Protein 8RRL (pdb70)

Radius of gyration: 26.84 Å; Cα contacts (8 Å, |Δi|>4): 574; chains: 4; bounding box: 78×62×45 Å

Sequence (492 aa):
GAMAMERASLIQKAKLAEQAERYEDMAAFMKGAVEKGEEELSCEERNLLSVAYKNVVGGQRAAWRVLSSIEQQKSNEEEEKGPEVREYREKVETELQGVCDTVLGLLDSHLIKEAGDAESRVFYLKMKGDYYRYLAEVATGDDKKRIIDSARRSSAYQEAMMDISKKEMPPTNPIRLGLALNFSVFHYEIANSPEEEAISLAKTTFDEAMADLHTLSEDSYKDSTLIMQLLRDNLTLLWTADGAMAMERASLIQKAKLAEQAERYEDMAAFMKGAVEKGEELSCEERNLLSVAYKNVVVGGQRAAWRVLSSIEQKSNEEGSEEKGPEVREYREKVETEELQGVCDTVLGLLDSHLIKEAGDAESRVFYLKMKGDYYRYLAEVATGDDKKRIIDSARSAYQEEAMDISKKEMPPTNPIRLGLALNFSVFHYEIANSPEEAISLAKTTFDEAMADLHTLSEDSYKDSTLIMQLLRDNLTLWTADNNYRRYKVGILNYRRYYKVGI

Organism: Homo sapiens (NCBI:txid9606)

Secondary structure (P-SEA, 3-state):
cccaaaaaaaaaaaaaaaaacaaaaaaaaaaaaaaccccccaaaaaaaaaaaaaaaaaaaaaaaaaaaaaaaccccccccaaaaaaaaaaaaaaaaaaaaaaaaaacccccccccaaaaaaaaaaaaaaaaaaaaccccaaaaaaaaaaaaaaaaaaaaaacccccccaaaaaaaaaaaaaaccccccaaaaaaaaaaaaaaaaaacccccccaaaaaaaaaaaaaaaaaaaaac/caaaaaaaaaaaaaaaaaaacaaaaaaaaaaaaaaccccccaaaaaaaaaaaaaaaaaaaaaaaaaaaaaaaaaacccccccaaaaaaaaaaaaaaaaaaaaaaaaaacccccccccaaaaaaaaaaaaaaaaaaaaccccaaaaaaaaaaaaaaaaaaaaaacccccccaaaaaaaaaaaaaaccccccaaaaaaaaaaaaaaaaaacccccaaaaaaaaaaaaaaaaaaaaaaacc/cccccccccc/ccccccccc

Nearest PDB structures (foldseek):
  6twz-assembly2_C  TM=9.835E-01  e=3.566E-26  Homo sapiens
  6t80-assembly1_A  TM=9.811E-01  e=4.894E-26  Homo sapiens
  1yz5-assembly1_B  TM=9.795E-01  e=8.814E-26  Homo sapiens
  7bmc-assembly1_A-2  TM=9.536E-01  e=1.661E-25  Homo sapiens
  8p1h-assembly1_B-2  TM=9.804E-01  e=3.827E-21  Homo sapiens

Solvent-accessible surface area: 23641 Å² total

B-factor: mean 64.86, std 21.38, range [33.06, 184.26]

Foldseek 3Di:
DVLVVLLVVLQVVLVVCVVVVVLQSNLVSLLVNQVSQDADDPVSLVSNVVSLCVVLVVLLVVLVVLVVCVVCPVVDPVVDCPSVVVSVVSLVVNVVSLVSLLCSLVPHQADPDDDLLSNLSSLLVNLVSLLSNLVPDDDPVNVVSLVSSLVSLVVSQVSCVPHHALLDLSNLVSLLVVLVCCVPRVVNLVVSLVSLVVSLVRNVVCLVVDDPVCNVSSVVSSVVSVVVNVVSVVD/DVLVVLLVVLLVVLVVCVVVVVLQSNLVSLLVSLVSQDAADPVSLVSNVVSLCVVLVVLLVVLVVLVVVVVCLVVCVVPDHDCPSVVVSVVSLVVNLVSLVSLLVSLVPGQADPDDDLLSNLSSLLVNLLSLLSNLVVDDDPSNVVSLVSNCVSLVVSQVSCVVHHALQDLSNLVSLQVVLVCCVPRVVNLVVSLVSLVCSLVSNVVCLVVDDPVSNCSSVVSNVSSVVVNCVSVVDD/DDDDDDVVVD/DDDDDDVVD

GO terms:
  GO:0001836 release of cytochrome c from mitochondria (P, IDA)
  GO:0008630 intrinsic apoptotic signaling pathway in response to DNA damage (P, IDA)
  GO:0005515 protein binding (F, IPI)
  GO:0050815 phosphoserine residue binding (F, IDA)
  GO:0005634 nucleus (C, IDA)
  GO:0005737 cytoplasm (C, IDA)
  GO:0005829 cytosol (C, IDA)
  GO:0045824 negative regulation of innate immune response (P, IDA)
  GO:0140311 protein sequestering activity (F, IDA)
  GO:0005737 cytoplasm (C, EXP)
  GO:0005576 extracellular region (C, TAS)
  GO:0008426 protein kinase C inhibitor activity (F, TAS)
  GO:0006469 negative regulation of protein kinase activity (P, TAS)
  GO:0007165 signal transduction (P, TAS)
  GO:0005829 cytosol (C, TAS)
  GO:0042802 identical protein binding (F, IPI)
  GO:0045296 cadherin binding (F, HDA)
  GO:0070062 extracellular exosome (C, HDA)
  GO:0045785 positive regulation of cell adhesion (P, IMP)
  GO:1903829 positive regulation of protein localization (P, IMP)

Structure (mmCIF, N/CA/C/O backbone):
data_8RRL
#
_entry.id   8RRL
#
_cell.length_a   138.740
_cell.length_b   56.590
_cell.length_c   84.470
_cell.angle_alpha   90.00
_cell.angle_beta   101.82
_cell.angle_gamma   90.00
#
_symmetry.space_group_name_H-M   'C 1 2 1'
#
loop_
_entity.id
_entity.type
_entity.pdbx_description
1 polymer '14-3-3 protein sigma'
2 polymer 'Phosphopeptide designed according to the sequence preferences favouring stabilisation by Fusicoccin-A'
3 non-polymer 'BICARBONATE ION'
4 non-polymer GLYCEROL
5 water water
#
loop_
_atom_site.group_PDB
_atom_site.id
_atom_site.type_symbol
_atom_site.label_atom_id
_atom_site.label_alt_id
_atom_site.label_comp_id
_atom_site.label_asym_id
_atom_site.label_entity_id
_atom_site.label_seq_id
_atom_site.pdbx_PDB_ins_code
_atom_site.Cartn_x
_atom_site.Cartn_y
_atom_site.Cartn_z
_atom_site.occupancy
_atom_site.B_iso_or_equiv
_atom_site.auth_seq_id
_atom_site.auth_comp_id
_atom_site.auth_asym_id
_atom_site.auth_atom_id
_atom_site.pdbx_PDB_model_num
ATOM 1 N N . GLY A 1 1 ? -3.366 -54.889 37.077 1.00 125.62 -3 GLY A N 1
ATOM 2 C CA . GLY A 1 1 ? -4.744 -55.447 36.971 1.00 120.48 -3 GLY A CA 1
ATOM 3 C C . GLY A 1 1 ? -5.797 -54.476 37.460 1.00 119.51 -3 GLY A C 1
ATOM 4 O O . GLY A 1 1 ? -6.544 -53.908 36.663 1.00 121.73 -3 GLY A O 1
ATOM 10 N N . ALA A 1 2 ? -5.859 -54.287 38.782 1.00 122.87 -2 ALA A N 1
ATOM 11 C CA . ALA A 1 2 ? -6.794 -53.321 39.351 1.00 122.86 -2 ALA A CA 1
ATOM 12 C C . ALA A 1 2 ? -6.677 -51.971 38.657 1.00 125.63 -2 ALA A C 1
ATOM 13 O O . ALA A 1 2 ? -7.679 -51.272 38.461 1.00 113.21 -2 ALA A O 1
ATOM 20 N N . MET A 1 3 ? -5.458 -51.587 38.280 1.00 137.78 -1 MET A N 1
ATOM 21 C CA . MET A 1 3 ? -5.217 -50.362 37.528 1.00 133.61 -1 MET A CA 1
ATOM 22 C C . MET A 1 3 ? -5.232 -50.615 36.024 1.00 134.06 -1 MET A C 1
ATOM 23 O O . MET A 1 3 ? -5.878 -49.877 35.274 1.00 132.41 -1 MET A O 1
ATOM 37 N N . ALA A 1 4 ? -4.529 -51.657 35.572 1.00 105.78 0 ALA A N 1
ATOM 38 C CA . ALA A 1 4 ? -4.421 -51.920 34.141 1.00 94.48 0 ALA A CA 1
ATOM 39 C C . ALA A 1 4 ? -5.788 -52.181 33.521 1.00 84.91 0 ALA A C 1
ATOM 40 O O . ALA A 1 4 ? -6.115 -51.637 32.460 1.00 85.50 0 ALA A O 1
ATOM 47 N N . MET A 1 5 ? -6.603 -53.018 34.166 1.00 98.00 1 MET A N 1
ATOM 48 C CA . MET A 1 5 ? -7.937 -53.289 33.640 1.00 92.94 1 MET A CA 1
ATOM 49 C C . MET A 1 5 ? -8.846 -52.077 33.793 1.00 78.88 1 MET A C 1
ATOM 50 O O . MET A 1 5 ? -9.618 -51.755 32.883 1.00 74.98 1 MET A O 1
ATOM 64 N N . GLU A 1 6 ? -8.776 -51.394 34.938 1.00 91.33 2 GLU A N 1
ATOM 65 C CA . GLU A 1 6 ? -9.585 -50.194 35.123 1.00 87.76 2 GLU A CA 1
ATOM 66 C C . GLU A 1 6 ? -9.241 -49.143 34.075 1.00 76.00 2 GLU A C 1
ATOM 67 O O . GLU A 1 6 ? -10.136 -48.520 33.493 1.00 72.65 2 GLU A O 1
ATOM 79 N N . ARG A 1 7 ? -7.948 -48.937 33.819 1.00 79.07 3 ARG A N 1
ATOM 80 C CA . ARG A 1 7 ? -7.539 -48.001 32.778 1.00 70.32 3 ARG A CA 1
ATOM 81 C C . ARG A 1 7 ? -8.113 -48.410 31.428 1.00 65.23 3 ARG A C 1
ATOM 82 O O . ARG A 1 7 ? -8.734 -47.599 30.732 1.00 62.90 3 ARG A O 1
ATOM 103 N N . ALA A 1 8 ? -7.923 -49.675 31.045 1.00 67.97 4 ALA A N 1
ATOM 104 C CA . ALA A 1 8 ? -8.471 -50.151 29.780 1.00 68.30 4 ALA A CA 1
ATOM 105 C C . ALA A 1 8 ? -9.977 -49.933 29.714 1.00 67.35 4 ALA A C 1
ATOM 106 O O . ALA A 1 8 ? -10.508 -49.517 28.677 1.00 65.84 4 ALA A O 1
ATOM 113 N N . SER A 1 9 ? -10.685 -50.207 30.811 1.00 68.29 5 SER A N 1
ATOM 114 C CA . SER A 1 9 ? -12.128 -49.991 30.830 1.00 67.48 5 SER A CA 1
ATOM 115 C C . SER A 1 9 ? -12.459 -48.521 30.606 1.00 64.03 5 SER A C 1
ATOM 116 O O . SER A 1 9 ? -13.310 -48.182 29.775 1.00 62.75 5 SER A O 1
ATOM 124 N N . LEU A 1 10 ? -11.790 -47.629 31.341 1.00 62.54 6 LEU A N 1
ATOM 125 C CA . LEU A 1 10 ? -12.039 -46.202 31.172 1.00 63.23 6 LEU A CA 1
ATOM 126 C C . LEU A 1 10 ? -11.746 -45.756 29.745 1.00 57.70 6 LEU A C 1
ATOM 127 O O . LEU A 1 10 ? -12.483 -44.941 29.178 1.00 55.56 6 LEU A O 1
ATOM 143 N N . ILE A 1 11 ? -10.676 -46.282 29.144 1.00 58.81 7 ILE A N 1
ATOM 144 C CA . ILE A 1 11 ? -10.349 -45.921 27.767 1.00 57.54 7 ILE A CA 1
ATOM 145 C C . ILE A 1 11 ? -11.452 -46.388 26.827 1.00 57.98 7 ILE A C 1
ATOM 146 O O . ILE A 1 11 ? -11.907 -45.640 25.954 1.00 55.98 7 ILE A O 1
ATOM 162 N N . GLN A 1 12 ? -11.897 -47.635 26.987 1.00 60.68 8 GLN A N 1
ATOM 163 C CA . GLN A 1 12 ? -12.947 -48.150 26.115 1.00 61.29 8 GLN A CA 1
ATOM 164 C C . GLN A 1 12 ? -14.245 -47.374 26.303 1.00 59.45 8 GLN A C 1
ATOM 165 O O . GLN A 1 12 ? -14.971 -47.119 25.335 1.00 58.47 8 GLN A O 1
ATOM 179 N N . LYS A 1 13 ? -14.555 -46.984 27.542 1.00 59.02 9 LYS A N 1
ATOM 180 C CA . LYS A 1 13 ? -15.756 -46.189 27.768 1.00 57.26 9 LYS A CA 1
ATOM 181 C C . LYS A 1 13 ? -15.604 -44.782 27.205 1.00 54.60 9 LYS A C 1
ATOM 182 O O . LYS A 1 13 ? -16.595 -44.175 26.785 1.00 52.57 9 LYS A O 1
ATOM 201 N N . ALA A 1 14 ? -14.379 -44.250 27.184 1.00 53.99 10 ALA A N 1
ATOM 202 C CA . ALA A 1 14 ? -14.156 -42.963 26.535 1.00 50.82 10 ALA A CA 1
ATOM 203 C C . ALA A 1 14 ? -14.437 -43.057 25.041 1.00 49.83 10 ALA A C 1
ATOM 204 O O . ALA A 1 14 ? -15.037 -42.149 24.455 1.00 51.16 10 ALA A O 1
ATOM 211 N N . LYS A 1 15 ? -14.021 -44.159 24.410 1.00 52.01 11 LYS A N 1
ATOM 212 C CA . LYS A 1 15 ? -14.297 -44.346 22.990 1.00 52.00 11 LYS A CA 1
ATOM 213 C C . LYS A 1 15 ? -15.788 -44.525 22.738 1.00 52.16 11 LYS A C 1
ATOM 214 O O . LYS A 1 15 ? -16.314 -44.043 21.728 1.00 54.06 11 LYS A O 1
ATOM 233 N N . LEU A 1 16 ? -16.484 -45.224 23.638 1.00 53.79 12 LEU A N 1
ATOM 234 C CA . LEU A 1 16 ? -17.931 -45.354 23.505 1.00 53.94 12 LEU A CA 1
ATOM 235 C C . LEU A 1 16 ? -18.612 -44.001 23.649 1.00 51.15 12 LEU A C 1
ATOM 236 O O . LEU A 1 16 ? -19.534 -43.676 22.892 1.00 50.28 12 LEU A O 1
ATOM 252 N N . ALA A 1 17 ? -18.165 -43.193 24.612 1.00 49.77 13 ALA A N 1
ATOM 253 C CA . ALA A 1 17 ? -18.758 -41.875 24.801 1.00 51.08 13 ALA A CA 1
ATOM 254 C C . ALA A 1 17 ? -18.570 -41.007 23.564 1.00 51.83 13 ALA A C 1
ATOM 255 O O . ALA A 1 17 ? -19.500 -40.312 23.139 1.00 52.97 13 ALA A O 1
ATOM 262 N N . GLU A 1 18 ? -17.374 -41.038 22.969 1.00 53.96 14 GLU A N 1
ATOM 263 C CA . GLU A 1 18 ? -17.124 -40.243 21.771 1.00 46.70 14 GLU A CA 1
ATOM 264 C C . GLU A 1 18 ? -18.126 -40.586 20.676 1.00 48.47 14 GLU A C 1
ATOM 265 O O . GLU A 1 18 ? -18.746 -39.695 20.085 1.00 59.16 14 GLU A O 1
ATOM 277 N N . GLN A 1 19 ? -18.295 -41.880 20.393 1.00 48.67 15 GLN A N 1
ATOM 278 C CA . GLN A 1 19 ? -19.261 -42.295 19.382 1.00 53.46 15 GLN A CA 1
ATOM 279 C C . GLN A 1 19 ? -20.662 -41.791 19.704 1.00 45.87 15 GLN A C 1
ATOM 280 O O . GLN A 1 19 ? -21.428 -41.458 18.795 1.00 59.20 15 GLN A O 1
ATOM 294 N N . ALA A 1 20 ? -21.017 -41.734 20.988 1.00 50.23 16 ALA A N 1
ATOM 295 C CA . ALA A 1 20 ? -22.325 -41.256 21.417 1.00 52.48 16 ALA A CA 1
ATOM 296 C C . ALA A 1 20 ? -22.376 -39.744 21.596 1.00 56.35 16 ALA A C 1
ATOM 297 O O . ALA A 1 20 ? -23.419 -39.217 21.999 1.00 46.60 16 ALA A O 1
ATOM 304 N N . GLU A 1 21 ? -21.283 -39.038 21.311 1.00 47.06 17 GLU A N 1
ATOM 305 C CA . GLU A 1 21 ? -21.216 -37.589 21.494 1.00 51.77 17 GLU A CA 1
ATOM 306 C C . GLU A 1 21 ? -21.544 -37.202 22.935 1.00 50.82 17 GLU A C 1
ATOM 307 O O . GLU A 1 21 ? -22.195 -36.188 23.195 1.00 46.30 17 GLU A O 1
ATOM 319 N N . ARG A 1 22 ? -21.086 -38.022 23.878 1.00 52.02 18 ARG A N 1
ATOM 320 C CA . ARG A 1 22 ? -21.221 -37.740 25.306 1.00 48.89 18 ARG A CA 1
ATOM 321 C C . ARG A 1 22 ? -19.884 -37.223 25.834 1.00 46.52 18 ARG A C 1
ATOM 322 O O . ARG A 1 22 ? -19.147 -37.901 26.550 1.00 46.62 18 ARG A O 1
ATOM 343 N N . TYR A 1 23 ? -19.582 -35.982 25.458 1.00 47.12 19 TYR A N 1
ATOM 344 C CA . TYR A 1 23 ? -18.226 -35.475 25.640 1.00 47.23 19 TYR A CA 1
ATOM 345 C C . TYR A 1 23 ? -17.916 -35.177 27.100 1.00 46.69 19 TYR A C 1
ATOM 346 O O . TYR A 1 23 ? -16.749 -35.236 27.503 1.00 46.57 19 TYR A O 1
ATOM 364 N N . GLU A 1 24 ? -18.930 -34.878 27.913 1.00 47.62 20 GLU A N 1
ATOM 365 C CA . GLU A 1 24 ? -18.681 -34.688 29.338 1.00 48.52 20 GLU A CA 1
ATOM 366 C C . GLU A 1 24 ? -18.283 -36.006 29.994 1.00 48.76 20 GLU A C 1
ATOM 367 O O . GLU A 1 24 ? -17.309 -36.066 30.754 1.00 49.15 20 GLU A O 1
ATOM 379 N N . ASP A 1 25 ? -19.028 -37.076 29.710 1.00 48.77 21 ASP A N 1
ATOM 380 C CA . ASP A 1 25 ? -18.633 -38.397 30.188 1.00 48.95 21 ASP A CA 1
ATOM 381 C C . ASP A 1 25 ? -17.257 -38.770 29.654 1.00 48.11 21 ASP A C 1
ATOM 382 O O . ASP A 1 25 ? -16.394 -39.246 30.399 1.00 48.47 21 ASP A O 1
ATOM 391 N N . MET A 1 26 ? -17.040 -38.562 28.355 1.00 47.11 22 MET A N 1
ATOM 392 C CA . MET A 1 26 ? -15.744 -38.861 27.758 1.00 46.94 22 MET A CA 1
ATOM 393 C C . MET A 1 26 ? -14.624 -38.179 28.531 1.00 47.86 22 MET A C 1
ATOM 394 O O . MET A 1 26 ? -13.642 -38.818 28.922 1.00 46.85 22 MET A O 1
ATOM 408 N N . ALA A 1 27 ? -14.771 -36.875 28.781 1.00 46.89 23 ALA A N 1
ATOM 409 C CA . ALA A 1 27 ? -13.757 -36.148 29.535 1.00 47.26 23 ALA A CA 1
ATOM 410 C C . ALA A 1 27 ? -13.535 -36.771 30.908 1.00 48.27 23 ALA A C 1
ATOM 411 O O . ALA A 1 27 ? -12.392 -36.888 31.366 1.00 49.27 23 ALA A O 1
ATOM 418 N N . ALA A 1 28 ? -14.613 -37.179 31.580 1.00 48.99 24 ALA A N 1
ATOM 419 C CA . ALA A 1 28 ? -14.471 -37.797 32.894 1.00 54.12 24 ALA A CA 1
ATOM 420 C C . ALA A 1 28 ? -13.666 -39.088 32.807 1.00 56.26 24 ALA A C 1
ATOM 421 O O . ALA A 1 28 ? -12.752 -39.320 33.606 1.00 51.40 24 ALA A O 1
ATOM 428 N N . PHE A 1 29 ? -13.994 -39.944 31.836 1.00 51.25 25 PHE A N 1
ATOM 429 C CA . PHE A 1 29 ? -13.303 -41.223 31.711 1.00 57.86 25 PHE A CA 1
ATOM 430 C C . PHE A 1 29 ? -11.814 -41.022 31.455 1.00 49.58 25 PHE A C 1
ATOM 431 O O . PHE A 1 29 ? -10.971 -41.670 32.085 1.00 58.04 25 PHE A O 1
ATOM 448 N N . MET A 1 30 ? -11.470 -40.126 30.526 1.00 55.06 26 MET A N 1
ATOM 449 C CA . MET A 1 30 ? -10.065 -39.908 30.201 1.00 49.83 26 MET A CA 1
ATOM 450 C C . MET A 1 30 ? -9.312 -39.313 31.384 1.00 52.66 26 MET A C 1
ATOM 451 O O . MET A 1 30 ? -8.164 -39.690 31.648 1.00 53.57 26 MET A O 1
ATOM 465 N N . LYS A 1 31 ? -9.935 -38.379 32.106 1.00 51.86 27 LYS A N 1
ATOM 466 C CA . LYS A 1 31 ? -9.329 -37.883 33.337 1.00 56.27 27 LYS A CA 1
ATOM 467 C C . LYS A 1 31 ? -9.049 -39.029 34.300 1.00 60.27 27 LYS A C 1
ATOM 468 O O . LYS A 1 31 ? -7.996 -39.064 34.948 1.00 60.10 27 LYS A O 1
ATOM 487 N N . GLY A 1 32 ? -9.979 -39.980 34.406 1.00 59.80 28 GLY A N 1
ATOM 488 C CA . GLY A 1 32 ? -9.736 -41.140 35.246 1.00 63.18 28 GLY A CA 1
ATOM 489 C C . GLY A 1 32 ? -8.587 -41.991 34.741 1.00 64.44 28 GLY A C 1
ATOM 490 O O . GLY A 1 32 ? -7.800 -42.522 35.529 1.00 64.39 28 GLY A O 1
ATOM 494 N N . ALA A 1 33 ? -8.473 -42.132 33.418 1.00 52.28 29 ALA A N 1
ATOM 495 C CA . ALA A 1 33 ? -7.375 -42.910 32.854 1.00 62.26 29 ALA A CA 1
ATOM 496 C C . ALA A 1 33 ? -6.032 -42.240 33.116 1.00 61.38 29 ALA A C 1
ATOM 497 O O . ALA A 1 33 ? -5.049 -42.913 33.445 1.00 65.07 29 ALA A O 1
ATOM 504 N N . VAL A 1 34 ? -5.971 -40.914 32.975 1.00 59.92 30 VAL A N 1
ATOM 505 C CA . VAL A 1 34 ? -4.725 -40.194 33.226 1.00 62.49 30 VAL A CA 1
ATOM 506 C C . VAL A 1 34 ? -4.249 -40.440 34.651 1.00 63.91 30 VAL A C 1
ATOM 507 O O . VAL A 1 34 ? -3.068 -40.714 34.894 1.00 63.94 30 VAL A O 1
ATOM 520 N N . GLU A 1 35 ? -5.164 -40.349 35.617 1.00 64.14 31 GLU A N 1
ATOM 521 C CA . GLU A 1 35 ? -4.797 -40.454 37.023 1.00 71.89 31 GLU A CA 1
ATOM 522 C C . GLU A 1 35 ? -4.281 -41.834 37.405 1.00 69.50 31 GLU A C 1
ATOM 523 O O . GLU A 1 35 ? -3.813 -42.005 38.535 1.00 75.97 31 GLU A O 1
ATOM 535 N N . LYS A 1 36 ? -4.353 -42.816 36.505 1.00 74.45 32 LYS A N 1
ATOM 536 C CA . LYS A 1 36 ? -3.753 -44.117 36.773 1.00 82.13 32 LYS A CA 1
ATOM 537 C C . LYS A 1 36 ? -2.230 -44.084 36.708 1.00 73.71 32 LYS A C 1
ATOM 538 O O . LYS A 1 36 ? -1.594 -45.095 37.024 1.00 74.85 32 LYS A O 1
ATOM 557 N N . GLY A 1 37 ? -1.633 -42.960 36.304 1.00 75.61 33 GLY A N 1
ATOM 558 C CA . GLY A 1 37 ? -0.204 -42.763 36.339 1.00 76.61 33 GLY A CA 1
ATOM 559 C C . GLY A 1 37 ? 0.507 -43.061 35.034 1.00 74.71 33 GLY A C 1
ATOM 560 O O . GLY A 1 37 ? 1.534 -42.438 34.745 1.00 85.93 33 GLY A O 1
ATOM 564 N N . GLU A 1 38 ? -0.010 -43.995 34.243 1.00 76.03 34 GLU A N 1
ATOM 565 C CA A GLU A 1 38 ? 0.631 -44.358 32.987 0.48 76.92 34 GLU A CA 1
ATOM 566 C CA B GLU A 1 38 ? 0.641 -44.352 32.993 0.52 76.92 34 GLU A CA 1
ATOM 567 C C . GLU A 1 38 ? 0.512 -43.222 31.976 1.00 72.64 34 GLU A C 1
ATOM 568 O O . GLU A 1 38 ? -0.475 -42.483 31.950 1.00 75.68 34 GLU A O 1
ATOM 591 N N . GLU A 1 39 ? 1.536 -43.090 31.137 1.00 71.10 35 GLU A N 1
ATOM 592 C CA . GLU A 1 39 ? 1.536 -42.066 30.104 1.00 69.08 35 GLU A CA 1
ATOM 593 C C . GLU A 1 39 ? 0.518 -42.402 29.017 1.00 67.64 35 GLU A C 1
ATOM 594 O O . GLU A 1 39 ? 0.131 -43.557 28.822 1.00 66.38 35 GLU A O 1
ATOM 606 N N . LEU A 1 40 ? 0.092 -41.370 28.294 1.00 59.96 36 LEU A N 1
ATOM 607 C CA . LEU A 1 40 ? -0.897 -41.532 27.240 1.00 59.30 36 LEU A CA 1
ATOM 608 C C . LEU A 1 40 ? -0.214 -41.738 25.896 1.00 56.76 36 LEU A C 1
ATOM 609 O O . LEU A 1 40 ? 0.772 -41.068 25.575 1.00 66.66 36 LEU A O 1
ATOM 625 N N . SER A 1 41 ? -0.745 -42.673 25.115 1.00 59.47 37 SER A N 1
ATOM 626 C CA . SER A 1 41 ? -0.312 -42.842 23.741 1.00 62.23 37 SER A CA 1
ATOM 627 C C . SER A 1 41 ? -0.902 -41.734 22.873 1.00 60.30 37 SER A C 1
ATOM 628 O O . SER A 1 41 ? -1.746 -40.946 23.309 1.00 58.36 37 SER A O 1
ATOM 636 N N . CYS A 1 42 ? -0.451 -41.680 21.619 1.00 59.36 38 CYS A N 1
ATOM 637 C CA . CYS A 1 42 ? -0.967 -40.674 20.697 1.00 58.83 38 CYS A CA 1
ATOM 638 C C . CYS A 1 42 ? -2.485 -40.755 20.595 1.00 59.07 38 CYS A C 1
ATOM 639 O O . CYS A 1 42 ? -3.181 -39.735 20.659 1.00 56.19 38 CYS A O 1
ATOM 647 N N . GLU A 1 43 ? -3.018 -41.968 20.435 1.00 58.11 39 GLU A N 1
ATOM 648 C CA . GLU A 1 43 ? -4.465 -42.139 20.360 1.00 58.54 39 GLU A CA 1
ATOM 649 C C . GLU A 1 43 ? -5.135 -41.641 21.633 1.00 55.84 39 GLU A C 1
ATOM 650 O O . GLU A 1 43 ? -6.134 -40.913 21.583 1.00 58.65 39 GLU A O 1
ATOM 662 N N . GLU A 1 44 ? -4.591 -42.021 22.790 1.00 54.76 40 GLU A N 1
ATOM 663 C CA . GLU A 1 44 ? -5.201 -41.634 24.057 1.00 53.24 40 GLU A CA 1
ATOM 664 C C . GLU A 1 44 ? -5.096 -40.132 24.284 1.00 52.44 40 GLU A C 1
ATOM 665 O O . GLU A 1 44 ? -6.014 -39.519 24.840 1.00 51.03 40 GLU A O 1
ATOM 677 N N . ARG A 1 45 ? -3.987 -39.521 23.860 1.00 56.29 41 ARG A N 1
ATOM 678 C CA . ARG A 1 45 ? -3.869 -38.069 23.950 1.00 52.77 41 ARG A CA 1
ATOM 679 C C . ARG A 1 45 ? -4.984 -37.384 23.175 1.00 51.93 41 ARG A C 1
ATOM 680 O O . ARG A 1 45 ? -5.553 -36.389 23.638 1.00 50.79 41 ARG A O 1
ATOM 701 N N . ASN A 1 46 ? -5.303 -37.899 21.987 1.00 52.59 42 ASN A N 1
ATOM 702 C CA . ASN A 1 46 ? -6.347 -37.282 21.177 1.00 51.99 42 ASN A CA 1
ATOM 703 C C . ASN A 1 46 ? -7.715 -37.446 21.827 1.00 50.55 42 ASN A C 1
ATOM 704 O O . ASN A 1 46 ? -8.537 -36.524 21.788 1.00 53.04 42 ASN A O 1
ATOM 715 N N . LEU A 1 47 ? -7.978 -38.609 22.429 1.00 50.43 43 LEU A N 1
ATOM 716 C CA . LEU A 1 47 ? -9.227 -38.788 23.164 1.00 49.09 43 LEU A CA 1
ATOM 717 C C . LEU A 1 47 ? -9.371 -37.726 24.247 1.00 47.93 43 LEU A C 1
ATOM 718 O O . LEU A 1 47 ? -10.413 -37.073 24.361 1.00 46.89 43 LEU A O 1
ATOM 734 N N . LEU A 1 48 ? -8.324 -37.538 25.051 1.00 50.18 44 LEU A N 1
ATOM 735 C CA . LEU A 1 48 ? -8.353 -36.503 26.078 1.00 47.66 44 LEU A CA 1
ATOM 736 C C . LEU A 1 48 ? -8.629 -35.137 25.463 1.00 46.94 44 LEU A C 1
ATOM 737 O O . LEU A 1 48 ? -9.464 -34.375 25.962 1.00 48.69 44 LEU A O 1
ATOM 753 N N . SER A 1 49 ? -7.936 -34.813 24.371 1.00 51.26 45 SER A N 1
ATOM 754 C CA . SER A 1 49 ? -8.085 -33.494 23.766 1.00 49.16 45 SER A CA 1
ATOM 755 C C . SER A 1 49 ? -9.472 -33.317 23.163 1.00 47.17 45 SER A C 1
ATOM 756 O O . SER A 1 49 ? -10.120 -32.283 23.365 1.00 46.40 45 SER A O 1
ATOM 764 N N . VAL A 1 50 ? -9.943 -34.313 22.409 1.00 47.57 46 VAL A N 1
ATOM 765 C CA . VAL A 1 50 ? -11.259 -34.205 21.784 1.00 47.09 46 VAL A CA 1
ATOM 766 C C . VAL A 1 50 ? -12.341 -34.086 22.847 1.00 45.72 46 VAL A C 1
ATOM 767 O O . VAL A 1 50 ? -13.314 -33.339 22.686 1.00 45.11 46 VAL A O 1
ATOM 780 N N . ALA A 1 51 ? -12.192 -34.822 23.948 1.00 45.31 47 ALA A N 1
ATOM 781 C CA . ALA A 1 51 ? -13.207 -34.811 24.995 1.00 45.35 47 ALA A CA 1
ATOM 782 C C . ALA A 1 51 ? -13.365 -33.417 25.587 1.00 43.36 47 ALA A C 1
ATOM 783 O O . ALA A 1 51 ? -14.462 -32.849 25.593 1.00 47.61 47 ALA A O 1
ATOM 790 N N . TYR A 1 52 ? -12.270 -32.844 26.088 1.00 43.62 48 TYR A N 1
ATOM 791 C CA . TYR A 1 52 ? -12.361 -31.544 26.739 1.00 43.02 48 TYR A CA 1
ATOM 792 C C . TYR A 1 52 ? -12.563 -30.415 25.737 1.00 43.29 48 TYR A C 1
ATOM 793 O O . TYR A 1 52 ? -13.131 -29.376 26.090 1.00 44.29 48 TYR A O 1
ATOM 811 N N . LYS A 1 53 ? -12.110 -30.587 24.494 1.00 46.01 49 LYS A N 1
ATOM 812 C CA . LYS A 1 53 ? -12.361 -29.568 23.481 1.00 50.65 49 LYS A CA 1
ATOM 813 C C . LYS A 1 53 ? -13.857 -29.331 23.313 1.00 43.93 49 LYS A C 1
ATOM 814 O O . LYS A 1 53 ? -14.319 -28.185 23.296 1.00 43.67 49 LYS A O 1
ATOM 833 N N . ASN A 1 54 ? -14.629 -30.412 23.181 1.00 43.71 50 ASN A N 1
ATOM 834 C CA . ASN A 1 54 ? -16.066 -30.270 22.981 1.00 45.53 50 ASN A CA 1
ATOM 835 C C . ASN A 1 54 ? -16.747 -29.704 24.218 1.00 42.09 50 ASN A C 1
ATOM 836 O O . ASN A 1 54 ? -17.685 -28.907 24.102 1.00 41.77 50 ASN A O 1
ATOM 847 N N . VAL A 1 55 ? -16.294 -30.099 25.408 1.00 41.59 51 VAL A N 1
ATOM 848 C CA . VAL A 1 55 ? -16.899 -29.586 26.636 1.00 40.63 51 VAL A CA 1
ATOM 849 C C . VAL A 1 55 ? -16.736 -28.073 26.710 1.00 42.58 51 VAL A C 1
ATOM 850 O O . VAL A 1 55 ? -17.719 -27.328 26.801 1.00 40.25 51 VAL A O 1
ATOM 863 N N . VAL A 1 56 ? -15.491 -27.592 26.667 1.00 41.21 52 VAL A N 1
ATOM 864 C CA . VAL A 1 56 ? -15.280 -26.150 26.734 1.00 41.56 52 VAL A CA 1
ATOM 865 C C . VAL A 1 56 ? -15.794 -25.479 25.470 1.00 41.83 52 VAL A C 1
ATOM 866 O O . VAL A 1 56 ? -16.182 -24.306 25.496 1.00 41.79 52 VAL A O 1
ATOM 879 N N . GLY A 1 57 ? -15.810 -26.201 24.348 1.00 42.42 53 GLY A N 1
ATOM 880 C CA . GLY A 1 57 ? -16.366 -25.634 23.131 1.00 42.99 53 GLY A CA 1
ATOM 881 C C . GLY A 1 57 ? -17.789 -25.148 23.325 1.00 42.43 53 GLY A C 1
ATOM 882 O O . GLY A 1 57 ? -18.123 -24.011 22.985 1.00 42.69 53 GLY A O 1
ATOM 886 N N . GLY A 1 58 ? -18.647 -26.005 23.883 1.00 44.78 54 GLY A N 1
ATOM 887 C CA . GLY A 1 58 ? -20.019 -25.596 24.138 1.00 43.40 54 GLY A CA 1
ATOM 888 C C . GLY A 1 58 ? -20.111 -24.460 25.138 1.00 40.75 54 GLY A C 1
ATOM 889 O O . GLY A 1 58 ? -20.913 -23.538 24.974 1.00 42.66 54 GLY A O 1
ATOM 893 N N . GLN A 1 59 ? -19.288 -24.507 26.185 1.00 40.54 55 GLN A N 1
ATOM 894 C CA . GLN A 1 59 ? -19.308 -23.447 27.187 1.00 40.36 55 GLN A CA 1
ATOM 895 C C . GLN A 1 59 ? -18.864 -22.118 26.590 1.00 40.70 55 GLN A C 1
ATOM 896 O O . GLN A 1 59 ? -19.498 -21.081 26.816 1.00 42.44 55 GLN A O 1
ATOM 910 N N . ARG A 1 60 ? -17.773 -22.130 25.821 1.00 41.43 56 ARG A N 1
ATOM 911 C CA . ARG A 1 60 ? -17.298 -20.900 25.193 1.00 42.20 56 ARG A CA 1
ATOM 912 C C . ARG A 1 60 ? -18.367 -20.308 24.285 1.00 42.59 56 ARG A C 1
ATOM 913 O O . ARG A 1 60 ? -18.677 -19.115 24.365 1.00 42.81 56 ARG A O 1
ATOM 934 N N . ALA A 1 61 ? -18.944 -21.134 23.409 1.00 42.77 57 ALA A N 1
ATOM 935 C CA . ALA A 1 61 ? -20.006 -20.656 22.531 1.00 48.51 57 ALA A CA 1
ATOM 936 C C . ALA A 1 61 ? -21.170 -20.096 23.340 1.00 42.67 57 ALA A C 1
ATOM 937 O O . ALA A 1 61 ? -21.697 -19.021 23.033 1.00 43.14 57 ALA A O 1
ATOM 944 N N . ALA A 1 62 ? -21.582 -20.814 24.386 1.00 41.73 58 ALA A N 1
ATOM 945 C CA . ALA A 1 62 ? -22.646 -20.313 25.249 1.00 41.22 58 ALA A CA 1
ATOM 946 C C . ALA A 1 62 ? -22.242 -18.991 25.886 1.00 41.34 58 ALA A C 1
ATOM 947 O O . ALA A 1 62 ? -23.021 -18.031 25.910 1.00 41.60 58 ALA A O 1
ATOM 954 N N . TRP A 1 63 ? -21.010 -18.917 26.393 1.00 46.43 59 TRP A N 1
ATOM 955 C CA . TRP A 1 63 ? -20.536 -17.682 27.006 1.00 43.77 59 TRP A CA 1
ATOM 956 C C . TRP A 1 63 ? -20.538 -16.533 26.004 1.00 42.98 59 TRP A C 1
ATOM 957 O O . TRP A 1 63 ? -20.902 -15.402 26.348 1.00 48.61 59 TRP A O 1
ATOM 978 N N . ARG A 1 64 ? -20.143 -16.802 24.755 1.00 43.11 60 ARG A N 1
ATOM 979 C CA . ARG A 1 64 ? -20.133 -15.750 23.742 1.00 50.16 60 ARG A CA 1
ATOM 980 C C . ARG 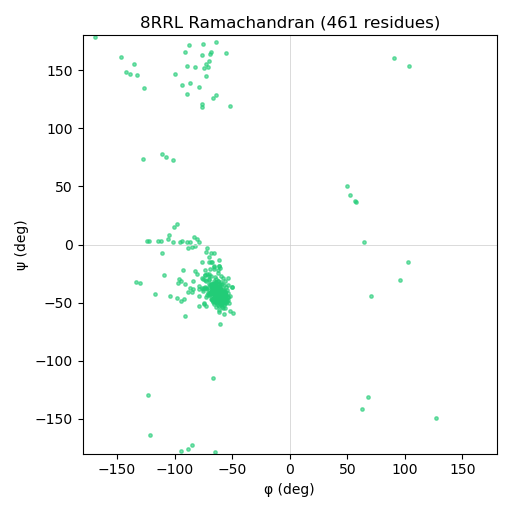A 1 64 ? -21.543 -15.245 23.457 1.00 47.43 60 ARG A C 1
ATOM 981 O O . ARG A 1 64 ? -21.763 -14.034 23.338 1.00 45.03 60 ARG A O 1
ATOM 1002 N N . VAL A 1 65 ? -22.509 -16.157 23.334 1.00 51.81 61 VAL A N 1
ATOM 1003 C CA . VAL A 1 65 ? -23.892 -15.748 23.094 1.00 47.60 61 VAL A CA 1
ATOM 1004 C C . VAL A 1 65 ? -24.391 -14.878 24.241 1.00 44.03 61 VAL A C 1
ATOM 1005 O O . VAL A 1 65 ? -24.990 -13.817 24.026 1.00 44.66 61 VAL A O 1
ATOM 1018 N N . LEU A 1 66 ? -24.155 -15.317 25.478 1.00 44.00 62 LEU A N 1
ATOM 1019 C CA . LEU A 1 66 ? -24.662 -14.576 26.628 1.00 47.89 62 LEU A CA 1
ATOM 1020 C C . LEU A 1 66 ? -23.967 -13.226 26.769 1.00 51.83 62 LEU A C 1
ATOM 1021 O O . LEU A 1 66 ? -24.603 -12.234 27.144 1.00 43.71 62 LEU A O 1
ATOM 1037 N N . SER A 1 67 ? -22.667 -13.162 26.468 1.00 51.48 63 SER A N 1
ATOM 1038 C CA . SER A 1 67 ? -21.952 -11.893 26.563 1.00 48.94 63 SER A CA 1
ATOM 1039 C C . SER A 1 67 ? -22.493 -10.887 25.556 1.00 52.11 63 SER A C 1
ATOM 1040 O O . SER A 1 67 ? -22.755 -9.729 25.896 1.00 57.95 63 SER A O 1
ATOM 1048 N N . SER A 1 68 ? -22.666 -11.316 24.303 1.00 48.48 64 SER A N 1
ATOM 1049 C CA . SER A 1 68 ? -23.237 -10.431 23.293 1.00 55.36 64 SER A CA 1
ATOM 1050 C C . SER A 1 68 ? -24.593 -9.896 23.736 1.00 60.12 64 SER A C 1
ATOM 1051 O O . SER A 1 68 ? -24.889 -8.708 23.563 1.00 54.08 64 SER A O 1
ATOM 1059 N N . ILE A 1 69 ? -25.430 -10.759 24.313 1.00 48.54 65 ILE A N 1
ATOM 1060 C CA . ILE A 1 69 ? -26.726 -10.306 24.803 1.00 49.20 65 ILE A CA 1
ATOM 1061 C C . ILE A 1 69 ? -26.544 -9.356 25.980 1.00 50.15 65 ILE A C 1
ATOM 1062 O O . ILE A 1 69 ? -27.231 -8.333 26.082 1.00 61.13 65 ILE A O 1
ATOM 1078 N N . GLU A 1 70 ? -25.609 -9.671 26.880 1.00 58.40 66 GLU A N 1
ATOM 1079 C CA . GLU A 1 70 ? -25.369 -8.807 28.032 1.00 63.34 66 GLU A CA 1
ATOM 1080 C C . GLU A 1 70 ? -24.882 -7.432 27.593 1.00 65.91 66 GLU A C 1
ATOM 1081 O O . GLU A 1 70 ? -25.294 -6.409 28.152 1.00 62.60 66 GLU A O 1
ATOM 1093 N N . GLN A 1 71 ? -24.002 -7.390 26.591 1.00 68.82 67 GLN A N 1
ATOM 1094 C CA A GLN A 1 71 ? -23.479 -6.118 26.100 0.44 74.13 67 GLN A CA 1
ATOM 1095 C CA B GLN A 1 71 ? -23.487 -6.106 26.132 0.56 74.15 67 GLN A CA 1
ATOM 1096 C C . GLN A 1 71 ? -24.579 -5.258 25.493 1.00 78.14 67 GLN A C 1
ATOM 1097 O O . GLN A 1 71 ? -24.510 -4.025 25.551 1.00 79.45 67 GLN A O 1
ATOM 1124 N N . LYS A 1 72 ? -25.596 -5.885 24.901 1.00 87.41 68 LYS A N 1
ATOM 1125 C CA . LYS A 1 72 ? -26.701 -5.170 24.278 1.00 90.13 68 LYS A CA 1
ATOM 1126 C C . LYS A 1 72 ? -27.925 -5.076 25.184 1.00 90.12 68 LYS A C 1
ATOM 1127 O O . LYS A 1 72 ? -29.026 -4.793 24.699 1.00 92.15 68 LYS A O 1
ATOM 1146 N N . SER A 1 73 ? -27.755 -5.301 26.489 1.00 89.76 69 SER A N 1
ATOM 1147 C CA . SER A 1 73 ? -28.898 -5.285 27.396 1.00 98.03 69 SER A CA 1
ATOM 1148 C C . SER A 1 73 ? -29.371 -3.859 27.660 1.00 104.58 69 SER A C 1
ATOM 1149 O O . SER A 1 73 ? -30.562 -3.554 27.526 1.00 110.49 69 SER A O 1
ATOM 1157 N N . ASN A 1 74 ? -28.448 -2.972 28.039 1.00 101.04 70 ASN A N 1
ATOM 1158 C CA . ASN A 1 74 ? -28.786 -1.582 28.314 1.00 106.78 70 ASN A CA 1
ATOM 1159 C C . ASN A 1 74 ? -29.013 -0.760 27.050 1.00 108.33 70 ASN A C 1
ATOM 1160 O O . ASN A 1 74 ? -29.573 0.337 27.139 1.00 104.07 70 ASN A O 1
ATOM 1164 N N . GLU A 1 75 ? -28.592 -1.255 25.885 1.00 108.77 71 GLU A N 1
ATOM 1165 C CA . GLU A 1 75 ? -28.799 -0.535 24.634 1.00 104.63 71 GLU A CA 1
ATOM 1166 C C . GLU A 1 75 ? -30.285 -0.330 24.370 1.00 108.19 71 GLU A C 1
ATOM 1167 O O . GLU A 1 75 ? -30.780 0.801 24.415 1.00 105.03 71 GLU A O 1
ATOM 1171 N N . GLU A 1 76 ? -31.003 -1.414 24.091 1.00 113.50 72 GLU A N 1
ATOM 1172 C CA . GLU A 1 76 ? -32.436 -1.339 23.831 1.00 120.15 72 GLU A CA 1
ATOM 1173 C C . GLU A 1 76 ? -33.197 -0.931 25.090 1.00 120.60 72 GLU A C 1
ATOM 1174 O O . GLU A 1 76 ? -34.325 -1.371 25.316 1.00 118.33 72 GLU A O 1
ATOM 1178 N N . GLU A 1 79 ? -36.599 -3.871 27.653 1.00 114.40 75 GLU A N 1
ATOM 1179 C CA . GLU A 1 79 ? -35.929 -5.061 27.140 1.00 119.89 75 GLU A CA 1
ATOM 1180 C C . GLU A 1 79 ? -35.549 -5.992 28.289 1.00 117.84 75 GLU A C 1
ATOM 1181 O O . GLU A 1 79 ? -36.241 -6.041 29.308 1.00 115.89 75 GLU A O 1
ATOM 1184 N N . GLU A 1 80 ? -34.454 -6.736 28.115 1.00 124.65 76 GLU A N 1
ATOM 1185 C CA . GLU A 1 80 ? -33.969 -7.613 29.177 1.00 119.65 76 GLU A CA 1
ATOM 1186 C C . GLU A 1 80 ? -33.888 -6.850 30.495 1.00 116.52 76 GLU A C 1
ATOM 1187 O O . GLU A 1 80 ? -34.522 -7.221 31.489 1.00 112.67 76 GLU A O 1
ATOM 1199 N N . LYS A 1 81 ? -33.099 -5.775 30.517 1.00 99.74 77 LYS A N 1
ATOM 1200 C CA . LYS A 1 81 ? -33.137 -4.796 31.596 1.00 93.29 77 LYS A CA 1
ATOM 1201 C C . LYS A 1 81 ? -32.562 -5.315 32.909 1.00 93.96 77 LYS A C 1
ATOM 1202 O O . LYS A 1 81 ? -31.810 -4.602 33.580 1.00 83.44 77 LYS A O 1
ATOM 1206 N N . GLY A 1 82 ? -32.908 -6.543 33.287 1.00 102.38 78 GLY A N 1
ATOM 1207 C CA . GLY A 1 82 ? -32.577 -7.056 34.595 1.00 89.84 78 GLY A CA 1
ATOM 1208 C C . GLY A 1 82 ? -31.225 -7.733 34.659 1.00 90.32 78 GLY A C 1
ATOM 1209 O O . GLY A 1 82 ? -30.457 -7.759 33.694 1.00 80.31 78 GLY A O 1
ATOM 1213 N N . PRO A 1 83 ? -30.911 -8.307 35.830 1.00 91.78 79 PRO A N 1
ATOM 1214 C CA . PRO A 1 83 ? -29.634 -9.000 36.016 1.00 72.74 79 PRO A CA 1
ATOM 1215 C C . PRO A 1 83 ? -29.612 -10.436 35.520 1.00 71.70 79 PRO A C 1
ATOM 1216 O O . PRO A 1 83 ? -28.622 -11.134 35.759 1.00 69.76 79 PRO A O 1
ATOM 1227 N N . GLU A 1 84 ? -30.670 -10.901 34.852 1.00 54.42 80 GLU A N 1
ATOM 1228 C CA . GLU A 1 84 ? -30.739 -12.306 34.463 1.00 54.53 80 GLU A CA 1
ATOM 1229 C C . GLU A 1 84 ? -29.584 -12.679 33.543 1.00 50.62 80 GLU A C 1
ATOM 1230 O O . GLU A 1 84 ? -28.937 -13.715 33.731 1.00 54.67 80 GLU A O 1
ATOM 1242 N N . VAL A 1 85 ? -29.307 -11.842 32.540 1.00 48.92 81 VAL A N 1
ATOM 1243 C CA . VAL A 1 85 ? -28.244 -12.159 31.590 1.00 51.12 81 VAL A CA 1
ATOM 1244 C C . VAL A 1 85 ? -26.909 -12.266 32.314 1.00 48.17 81 VAL A C 1
ATOM 1245 O O . VAL A 1 85 ? -26.168 -13.242 32.153 1.00 47.56 81 VAL A O 1
ATOM 1258 N N . ARG A 1 86 ? -26.587 -11.264 33.135 1.00 48.78 82 ARG A N 1
ATOM 1259 C CA . ARG A 1 86 ? -25.317 -11.272 33.852 1.00 48.44 82 ARG A CA 1
ATOM 1260 C C . ARG A 1 86 ? -25.205 -12.496 34.752 1.00 51.14 82 ARG A C 1
ATOM 1261 O O . ARG A 1 86 ? -24.193 -13.205 34.731 1.00 51.66 82 ARG A O 1
ATOM 1282 N N . GLU A 1 87 ? -26.241 -12.763 35.550 1.00 49.52 83 GLU A N 1
ATOM 1283 C CA . GLU A 1 87 ? -26.194 -13.901 36.462 1.00 52.06 83 GLU A CA 1
ATOM 1284 C C . GLU A 1 87 ? -25.947 -15.202 35.707 1.00 49.86 83 GLU A C 1
ATOM 1285 O O . GLU A 1 87 ? -25.104 -16.013 36.106 1.00 53.95 83 GLU A O 1
ATOM 1297 N N . TYR A 1 88 ? -26.679 -15.421 34.612 1.00 46.16 84 TYR A N 1
ATOM 1298 C CA . TYR A 1 88 ? -26.518 -16.664 33.864 1.00 44.25 84 TYR A CA 1
ATOM 1299 C C . TYR A 1 88 ? -25.182 -16.692 33.131 1.00 42.96 84 TYR A C 1
ATOM 1300 O O . TYR A 1 88 ? -24.543 -17.747 33.038 1.00 44.58 84 TYR A O 1
ATOM 1318 N N . ARG A 1 89 ? -24.742 -15.545 32.607 1.00 45.04 85 ARG A N 1
ATOM 1319 C CA . ARG A 1 89 ? -23.415 -15.473 32.002 1.00 49.96 85 ARG A CA 1
ATOM 1320 C C . ARG A 1 89 ? -22.333 -15.817 33.019 1.00 49.04 85 ARG A C 1
ATOM 1321 O O . ARG A 1 89 ? -21.373 -16.528 32.701 1.00 49.88 85 ARG A O 1
ATOM 1342 N N . GLU A 1 90 ? -22.474 -15.325 34.252 1.00 50.24 86 GLU A N 1
ATOM 1343 C CA . GLU A 1 90 ? -21.498 -15.641 35.290 1.00 51.80 86 GLU A CA 1
ATOM 1344 C C . GLU A 1 90 ? -21.555 -17.113 35.685 1.00 55.74 86 GLU A C 1
ATOM 1345 O O . GLU A 1 90 ? -20.521 -17.702 36.018 1.00 44.82 86 GLU A O 1
ATOM 1357 N N . LYS A 1 91 ? -22.744 -17.723 35.654 1.00 50.53 87 LYS A N 1
ATOM 1358 C CA . LYS A 1 91 ? -22.846 -19.157 35.910 1.00 47.33 87 LYS A CA 1
ATOM 1359 C C . LYS A 1 91 ? -22.097 -19.955 34.847 1.00 47.86 87 LYS A C 1
ATOM 1360 O O . LYS A 1 91 ? -21.324 -20.866 35.166 1.00 47.78 87 LYS A O 1
ATOM 1379 N N . VAL A 1 92 ? -22.329 -19.637 33.572 1.00 42.20 88 VAL A N 1
ATOM 1380 C CA . VAL A 1 92 ? -21.614 -20.317 32.495 1.00 40.38 88 VAL A CA 1
ATOM 1381 C C . VAL A 1 92 ? -20.118 -20.064 32.619 1.00 46.19 88 VAL A C 1
ATOM 1382 O O . VAL A 1 92 ? -19.302 -20.987 32.528 1.00 46.39 88 VAL A O 1
ATOM 1395 N N . GLU A 1 93 ? -19.740 -18.802 32.829 1.00 47.33 89 GLU A N 1
ATOM 1396 C CA . GLU A 1 93 ? -18.332 -18.459 32.992 1.00 52.25 89 GLU A CA 1
ATOM 1397 C C . GLU A 1 93 ? -17.678 -19.297 34.084 1.00 50.13 89 GLU A C 1
ATOM 1398 O O . GLU A 1 93 ? -16.547 -19.770 33.922 1.00 47.44 89 GLU A O 1
ATOM 1410 N N . THR A 1 94 ? -18.381 -19.503 35.200 1.00 48.41 90 THR A N 1
ATOM 1411 C CA . THR A 1 94 ? -17.813 -20.267 36.307 1.00 44.63 90 THR A CA 1
ATOM 1412 C C . THR A 1 94 ? -17.644 -21.737 35.939 1.00 45.37 90 THR A C 1
ATOM 1413 O O . THR A 1 94 ? -16.640 -22.360 36.303 1.00 49.71 90 THR A O 1
ATOM 1424 N N . GLU A 1 95 ? -18.622 -22.315 35.240 1.00 44.58 91 GLU A N 1
ATOM 1425 C CA . GLU A 1 95 ? -18.465 -23.681 34.754 1.00 48.20 91 GLU A CA 1
ATOM 1426 C C . GLU A 1 95 ? -17.244 -23.792 33.853 1.00 50.84 91 GLU A C 1
ATOM 1427 O O . GLU A 1 95 ? -16.420 -24.701 34.008 1.00 46.20 91 GLU A O 1
ATOM 1439 N N . LEU A 1 96 ? -17.117 -22.867 32.899 1.00 45.25 92 LEU A N 1
ATOM 1440 C CA . LEU A 1 96 ? -15.990 -22.893 31.975 1.00 42.85 92 LEU A CA 1
ATOM 1441 C C . LEU A 1 96 ? -14.667 -22.865 32.726 1.00 45.62 92 LEU A C 1
ATOM 1442 O O . LEU A 1 96 ? -13.755 -23.647 32.433 1.00 54.24 92 LEU A O 1
ATOM 1458 N N . GLN A 1 97 ? -14.541 -21.961 33.699 1.00 46.90 93 GLN A N 1
ATOM 1459 C CA . GLN A 1 97 ? -13.295 -21.855 34.450 1.00 51.70 93 GLN A CA 1
ATOM 1460 C C . GLN A 1 97 ? -13.010 -23.124 35.240 1.00 49.61 93 GLN A C 1
ATOM 1461 O O . GLN A 1 97 ? -11.844 -23.489 35.426 1.00 49.17 93 GLN A O 1
ATOM 1475 N N . GLY A 1 98 ? -14.054 -23.809 35.709 1.00 49.89 94 GLY A N 1
ATOM 1476 C CA . GLY A 1 98 ? -13.843 -25.065 36.407 1.00 46.54 94 GLY A CA 1
ATOM 1477 C C . GLY A 1 98 ? -13.263 -26.138 35.506 1.00 46.05 94 GLY A C 1
ATOM 1478 O O . GLY A 1 98 ? -12.366 -26.883 35.910 1.00 48.96 94 GLY A O 1
ATOM 1482 N N . VAL A 1 99 ? -13.762 -26.231 34.273 1.00 42.76 95 VAL A N 1
ATOM 1483 C CA . VAL A 1 99 ? -13.236 -27.215 33.333 1.00 50.37 95 VAL A CA 1
ATOM 1484 C C . VAL A 1 99 ? -11.794 -26.883 32.969 1.00 48.88 95 VAL A C 1
ATOM 1485 O O . VAL A 1 99 ? -10.915 -27.752 32.997 1.00 49.92 95 VAL A O 1
ATOM 1498 N N . CYS A 1 100 ? -11.531 -25.624 32.609 1.00 45.28 96 CYS A N 1
ATOM 1499 C CA . CYS A 1 100 ? -10.161 -25.223 32.306 1.00 48.86 96 CYS A CA 1
ATOM 1500 C C . CYS A 1 100 ? -9.234 -25.529 33.475 1.00 45.30 96 CYS A C 1
ATOM 1501 O O . CYS A 1 100 ? -8.129 -26.045 33.280 1.00 42.98 96 CYS A O 1
ATOM 1509 N N . ASP A 1 101 ? -9.672 -25.224 34.701 1.00 46.20 97 ASP A N 1
ATOM 1510 C CA . ASP A 1 101 ? -8.847 -25.516 35.868 1.00 53.65 97 ASP A CA 1
ATOM 1511 C C . ASP A 1 101 ? -8.638 -27.014 36.044 1.00 48.40 97 ASP A C 1
ATOM 1512 O O . ASP A 1 101 ? -7.589 -27.440 36.537 1.00 54.04 97 ASP A O 1
ATOM 1521 N N . THR A 1 102 ? -9.620 -27.829 35.654 1.00 47.75 98 THR A N 1
ATOM 1522 C CA . THR A 1 102 ? -9.436 -29.274 35.721 1.00 48.99 98 THR A CA 1
ATOM 1523 C C . THR A 1 102 ? -8.408 -29.740 34.699 1.00 53.26 98 THR A C 1
ATOM 1524 O O . THR A 1 102 ? -7.555 -30.581 35.006 1.00 50.74 98 THR A O 1
ATOM 1535 N N . VAL A 1 103 ? -8.475 -29.209 33.476 1.00 51.24 99 VAL A N 1
ATOM 1536 C CA . VAL A 1 103 ? -7.513 -29.588 32.444 1.00 48.84 99 VAL A CA 1
ATOM 1537 C C . VAL A 1 103 ? -6.110 -29.150 32.845 1.00 48.43 99 VAL A C 1
ATOM 1538 O O . VAL A 1 103 ? -5.172 -29.954 32.871 1.00 50.64 99 VAL A O 1
ATOM 1551 N N . LEU A 1 104 ? -5.947 -27.863 33.163 1.00 44.72 100 LEU A N 1
ATOM 1552 C CA . LEU A 1 104 ? -4.631 -27.358 33.538 1.00 51.39 100 LEU A CA 1
ATOM 1553 C C . LEU A 1 104 ? -4.067 -28.124 34.728 1.00 54.25 100 LEU A C 1
ATOM 1554 O O . LEU A 1 104 ? -2.877 -28.461 34.750 1.00 44.53 100 LEU A O 1
ATOM 1570 N N . GLY A 1 105 ? -4.905 -28.407 35.727 1.00 52.67 101 GLY A N 1
ATOM 1571 C CA . GLY A 1 105 ? -4.441 -29.184 36.864 1.00 48.67 101 GLY A CA 1
ATOM 1572 C C . GLY A 1 105 ? -3.973 -30.569 36.463 1.00 49.59 101 GLY A C 1
ATOM 1573 O O . GLY A 1 105 ? -3.014 -31.100 37.028 1.00 52.49 101 GLY A O 1
ATOM 1577 N N . LEU A 1 106 ? -4.639 -31.172 35.477 1.00 45.76 102 LEU A N 1
ATOM 1578 C CA . LEU A 1 106 ? -4.224 -32.489 35.013 1.00 52.88 102 LEU A CA 1
ATOM 1579 C C . LEU A 1 106 ? -2.942 -32.407 34.196 1.00 57.41 102 LEU A C 1
ATOM 1580 O O . LEU A 1 106 ? -2.139 -33.347 34.206 1.00 51.53 102 LEU A O 1
ATOM 1596 N N . LEU A 1 107 ? -2.728 -31.293 33.493 1.00 50.11 103 LEU A N 1
ATOM 1597 C CA . LEU A 1 107 ? -1.497 -31.128 32.728 1.00 50.25 103 LEU A CA 1
ATOM 1598 C C . LEU A 1 107 ? -0.295 -31.001 33.656 1.00 51.39 103 LEU A C 1
ATOM 1599 O O . LEU A 1 107 ? 0.724 -31.674 33.464 1.00 59.35 103 LEU A O 1
ATOM 1615 N N . ASP A 1 108 ? -0.401 -30.149 34.679 1.00 57.55 104 ASP A N 1
ATOM 1616 C CA . ASP A 1 108 ? 0.718 -29.956 35.594 1.00 63.04 104 ASP A CA 1
ATOM 1617 C C . ASP A 1 108 ? 0.924 -31.161 36.503 1.00 61.92 104 ASP A C 1
ATOM 1618 O O . ASP A 1 108 ? 2.042 -31.395 36.974 1.00 69.66 104 ASP A O 1
ATOM 1627 N N . SER A 1 109 ? -0.128 -31.937 36.755 1.00 59.17 105 SER A N 1
ATOM 1628 C CA . SER A 1 109 ? -0.049 -33.018 37.728 1.00 55.30 105 SER A CA 1
ATOM 1629 C C . SER A 1 109 ? 0.464 -34.323 37.130 1.00 59.52 105 SER A C 1
ATOM 1630 O O . SER A 1 109 ? 1.219 -35.045 37.792 1.00 59.54 105 SER A O 1
ATOM 1638 N N . HIS A 1 110 ?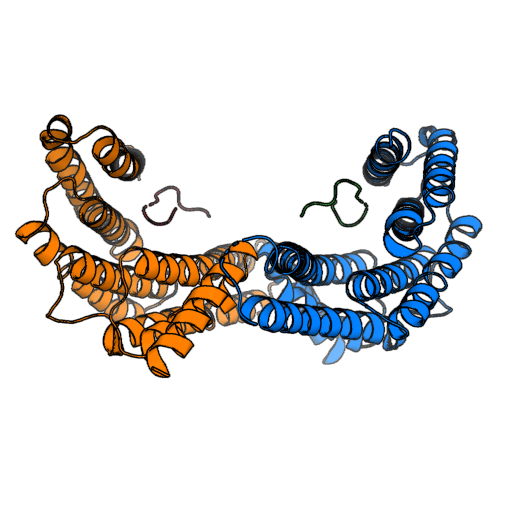 0.081 -34.642 35.893 1.00 53.03 106 HIS A N 1
ATOM 1639 C CA . HIS A 1 110 ? 0.329 -35.975 35.357 1.00 65.90 106 HIS A CA 1
ATOM 1640 C C . HIS A 1 110 ? 0.985 -35.969 33.981 1.00 52.88 106 HIS A C 1
ATOM 1641 O O . HIS A 1 110 ? 1.769 -36.869 33.666 1.00 59.77 106 HIS A O 1
ATOM 1655 N N . LEU A 1 111 ? 0.675 -34.973 33.153 1.00 51.41 107 LEU A N 1
ATOM 1656 C CA . LEU A 1 111 ? 0.978 -35.046 31.728 1.00 58.17 107 LEU A CA 1
ATOM 1657 C C . LEU A 1 111 ? 2.266 -34.328 31.338 1.00 50.65 107 LEU A C 1
ATOM 1658 O O . LEU A 1 111 ? 3.070 -34.881 30.582 1.00 54.20 107 LEU A O 1
ATOM 1674 N N . ILE A 1 112 ? 2.481 -33.109 31.821 1.00 47.17 108 ILE A N 1
ATOM 1675 C CA . ILE A 1 112 ? 3.658 -32.339 31.430 1.00 54.43 108 ILE A CA 1
ATOM 1676 C C . ILE A 1 112 ? 4.874 -32.889 32.164 1.00 51.54 108 ILE A C 1
ATOM 1677 O O . ILE A 1 112 ? 4.936 -32.859 33.397 1.00 60.21 108 ILE A O 1
ATOM 1693 N N . LYS A 1 113 ? 5.848 -33.385 31.401 1.00 55.43 109 LYS A N 1
ATOM 1694 C CA . LYS A 1 113 ? 7.061 -33.963 31.955 1.00 58.77 109 LYS A CA 1
ATOM 1695 C C . LYS A 1 113 ? 8.261 -33.447 31.176 1.00 63.39 109 LYS A C 1
ATOM 1696 O O . LYS A 1 113 ? 8.152 -33.059 30.011 1.00 62.91 109 LYS A O 1
ATOM 1715 N N . GLU A 1 114 ? 9.419 -33.449 31.839 1.00 67.95 110 GLU A N 1
ATOM 1716 C CA . GLU A 1 114 ? 10.657 -33.118 31.144 1.00 67.97 110 GLU A CA 1
ATOM 1717 C C . GLU A 1 114 ? 11.050 -34.219 30.168 1.00 65.27 110 GLU A C 1
ATOM 1718 O O . GLU A 1 114 ? 11.714 -33.948 29.162 1.00 73.13 110 GLU A O 1
ATOM 1722 N N . ALA A 1 115 ? 10.645 -35.456 30.444 1.00 66.77 111 ALA A N 1
ATOM 1723 C CA . ALA A 1 115 ? 10.955 -36.589 29.588 1.00 71.82 111 ALA A CA 1
ATOM 1724 C C . ALA A 1 115 ? 9.918 -36.682 28.470 1.00 72.40 111 ALA A C 1
ATOM 1725 O O . ALA A 1 115 ? 9.068 -35.803 28.303 1.00 77.46 111 ALA A O 1
ATOM 1732 N N . GLY A 1 116 ? 9.977 -37.756 27.692 1.00 74.81 112 GLY A N 1
ATOM 1733 C CA . GLY A 1 116 ? 9.037 -37.971 26.615 1.00 67.72 112 GLY A CA 1
ATOM 1734 C C . GLY A 1 116 ? 9.517 -37.392 25.295 1.00 67.85 112 GLY A C 1
ATOM 1735 O O . GLY A 1 116 ? 10.392 -36.529 25.236 1.00 68.88 112 GLY A O 1
ATOM 1739 N N . ASP A 1 117 ? 8.922 -37.890 24.215 1.00 67.74 113 ASP A N 1
ATOM 1740 C CA . ASP A 1 117 ? 9.271 -37.419 22.887 1.00 61.87 113 ASP A CA 1
ATOM 1741 C C . ASP A 1 117 ? 8.818 -35.972 22.699 1.00 64.72 113 ASP A C 1
ATOM 1742 O O . ASP A 1 117 ? 8.014 -35.432 23.465 1.00 59.11 113 ASP A O 1
ATOM 1751 N N . ALA A 1 118 ? 9.346 -35.343 21.648 1.00 61.89 114 ALA A N 1
ATOM 1752 C CA . ALA A 1 118 ? 9.018 -33.946 21.390 1.00 63.84 114 ALA A CA 1
ATOM 1753 C C . ALA A 1 118 ? 7.533 -33.771 21.104 1.00 56.41 114 ALA A C 1
ATOM 1754 O O . ALA A 1 118 ? 6.931 -32.769 21.505 1.00 50.15 114 ALA A O 1
ATOM 1761 N N . GLU A 1 119 ? 6.923 -34.735 20.409 1.00 60.21 115 GLU A N 1
ATOM 1762 C CA . GLU A 1 119 ? 5.512 -34.611 20.060 1.00 60.22 115 GLU A CA 1
ATOM 1763 C C . GLU A 1 119 ? 4.654 -34.445 21.307 1.00 57.36 115 GLU A C 1
ATOM 1764 O O . GLU A 1 119 ? 3.889 -33.481 21.425 1.00 50.75 115 GLU A O 1
ATOM 1776 N N . SER A 1 120 ? 4.774 -35.376 22.256 1.00 55.90 116 SER A N 1
ATOM 1777 C CA . SER A 1 120 ? 3.937 -35.318 23.449 1.00 56.60 116 SER A CA 1
ATOM 1778 C C . SER A 1 120 ? 4.199 -34.047 24.246 1.00 48.81 116 SER A C 1
ATOM 1779 O O . SER A 1 120 ? 3.259 -33.406 24.729 1.00 52.02 116 SER A O 1
ATOM 1787 N N . ARG A 1 121 ? 5.467 -33.660 24.392 1.00 50.52 117 ARG A N 1
ATOM 1788 C CA . ARG A 1 121 ? 5.779 -32.468 25.174 1.00 49.77 117 ARG A CA 1
ATOM 1789 C C . ARG A 1 121 ? 5.175 -31.223 24.535 1.00 46.44 117 ARG A C 1
ATOM 1790 O O . ARG A 1 121 ? 4.564 -30.395 25.219 1.00 45.70 117 ARG A O 1
ATOM 1811 N N . VAL A 1 122 ? 5.324 -31.078 23.217 1.00 45.14 118 VAL A N 1
ATOM 1812 C CA . VAL A 1 122 ? 4.709 -29.947 22.529 1.00 46.51 118 VAL A CA 1
ATOM 1813 C C . VAL A 1 122 ? 3.191 -30.035 22.624 1.00 51.48 118 VAL A C 1
ATOM 1814 O O . VAL A 1 122 ? 2.499 -29.015 22.747 1.00 44.32 118 VAL A O 1
ATOM 1827 N N . PHE A 1 123 ? 2.650 -31.254 22.570 1.00 46.60 119 PHE A N 1
ATOM 1828 C CA . PHE A 1 123 ? 1.202 -31.431 22.620 1.00 45.82 119 PHE A CA 1
ATOM 1829 C C . PHE A 1 123 ? 0.628 -30.882 23.919 1.00 41.00 119 PHE A C 1
ATOM 1830 O O . PHE A 1 123 ? -0.336 -30.108 23.908 1.00 40.41 119 PHE A O 1
ATOM 1847 N N . TYR A 1 124 ? 1.210 -31.274 25.054 1.00 44.09 120 TYR A N 1
ATOM 1848 C CA . TYR A 1 124 ? 0.656 -30.869 26.341 1.00 41.84 120 TYR A CA 1
ATOM 1849 C C . TYR A 1 124 ? 0.925 -29.397 26.629 1.00 49.98 120 TYR A C 1
ATOM 1850 O O . TYR A 1 124 ? 0.083 -28.715 27.225 1.00 47.76 120 TYR A O 1
ATOM 1868 N N . LEU A 1 125 ? 2.092 -28.887 26.228 1.00 45.14 121 LEU A N 1
ATOM 1869 C CA . LEU A 1 125 ? 2.374 -27.471 26.447 1.00 52.21 121 LEU A CA 1
ATOM 1870 C C . LEU A 1 125 ? 1.470 -26.594 25.590 1.00 41.16 121 LEU A C 1
ATOM 1871 O O . LEU A 1 125 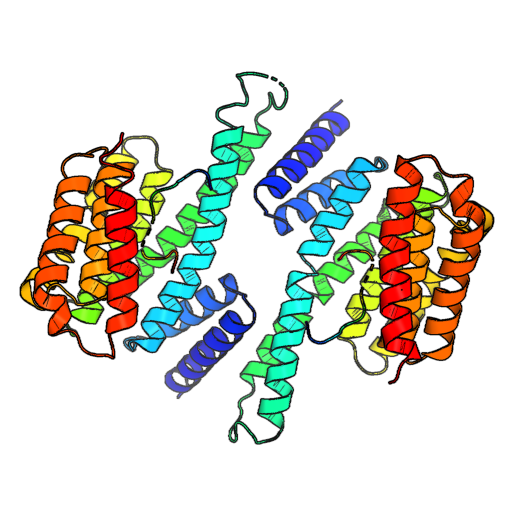? 0.999 -25.547 26.046 1.00 43.01 121 LEU A O 1
ATOM 1887 N N . LYS A 1 126 ? 1.223 -26.999 24.343 1.00 40.56 122 LYS A N 1
ATOM 1888 C CA . LYS A 1 126 ? 0.206 -26.331 23.538 1.00 42.89 122 LYS A CA 1
ATOM 1889 C C . LYS A 1 126 ? -1.141 -26.360 24.246 1.00 43.25 122 LYS A C 1
ATOM 1890 O O . LYS A 1 126 ? -1.811 -25.329 24.377 1.00 38.81 122 LYS A O 1
ATOM 1909 N N . MET A 1 127 ? -1.554 -27.543 24.706 1.00 43.20 123 MET A N 1
ATOM 1910 C CA . MET A 1 127 ? -2.830 -27.672 25.402 1.00 39.87 123 MET A CA 1
ATOM 1911 C C . MET A 1 127 ? -2.887 -26.751 26.615 1.00 42.77 123 MET A C 1
ATOM 1912 O O . MET A 1 127 ? -3.922 -26.132 26.886 1.00 42.89 123 MET A O 1
ATOM 1926 N N . LYS A 1 128 ? -1.782 -26.645 27.355 1.00 41.79 124 LYS A N 1
ATOM 1927 C CA . LYS A 1 128 ? -1.735 -25.718 28.481 1.00 42.81 124 LYS A CA 1
ATOM 1928 C C . LYS A 1 128 ? -1.961 -24.284 28.021 1.00 44.48 124 LYS A C 1
ATOM 1929 O O . LYS A 1 128 ? -2.714 -23.532 28.651 1.00 41.58 124 LYS A O 1
ATOM 1948 N N . GLY A 1 129 ? -1.309 -23.880 26.930 1.00 42.39 125 GLY A N 1
ATOM 1949 C CA . GLY A 1 129 ? -1.543 -22.548 26.399 1.00 44.97 125 GLY A CA 1
ATOM 1950 C C . GLY A 1 129 ? -2.974 -22.348 25.939 1.00 42.37 125 GLY A C 1
ATOM 1951 O O . GLY A 1 129 ? -3.556 -21.277 26.132 1.00 45.92 125 GLY A O 1
ATOM 1955 N N . ASP A 1 130 ? -3.565 -23.379 25.329 1.00 37.46 126 ASP A N 1
ATOM 1956 C CA . ASP A 1 130 ? -4.936 -23.264 24.843 1.00 40.83 126 ASP A CA 1
ATOM 1957 C C . ASP A 1 130 ? -5.899 -22.943 25.979 1.00 39.01 126 ASP A C 1
ATOM 1958 O O . ASP A 1 130 ? -6.750 -22.053 25.858 1.00 41.67 126 ASP A O 1
ATOM 1967 N N . TYR A 1 131 ? -5.789 -23.661 27.094 1.00 37.60 127 TYR A N 1
ATOM 1968 C CA . TYR A 1 131 ? -6.782 -23.512 28.150 1.00 43.35 127 TYR A CA 1
ATOM 1969 C C . TYR A 1 131 ? -6.514 -22.312 29.046 1.00 41.37 127 TYR A C 1
ATOM 1970 O O . TYR A 1 131 ? -7.454 -21.805 29.666 1.00 42.47 127 TYR A O 1
ATOM 1988 N N . TYR A 1 132 ? -5.273 -21.829 29.120 1.00 39.82 128 TYR A N 1
ATOM 1989 C CA . TYR A 1 132 ? -5.068 -20.498 29.679 1.00 44.73 128 TYR A CA 1
ATOM 1990 C C . TYR A 1 132 ? -5.624 -19.429 28.747 1.00 46.02 128 TYR A C 1
ATOM 1991 O O . TYR A 1 132 ? -6.142 -18.407 29.213 1.00 43.36 128 TYR A O 1
ATOM 2009 N N . ARG A 1 133 ? -5.534 -19.650 27.433 1.00 42.97 129 ARG A N 1
ATOM 2010 C CA . ARG A 1 133 ? -6.131 -18.712 26.489 1.00 43.29 129 ARG A CA 1
ATOM 2011 C C . ARG A 1 133 ? -7.646 -18.675 26.642 1.00 45.22 129 ARG A C 1
ATOM 2012 O O . ARG A 1 133 ? -8.258 -17.604 26.561 1.00 39.01 129 ARG A O 1
ATOM 2033 N N . TYR A 1 134 ? -8.270 -19.835 26.870 1.00 39.96 130 TYR A N 1
ATOM 2034 C CA . TYR A 1 134 ? -9.715 -19.861 27.082 1.00 40.51 130 TYR A CA 1
ATOM 2035 C C . TYR A 1 134 ? -10.093 -19.098 28.345 1.00 45.06 130 TYR A C 1
ATOM 2036 O O . TYR A 1 134 ? -11.100 -18.381 28.369 1.00 49.42 130 TYR A O 1
ATOM 2054 N N . LEU A 1 135 ? -9.293 -19.234 29.406 1.00 38.38 131 LEU A N 1
ATOM 2055 C CA . LEU A 1 135 ? -9.538 -18.452 30.613 1.00 47.98 131 LEU A CA 1
ATOM 2056 C C . LEU A 1 135 ? -9.370 -16.962 30.343 1.00 44.96 131 LEU A C 1
ATOM 2057 O O . LEU A 1 135 ? -10.108 -16.136 30.893 1.00 50.55 131 LEU A O 1
ATOM 2073 N N . ALA A 1 136 ? -8.401 -16.600 29.498 1.00 45.24 132 ALA A N 1
ATOM 2074 C CA . ALA A 1 136 ? -8.192 -15.194 29.172 1.00 50.09 132 ALA A CA 1
ATOM 2075 C C . ALA A 1 136 ? -9.370 -14.615 28.401 1.00 44.72 132 ALA A C 1
ATOM 2076 O O . ALA A 1 136 ? -9.663 -13.420 28.526 1.00 50.88 132 ALA A O 1
ATOM 2083 N N . GLU A 1 137 ? -10.049 -15.438 27.597 1.00 39.94 133 GLU A N 1
ATOM 2084 C CA . GLU A 1 137 ? -11.194 -14.950 26.837 1.00 49.22 133 GLU A CA 1
ATOM 2085 C C . GLU A 1 137 ? -12.267 -14.374 27.750 1.00 47.02 133 GLU A C 1
ATOM 2086 O O . GLU A 1 137 ? -13.017 -13.481 27.339 1.00 49.71 133 GLU A O 1
ATOM 2098 N N . VAL A 1 138 ? -12.354 -14.866 28.986 1.00 44.84 134 VAL A N 1
ATOM 2099 C CA . VAL A 1 138 ? -13.397 -14.454 29.917 1.00 50.27 134 VAL A CA 1
ATOM 2100 C C . VAL A 1 138 ? -12.860 -13.640 31.086 1.00 49.24 134 VAL A C 1
ATOM 2101 O O . VAL A 1 138 ? -13.665 -13.122 31.877 1.00 50.36 134 VAL A O 1
ATOM 2114 N N . ALA A 1 139 ? -11.543 -13.509 31.224 1.00 50.37 135 ALA A N 1
ATOM 2115 C CA . ALA A 1 139 ? -10.974 -12.722 32.310 1.00 52.70 135 ALA A CA 1
ATOM 2116 C C . ALA A 1 139 ? -11.144 -11.233 32.036 1.00 61.05 135 ALA A C 1
ATOM 2117 O O . ALA A 1 139 ? -11.199 -10.792 30.884 1.00 62.62 135 ALA A O 1
ATOM 2124 N N . THR A 1 140 ? -11.216 -10.453 33.113 1.00 74.21 136 THR A N 1
ATOM 2125 C CA . THR A 1 140 ? -11.549 -9.035 33.026 1.00 82.10 136 THR A CA 1
ATOM 2126 C C . THR A 1 140 ? -10.438 -8.107 33.490 1.00 89.27 136 THR A C 1
ATOM 2127 O O . THR A 1 140 ? -10.190 -7.089 32.838 1.00 97.52 136 THR A O 1
ATOM 2138 N N . GLY A 1 141 ? -9.759 -8.421 34.593 1.00 86.69 137 GLY A N 1
ATOM 2139 C CA . GLY A 1 141 ? -8.862 -7.461 35.210 1.00 96.07 137 GLY A CA 1
ATOM 2140 C C . GLY A 1 141 ? -7.429 -7.918 35.381 1.00 96.05 137 GLY A C 1
ATOM 2141 O O . GLY A 1 141 ? -6.798 -8.391 34.432 1.00 98.67 137 GLY A O 1
ATOM 2145 N N . ASP A 1 142 ? -6.900 -7.765 36.599 1.00 113.46 138 ASP A N 1
ATOM 2146 C CA . ASP A 1 142 ? -5.498 -8.083 36.846 1.00 110.50 138 ASP A CA 1
ATOM 2147 C C . ASP A 1 142 ? -5.228 -9.571 36.668 1.00 107.04 138 ASP A C 1
ATOM 2148 O O . ASP A 1 142 ? -4.173 -9.958 36.153 1.00 106.89 138 ASP A O 1
ATOM 2152 N N . ASP A 1 143 ? -6.167 -10.420 37.094 1.00 95.82 139 ASP A N 1
ATOM 2153 C CA . ASP A 1 143 ? -6.032 -11.851 36.853 1.00 89.88 139 ASP A CA 1
ATOM 2154 C C . ASP A 1 143 ? -5.797 -12.139 35.376 1.00 69.51 139 ASP A C 1
ATOM 2155 O O . ASP A 1 143 ? -5.146 -13.131 35.030 1.00 78.28 139 ASP A O 1
ATOM 2164 N N . LYS A 1 144 ? -6.313 -11.279 34.494 1.00 62.72 140 LYS A N 1
ATOM 2165 C CA . LYS A 1 144 ? -6.143 -11.483 33.059 1.00 63.91 140 LYS A CA 1
ATOM 2166 C C . LYS A 1 144 ? -4.671 -11.439 32.666 1.00 64.84 140 LYS A C 1
ATOM 2167 O O . LYS A 1 144 ? -4.189 -12.306 31.927 1.00 65.34 140 LYS A O 1
ATOM 2186 N N . LYS A 1 145 ? -3.939 -10.433 33.150 1.00 64.29 141 LYS A N 1
ATOM 2187 C CA . LYS A 1 145 ? -2.536 -10.289 32.769 1.00 68.13 141 LYS A CA 1
ATOM 2188 C C . LYS A 1 145 ? -1.732 -11.527 33.146 1.00 59.88 141 LYS A C 1
ATOM 2189 O O . LYS A 1 145 ? -0.964 -12.053 32.334 1.00 62.60 141 LYS A O 1
ATOM 2199 N N . ARG A 1 146 ? -1.891 -12.007 34.382 1.00 64.37 142 ARG A N 1
ATOM 2200 C CA . ARG A 1 146 ? -1.211 -13.236 34.776 1.00 62.43 142 ARG A CA 1
ATOM 2201 C C . ARG A 1 146 ? -1.630 -14.400 33.886 1.00 62.40 142 ARG A C 1
ATOM 2202 O O . ARG A 1 146 ? -0.790 -15.208 33.471 1.00 58.75 142 ARG A O 1
ATOM 2223 N N . ILE A 1 147 ? -2.928 -14.503 33.583 1.00 62.32 143 ILE A N 1
ATOM 2224 C CA . ILE A 1 147 ? -3.412 -15.595 32.741 1.00 58.60 143 ILE A CA 1
ATOM 2225 C C . ILE A 1 147 ? -2.806 -15.498 31.348 1.00 48.98 143 ILE A C 1
ATOM 2226 O O . ILE A 1 147 ? -2.370 -16.503 30.771 1.00 55.00 143 ILE A O 1
ATOM 2242 N N . ILE A 1 148 ? -2.780 -14.292 30.778 1.00 54.60 144 ILE A N 1
ATOM 2243 C CA . ILE A 1 148 ? -2.183 -14.104 29.459 1.00 52.48 144 ILE A CA 1
ATOM 2244 C C . ILE A 1 148 ? -0.717 -14.520 29.481 1.00 55.59 144 ILE A C 1
ATOM 2245 O O . ILE A 1 148 ? -0.246 -15.249 28.599 1.00 52.97 144 ILE A O 1
ATOM 2261 N N . ASP A 1 149 ? 0.028 -14.059 30.488 1.00 56.02 145 ASP A N 1
ATOM 2262 C CA . ASP A 1 149 ? 1.438 -14.419 30.581 1.00 53.59 145 ASP A CA 1
ATOM 2263 C C . ASP A 1 149 ? 1.613 -15.927 30.695 1.00 53.36 145 ASP A C 1
ATOM 2264 O O . ASP A 1 149 ? 2.493 -16.508 30.049 1.00 48.92 145 ASP A O 1
ATOM 2273 N N . SER A 1 150 ? 0.783 -16.581 31.510 1.00 48.79 146 SER A N 1
ATOM 2274 C CA . SER A 1 150 ? 0.872 -18.031 31.627 1.00 50.23 146 SER A CA 1
ATOM 2275 C C . SER A 1 150 ? 0.646 -18.700 30.277 1.00 56.64 146 SER A C 1
ATOM 2276 O O . SER A 1 150 ? 1.344 -19.659 29.926 1.00 52.63 146 SER A O 1
ATOM 2284 N N . ALA A 1 151 ? -0.321 -18.200 29.501 1.00 47.93 147 ALA A N 1
ATOM 2285 C CA . ALA A 1 151 ? -0.571 -18.763 28.178 1.00 49.27 147 ALA A CA 1
ATOM 2286 C C . ALA A 1 151 ? 0.608 -18.530 27.245 1.00 49.69 147 ALA A C 1
ATOM 2287 O O . ALA A 1 151 ? 1.004 -19.433 26.499 1.00 42.68 147 ALA A O 1
ATOM 2294 N N A ARG A 1 152 ? 1.184 -17.325 27.267 0.37 50.34 148 ARG A N 1
ATOM 2295 N N B ARG A 1 152 ? 1.174 -17.320 27.263 0.63 50.41 148 ARG A N 1
ATOM 2296 C CA A ARG A 1 152 ? 2.315 -17.040 26.390 0.37 51.68 148 ARG A CA 1
ATOM 2297 C CA B ARG A 1 152 ? 2.307 -17.024 26.394 0.63 51.83 148 ARG A CA 1
ATOM 2298 C C A ARG A 1 152 ? 3.513 -17.916 26.736 0.37 48.45 148 ARG A C 1
ATOM 2299 C C B ARG A 1 152 ? 3.502 -17.905 26.733 0.63 48.34 148 ARG A C 1
ATOM 2300 O O A ARG A 1 152 ? 4.186 -18.440 25.842 0.37 47.19 148 ARG A O 1
ATOM 2301 O O B ARG A 1 152 ? 4.170 -18.430 25.835 0.63 48.50 148 ARG A O 1
ATOM 2342 N N A SER A 1 153 ? 3.792 -18.090 28.030 0.37 50.45 149 SER A N 1
ATOM 2343 N N B SER A 1 153 ? 3.781 -18.089 28.026 0.63 49.81 149 SER A N 1
ATOM 2344 C CA A SER A 1 153 ? 4.942 -18.894 28.433 0.37 50.81 149 SER A CA 1
ATOM 2345 C CA B SER A 1 153 ? 4.935 -18.889 28.424 0.63 50.72 149 SER A CA 1
ATOM 2346 C C A SER A 1 153 ? 4.780 -20.345 27.999 0.37 51.05 149 SER A C 1
ATOM 2347 C C B SER A 1 153 ? 4.777 -20.340 27.988 0.63 51.42 149 SER A C 1
ATOM 2348 O O A SER A 1 153 ? 5.752 -20.990 27.589 0.37 48.14 149 SER A O 1
ATOM 2349 O O B SER A 1 153 ? 5.748 -20.980 27.568 0.63 49.16 149 SER A O 1
ATOM 2364 N N . ALA A 1 154 ? 3.558 -20.877 28.082 1.00 44.52 150 ALA A N 1
ATOM 2365 C CA . ALA A 1 154 ? 3.327 -22.254 27.659 1.00 43.78 150 ALA A CA 1
ATOM 2366 C C . ALA A 1 154 ? 3.468 -22.394 26.150 1.00 44.74 150 ALA A C 1
ATOM 2367 O O . ALA A 1 154 ? 4.068 -23.359 25.661 1.00 42.36 150 ALA A O 1
ATOM 2375 N N . TYR A 1 155 ? 2.909 -21.446 25.394 1.00 44.75 151 TYR A N 1
ATOM 2376 C CA . TYR A 1 155 ? 3.068 -21.471 23.945 1.00 41.17 151 TYR A CA 1
ATOM 2377 C C . TYR A 1 155 ? 4.531 -21.307 23.556 1.00 47.60 151 TYR A C 1
ATOM 2378 O O . TYR A 1 155 ? 5.032 -22.017 22.676 1.00 42.86 151 TYR A O 1
ATOM 2396 N N . GLN A 1 156 ? 5.232 -20.373 24.199 1.00 44.36 152 GLN A N 1
ATOM 2397 C CA . GLN A 1 156 ? 6.616 -20.110 23.826 1.00 52.52 152 GLN A CA 1
ATOM 2398 C C . GLN A 1 156 ? 7.496 -21.322 24.097 1.00 50.17 152 GLN A C 1
ATOM 2399 O O . GLN A 1 156 ? 8.364 -21.662 23.284 1.00 47.81 152 GLN A O 1
ATOM 2413 N N . GLU A 1 157 ? 7.295 -21.984 25.237 1.00 48.68 153 GLU A N 1
ATOM 2414 C CA . GLU A 1 157 ? 8.065 -23.188 25.522 1.00 45.71 153 GLU A CA 1
ATOM 2415 C C . GLU A 1 157 ? 7.761 -24.274 24.499 1.00 51.65 153 GLU A C 1
ATOM 2416 O O . GLU A 1 157 ? 8.674 -24.938 23.993 1.00 46.72 153 GLU A O 1
ATOM 2428 N N . ALA A 1 158 ? 6.480 -24.460 24.172 1.00 43.82 154 ALA A N 1
ATOM 2429 C CA . ALA A 1 158 ? 6.122 -25.387 23.104 1.00 44.68 154 ALA A CA 1
ATOM 2430 C C . ALA A 1 158 ? 6.738 -24.956 21.781 1.00 44.82 154 ALA A C 1
ATOM 2431 O O . ALA A 1 158 ? 7.186 -25.796 20.992 1.00 42.34 154 ALA A O 1
ATOM 2438 N N A MET A 1 159 ? 6.767 -23.647 21.520 0.53 42.89 155 MET A N 1
ATOM 2439 N N B MET A 1 159 ? 6.766 -23.648 21.515 0.47 42.90 155 MET A N 1
ATOM 2440 C CA A MET A 1 159 ? 7.350 -23.147 20.279 0.53 46.24 155 MET A CA 1
ATOM 2441 C CA B MET A 1 159 ? 7.353 -23.159 20.272 0.47 46.25 155 MET A CA 1
ATOM 2442 C C A MET A 1 159 ? 8.828 -23.507 20.191 0.53 43.77 155 MET A C 1
ATOM 2443 C C B MET A 1 159 ? 8.831 -23.516 20.191 0.47 43.77 155 MET A C 1
ATOM 2444 O O A MET A 1 159 ? 9.295 -24.016 19.166 0.53 44.69 155 MET A O 1
ATOM 2445 O O B MET A 1 159 ? 9.303 -24.031 19.171 0.47 44.50 155 MET A O 1
ATOM 2472 N N . ASP A 1 160 ? 9.579 -23.251 21.265 1.00 44.96 156 ASP A N 1
ATOM 2473 C CA . ASP A 1 160 ? 11.010 -23.535 21.256 1.00 46.54 156 ASP A CA 1
ATOM 2474 C C . ASP A 1 160 ? 11.282 -25.007 20.977 1.00 46.77 156 ASP A C 1
ATOM 2475 O O . ASP A 1 160 ? 12.219 -25.345 20.246 1.00 47.83 156 ASP A O 1
ATOM 2485 N N . ILE A 1 161 ? 10.470 -25.899 21.546 1.00 46.08 157 ILE A N 1
ATOM 2486 C CA . ILE A 1 161 ? 10.679 -27.325 21.323 1.00 50.53 157 ILE A CA 1
ATOM 2487 C C . ILE A 1 161 ? 10.339 -27.693 19.885 1.00 50.99 157 ILE A C 1
ATOM 2488 O 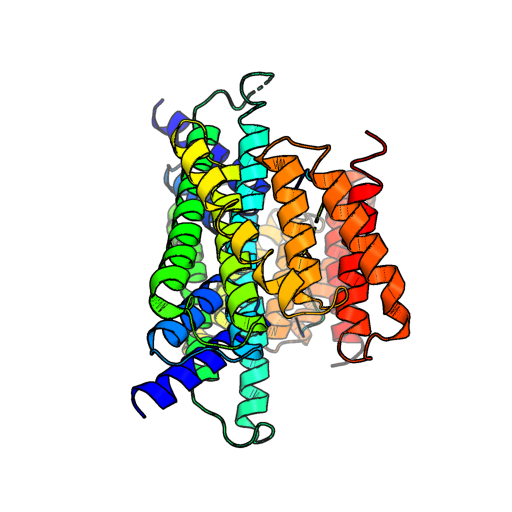O . ILE A 1 161 ? 11.074 -28.445 19.232 1.00 50.57 157 ILE A O 1
ATOM 2504 N N . SER A 1 162 ? 9.229 -27.165 19.363 1.00 44.11 158 SER A N 1
ATOM 2505 C CA . SER A 1 162 ? 8.795 -27.546 18.022 1.00 49.35 158 SER A CA 1
ATOM 2506 C C . SER A 1 162 ? 9.792 -27.088 16.966 1.00 44.87 158 SER A C 1
ATOM 2507 O O . SER A 1 162 ? 10.118 -27.845 16.044 1.00 48.43 158 SER A O 1
ATOM 2515 N N . LYS A 1 163 ? 10.291 -25.855 17.080 1.00 45.21 159 LYS A N 1
ATOM 2516 C CA . LYS A 1 163 ? 11.238 -25.345 16.095 1.00 55.58 159 LYS A CA 1
ATOM 2517 C C . LYS A 1 163 ? 12.594 -26.032 16.180 1.00 52.25 159 LYS A C 1
ATOM 2518 O O . LYS A 1 163 ? 13.390 -25.922 15.241 1.00 56.53 159 LYS A O 1
ATOM 2537 N N . LYS A 1 164 ? 12.870 -26.743 17.271 1.00 51.22 160 LYS A N 1
ATOM 2538 C CA . LYS A 1 164 ? 14.140 -27.431 17.446 1.00 54.21 160 LYS A CA 1
ATOM 2539 C C . LYS A 1 164 ? 14.083 -28.904 17.074 1.00 52.65 160 LYS A C 1
ATOM 2540 O O . LYS A 1 164 ? 15.083 -29.444 16.590 1.00 55.12 160 LYS A O 1
ATOM 2559 N N . GLU A 1 165 ? 12.949 -29.571 17.283 1.00 49.20 161 GLU A N 1
ATOM 2560 C CA . GLU A 1 165 ? 12.891 -31.020 17.170 1.00 58.92 161 GLU A CA 1
ATOM 2561 C C . GLU A 1 165 ? 11.878 -31.533 16.157 1.00 50.90 161 GLU A C 1
ATOM 2562 O O . GLU A 1 165 ? 11.733 -32.754 16.025 1.00 57.20 161 GLU A O 1
ATOM 2574 N N . MET A 1 166 ? 11.187 -30.661 15.432 1.00 49.83 162 MET A N 1
ATOM 2575 C CA . MET A 1 166 ? 10.157 -31.098 14.499 1.00 51.79 162 MET A CA 1
ATOM 2576 C C . MET A 1 166 ? 10.241 -30.289 13.221 1.00 49.70 162 MET A C 1
ATOM 2577 O O . MET A 1 166 ? 10.602 -29.102 13.251 1.00 45.70 162 MET A O 1
ATOM 2591 N N . PRO A 1 167 ? 9.931 -30.890 12.070 1.00 56.86 163 PRO A N 1
ATOM 2592 C CA . PRO A 1 167 ? 10.021 -30.165 10.795 1.00 50.06 163 PRO A CA 1
ATOM 2593 C C . PRO A 1 167 ? 8.949 -29.094 10.693 1.00 43.96 163 PRO A C 1
ATOM 2594 O O . PRO A 1 167 ? 7.962 -29.119 11.443 1.00 49.60 163 PRO A O 1
ATOM 2605 N N . PRO A 1 168 ? 9.097 -28.147 9.761 1.00 47.11 164 PRO A N 1
ATOM 2606 C CA . PRO A 1 168 ? 8.088 -27.082 9.631 1.00 48.43 164 PRO A CA 1
ATOM 2607 C C . PRO A 1 168 ? 6.724 -27.577 9.184 1.00 49.63 164 PRO A C 1
ATOM 2608 O O . PRO A 1 168 ? 5.739 -26.850 9.360 1.00 51.27 164 PRO A O 1
ATOM 2619 N N . THR A 1 169 ? 6.631 -28.770 8.601 1.00 50.09 165 THR A N 1
ATOM 2620 C CA . THR A 1 169 ? 5.361 -29.319 8.147 1.00 53.72 165 THR A CA 1
ATOM 2621 C C . THR A 1 169 ? 4.716 -30.250 9.164 1.00 46.93 165 THR A C 1
ATOM 2622 O O . THR A 1 169 ? 3.660 -30.820 8.876 1.00 50.12 165 THR A O 1
ATOM 2633 N N . ASN A 1 170 ? 5.318 -30.423 10.333 1.00 50.93 166 ASN A N 1
ATOM 2634 C CA . ASN A 1 170 ? 4.760 -31.327 11.328 1.00 52.39 166 ASN A CA 1
ATOM 2635 C C . ASN A 1 170 ? 3.395 -30.817 11.785 1.00 45.63 166 ASN A C 1
ATOM 2636 O O . ASN A 1 170 ? 3.275 -29.645 12.167 1.00 43.87 166 ASN A O 1
ATOM 2647 N N . PRO A 1 171 ? 2.349 -31.654 11.769 1.00 47.07 167 PRO A N 1
ATOM 2648 C CA . PRO A 1 171 ? 1.013 -31.151 12.140 1.00 39.31 167 PRO A CA 1
ATOM 2649 C C . PRO A 1 171 ? 0.939 -30.550 13.534 1.00 38.92 167 PRO A C 1
ATOM 2650 O O . PRO A 1 171 ? 0.225 -29.560 13.734 1.00 38.69 167 PRO A O 1
ATOM 2661 N N . ILE A 1 172 ? 1.635 -31.131 14.514 1.00 37.04 168 ILE A N 1
ATOM 2662 C CA . ILE A 1 172 ? 1.594 -30.581 15.865 1.00 39.56 168 ILE A CA 1
ATOM 2663 C C . ILE A 1 172 ? 2.253 -29.207 15.902 1.00 47.37 168 ILE A C 1
ATOM 2664 O O . ILE A 1 172 ? 1.752 -28.282 16.552 1.00 42.50 168 ILE A O 1
ATOM 2680 N N . ARG A 1 173 ? 3.385 -29.048 15.213 1.00 39.35 169 ARG A N 1
ATOM 2681 C CA . ARG A 1 173 ? 4.018 -27.736 15.137 1.00 44.28 169 ARG A CA 1
ATOM 2682 C C . ARG A 1 173 ? 3.098 -26.729 14.460 1.00 38.19 169 ARG A C 1
ATOM 2683 O O . ARG A 1 173 ? 2.935 -25.600 14.935 1.00 38.07 169 ARG A O 1
ATOM 2704 N N . LEU A 1 174 ? 2.487 -27.125 13.340 1.00 36.92 170 LEU A N 1
ATOM 2705 C CA . LEU A 1 174 ? 1.609 -26.210 12.618 1.00 38.54 170 LEU A CA 1
ATOM 2706 C C . LEU A 1 174 ? 0.421 -25.800 13.476 1.00 42.16 170 LEU A C 1
ATOM 2707 O O . LEU A 1 174 ? 0.060 -24.618 13.526 1.00 36.82 170 LEU A O 1
ATOM 2723 N N . GLY A 1 175 ? -0.200 -26.764 14.159 1.00 37.41 171 GLY A N 1
ATOM 2724 C CA . GLY A 1 175 ? -1.320 -26.438 15.025 1.00 39.77 171 GLY A CA 1
ATOM 2725 C C . GLY A 1 175 ? -0.923 -25.521 16.164 1.00 36.85 171 GLY A C 1
ATOM 2726 O O . GLY A 1 175 ? -1.672 -24.613 16.533 1.00 38.90 171 GLY A O 1
ATOM 2730 N N . LEU A 1 176 ? 0.258 -25.749 16.740 1.00 41.50 172 LEU A N 1
ATOM 2731 C CA . LEU A 1 176 ? 0.761 -24.852 17.775 1.00 39.99 172 LEU A CA 1
ATOM 2732 C C . LEU A 1 176 ? 0.917 -23.436 17.235 1.00 37.80 172 LEU A C 1
ATOM 2733 O O . LEU A 1 176 ? 0.420 -22.472 17.828 1.00 41.06 172 LEU A O 1
ATOM 2749 N N . ALA A 1 177 ? 1.613 -23.292 16.106 1.00 43.08 173 ALA A N 1
ATOM 2750 C CA . ALA A 1 177 ? 1.813 -21.968 15.528 1.00 43.57 173 ALA A CA 1
ATOM 2751 C C . ALA A 1 177 ? 0.481 -21.297 15.222 1.00 38.51 173 ALA A C 1
ATOM 2752 O O . ALA A 1 177 ? 0.311 -20.096 15.463 1.00 38.33 173 ALA A O 1
ATOM 2759 N N . LEU A 1 178 ? -0.477 -22.057 14.691 1.00 40.01 174 LEU A N 1
ATOM 2760 C CA . LEU A 1 178 ? -1.796 -21.497 14.417 1.00 44.11 174 LEU A CA 1
ATOM 2761 C C . LEU A 1 178 ? -2.428 -20.945 15.687 1.00 39.39 174 LEU A C 1
ATOM 2762 O O . LEU A 1 178 ? -2.845 -19.782 15.736 1.00 38.89 174 LEU A O 1
ATOM 2778 N N . ASN A 1 179 ? -2.507 -21.770 16.733 1.00 37.95 175 ASN A N 1
ATOM 2779 C CA . ASN A 1 179 ? -3.138 -21.324 17.969 1.00 41.79 175 ASN A CA 1
ATOM 2780 C C . ASN A 1 179 ? -2.369 -20.185 18.624 1.00 36.95 175 ASN A C 1
ATOM 2781 O O . ASN A 1 179 ? -2.981 -19.297 19.228 1.00 38.54 175 ASN A O 1
ATOM 2792 N N . PHE A 1 180 ? -1.040 -20.180 18.513 1.00 38.38 176 PHE A N 1
ATOM 2793 C CA . PHE A 1 180 ? -0.268 -19.088 19.098 1.00 38.43 176 PHE A CA 1
ATOM 2794 C C . PHE A 1 180 ? -0.536 -17.781 18.362 1.00 42.27 176 PHE A C 1
ATOM 2795 O O . PHE A 1 180 ? -0.586 -16.712 18.981 1.00 39.89 176 PHE A O 1
ATOM 2812 N N . SER A 1 181 ? -0.718 -17.844 17.040 1.00 43.85 177 SER A N 1
ATOM 2813 C CA . SER A 1 181 ? -1.044 -16.636 16.289 1.00 42.07 177 SER A CA 1
ATOM 2814 C C . SER A 1 181 ? -2.426 -16.116 16.669 1.00 45.85 177 SER A C 1
ATOM 2815 O O . SER A 1 181 ? -2.624 -14.902 16.800 1.00 43.55 177 SER A O 1
ATOM 2823 N N . VAL A 1 182 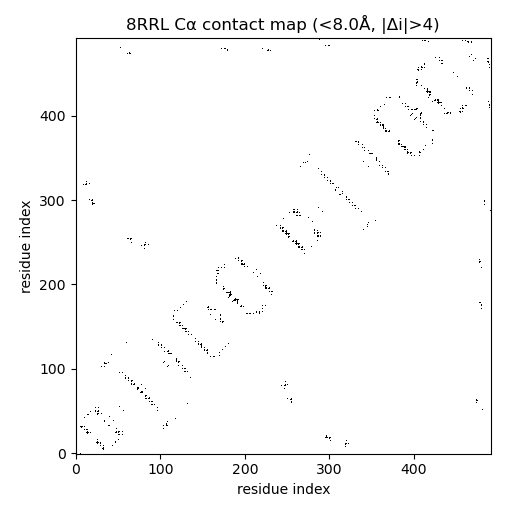? -3.393 -17.017 16.862 1.00 40.54 178 VAL A N 1
ATOM 2824 C CA . VAL A 1 182 ? -4.702 -16.597 17.355 1.00 39.77 178 VAL A CA 1
ATOM 2825 C C . VAL A 1 182 ? -4.557 -15.907 18.705 1.00 40.40 178 VAL A C 1
ATOM 2826 O O . VAL A 1 182 ? -5.209 -14.892 18.975 1.00 42.03 178 VAL A O 1
ATOM 2839 N N . PHE A 1 183 ? -3.705 -16.451 19.577 1.00 41.52 179 PHE A N 1
ATOM 2840 C CA . PHE A 1 183 ? -3.438 -15.792 20.851 1.00 41.33 179 PHE A CA 1
ATOM 2841 C C . PHE A 1 183 ? -2.941 -14.369 20.628 1.00 49.08 179 PHE A C 1
ATOM 2842 O O . PHE A 1 183 ? -3.449 -13.419 21.236 1.00 43.50 179 PHE A O 1
ATOM 2859 N N . HIS A 1 184 ? -1.951 -14.202 19.747 1.00 42.28 180 HIS A N 1
ATOM 2860 C CA . HIS A 1 184 ? -1.419 -12.870 19.480 1.00 52.83 180 HIS A CA 1
ATOM 2861 C C . HIS A 1 184 ? -2.511 -11.924 18.999 1.00 52.76 180 HIS A C 1
ATOM 2862 O O . HIS A 1 184 ? -2.579 -10.769 19.434 1.00 48.92 180 HIS A O 1
ATOM 2876 N N . TYR A 1 185 ? -3.374 -12.395 18.096 1.00 48.59 181 TYR A N 1
ATOM 2877 C CA . TYR A 1 185 ? -4.359 -11.510 17.486 1.00 51.49 181 TYR A CA 1
ATOM 2878 C C . TYR A 1 185 ? -5.487 -11.182 18.457 1.00 44.72 181 TYR A C 1
ATOM 2879 O O . TYR A 1 185 ? -5.823 -10.010 18.660 1.00 50.11 181 TYR A O 1
ATOM 2897 N N . GLU A 1 186 ? -6.082 -12.206 19.071 1.00 44.15 182 GLU A N 1
ATOM 2898 C CA . GLU A 1 186 ? -7.303 -12.025 19.849 1.00 49.86 182 GLU A CA 1
ATOM 2899 C C . GLU A 1 186 ? -7.038 -11.668 21.307 1.00 45.53 182 GLU A C 1
ATOM 2900 O O . GLU A 1 186 ? -7.739 -10.822 21.871 1.00 54.25 182 GLU A O 1
ATOM 2912 N N . ILE A 1 187 ? -6.048 -12.300 21.934 1.00 48.92 183 ILE A N 1
ATOM 2913 C CA . ILE A 1 187 ? -5.798 -12.112 23.359 1.00 46.50 183 ILE A CA 1
ATOM 2914 C C . ILE A 1 187 ? -4.810 -10.973 23.569 1.00 49.88 183 ILE A C 1
ATOM 2915 O O . ILE A 1 187 ? -5.134 -9.965 24.206 1.00 53.18 183 ILE A O 1
ATOM 2931 N N . ALA A 1 188 ? -3.592 -11.129 23.047 1.00 53.15 184 ALA A N 1
ATOM 2932 C CA . ALA A 1 188 ? -2.574 -10.100 23.214 1.00 52.30 184 ALA A CA 1
ATOM 2933 C C . ALA A 1 188 ? -2.894 -8.825 22.445 1.00 49.46 184 ALA A C 1
ATOM 2934 O O . ALA A 1 188 ? -2.281 -7.788 22.720 1.00 59.61 184 ALA A O 1
ATOM 2941 N N . ASN A 1 189 ? -3.836 -8.872 21.505 1.00 63.73 185 ASN A N 1
ATOM 2942 C CA . ASN A 1 189 ? -4.163 -7.718 20.670 1.00 65.27 185 ASN A CA 1
ATOM 2943 C C . ASN A 1 189 ? -2.928 -7.223 19.920 1.00 69.89 185 ASN A C 1
ATOM 2944 O O . ASN A 1 189 ? -2.732 -6.021 19.732 1.00 71.91 185 ASN A O 1
ATOM 2955 N N . SER A 1 190 ? -2.086 -8.161 19.494 1.00 59.83 186 SER A N 1
ATOM 2956 C CA . SER A 1 190 ? -0.897 -7.843 18.715 1.00 59.82 186 SER A CA 1
ATOM 2957 C C . SER A 1 190 ? -1.087 -8.366 17.297 1.00 55.65 186 SER A C 1
ATOM 2958 O O . SER A 1 190 ? -0.536 -9.415 16.941 1.00 53.04 186 SER A O 1
ATOM 2966 N N . PRO A 1 191 ? -1.860 -7.668 16.459 1.00 55.25 187 PRO A N 1
ATOM 2967 C CA . PRO A 1 191 ? -2.159 -8.206 15.123 1.00 52.85 187 PRO A CA 1
ATOM 2968 C C . PRO A 1 191 ? -0.943 -8.315 14.226 1.00 56.08 187 PRO A C 1
ATOM 2969 O O . PRO A 1 191 ? -0.975 -9.093 13.264 1.00 57.87 187 PRO A O 1
ATOM 2980 N N . GLU A 1 192 ? 0.126 -7.568 14.504 1.00 61.63 188 GLU A N 1
ATOM 2981 C CA A GLU A 1 192 ? 1.321 -7.648 13.671 0.50 62.72 188 GLU A CA 1
ATOM 2982 C CA B GLU A 1 192 ? 1.313 -7.655 13.662 0.50 62.80 188 GLU A CA 1
ATOM 2983 C C . GLU A 1 192 ? 2.075 -8.948 13.920 1.00 59.38 188 GLU A C 1
ATOM 2984 O O . GLU A 1 192 ? 2.555 -9.588 12.977 1.00 58.27 188 GLU A O 1
ATOM 3007 N N . GLU A 1 193 ? 2.192 -9.354 15.187 1.00 56.93 189 GLU A N 1
ATOM 3008 C CA . GLU A 1 193 ? 2.857 -10.615 15.494 1.00 61.56 189 GLU A CA 1
ATOM 3009 C C . GLU A 1 193 ? 2.061 -11.797 14.956 1.00 53.18 189 GLU A C 1
ATOM 3010 O O . GLU A 1 193 ? 2.637 -12.744 14.410 1.00 52.40 189 GLU A O 1
ATOM 3022 N N . ALA A 1 194 ? 0.734 -11.760 15.109 1.00 52.10 190 ALA A N 1
ATOM 3023 C CA . ALA A 1 194 ? -0.103 -12.844 14.607 1.00 50.34 190 ALA A CA 1
ATOM 3024 C C . ALA A 1 194 ? 0.074 -13.017 13.105 1.00 49.50 190 ALA A C 1
ATOM 3025 O O . ALA A 1 194 ? 0.317 -14.128 12.619 1.00 50.60 190 ALA A O 1
ATOM 3032 N N . ILE A 1 195 ? -0.050 -11.924 12.351 1.00 54.01 191 ILE A N 1
ATOM 3033 C CA . ILE A 1 195 ? 0.114 -11.998 10.902 1.00 48.97 191 ILE A CA 1
ATOM 3034 C C . ILE A 1 195 ? 1.505 -12.517 10.559 1.00 57.22 191 ILE A C 1
ATOM 3035 O O . ILE A 1 195 ? 1.669 -13.391 9.700 1.00 51.17 191 ILE A O 1
ATOM 3051 N N . SER A 1 196 ? 2.528 -11.991 11.234 1.00 52.61 192 SER A N 1
ATOM 3052 C CA . SER A 1 196 ? 3.896 -12.410 10.947 1.00 63.97 192 SER A CA 1
ATOM 3053 C C . SER A 1 196 ? 4.089 -13.889 11.251 1.00 58.37 192 SER A C 1
ATOM 3054 O O . SER A 1 196 ? 4.681 -14.626 10.454 1.00 50.93 192 SER A O 1
ATOM 3062 N N . LEU A 1 197 ? 3.596 -14.343 12.404 1.00 49.53 193 LEU A N 1
ATOM 3063 C CA . LEU A 1 197 ? 3.768 -15.743 12.778 1.00 49.29 193 LEU A CA 1
ATOM 3064 C C . LEU A 1 197 ? 3.026 -16.660 11.814 1.00 54.33 193 LEU A C 1
ATOM 3065 O O . LEU A 1 197 ? 3.570 -17.671 11.359 1.00 52.62 193 LEU A O 1
ATOM 3081 N N . ALA A 1 198 ? 1.774 -16.323 11.494 1.00 51.62 194 ALA A N 1
ATOM 3082 C CA . ALA A 1 198 ? 1.012 -17.136 10.553 1.00 52.02 194 ALA A CA 1
ATOM 3083 C C . ALA A 1 198 ? 1.690 -17.181 9.190 1.00 47.47 194 ALA A C 1
ATOM 3084 O O . ALA A 1 198 ? 1.802 -18.250 8.578 1.00 49.78 194 ALA A O 1
ATOM 3091 N N . LYS A 1 199 ? 2.157 -16.032 8.700 1.00 48.99 195 LYS A N 1
ATOM 3092 C CA . LYS A 1 199 ? 2.786 -15.996 7.385 1.00 53.78 195 LYS A CA 1
ATOM 3093 C C . LYS A 1 199 ? 4.087 -16.790 7.376 1.00 56.97 195 LYS A C 1
ATOM 3094 O O . LYS A 1 199 ? 4.343 -17.566 6.449 1.00 51.28 195 LYS A O 1
ATOM 3113 N N . THR A 1 200 ? 4.927 -16.606 8.399 1.00 54.75 196 THR A N 1
ATOM 3114 C CA . THR A 1 200 ? 6.160 -17.382 8.481 1.00 58.72 196 THR A CA 1
ATOM 3115 C C . THR A 1 200 ? 5.861 -18.874 8.557 1.00 55.99 196 THR A C 1
ATOM 3116 O O . THR A 1 200 ? 6.509 -19.681 7.880 1.00 52.16 196 THR A O 1
ATOM 3127 N N . THR A 1 201 ? 4.879 -19.260 9.375 1.00 48.47 197 THR A N 1
ATOM 3128 C CA . THR A 1 201 ? 4.526 -20.671 9.488 1.00 56.78 197 THR A CA 1
ATOM 3129 C C . THR A 1 201 ? 4.098 -21.233 8.139 1.00 52.09 197 THR A C 1
ATOM 3130 O O . THR A 1 201 ? 4.591 -22.280 7.703 1.00 48.50 197 THR A O 1
ATOM 3141 N N . PHE A 1 202 ? 3.177 -20.547 7.460 1.00 48.41 198 PHE A N 1
ATOM 3142 C CA . PHE A 1 202 ? 2.697 -21.030 6.171 1.00 47.71 198 PHE A CA 1
ATOM 3143 C C . PHE A 1 202 ? 3.826 -21.076 5.149 1.00 50.39 198 PHE A C 1
ATOM 3144 O O . PHE A 1 202 ? 3.978 -22.060 4.416 1.00 51.11 198 PHE A O 1
ATOM 3161 N N . ASP A 1 203 ? 4.630 -20.013 5.085 1.00 53.39 199 ASP A N 1
ATOM 3162 C CA . ASP A 1 203 ? 5.699 -19.951 4.093 1.00 56.27 199 ASP A CA 1
ATOM 3163 C C . ASP A 1 203 ? 6.683 -21.099 4.273 1.00 55.61 199 ASP A C 1
ATOM 3164 O O . ASP A 1 203 ? 7.006 -21.814 3.317 1.00 56.95 199 ASP A O 1
ATOM 3173 N N . GLU A 1 204 ? 7.164 -21.299 5.500 1.00 54.97 200 GLU A N 1
ATOM 3174 C CA . GLU A 1 204 ? 8.176 -22.323 5.734 1.00 55.97 200 GLU A CA 1
ATOM 3175 C C . GLU A 1 204 ? 7.605 -23.726 5.580 1.00 54.87 200 GLU A C 1
ATOM 3176 O O . GLU A 1 204 ? 8.332 -24.648 5.192 1.00 56.24 200 GLU A O 1
ATOM 3188 N N . ALA A 1 205 ? 6.316 -23.910 5.869 1.00 52.55 201 ALA A N 1
ATOM 3189 C CA . ALA A 1 205 ? 5.691 -25.201 5.613 1.00 51.66 201 ALA A CA 1
ATOM 3190 C C . ALA A 1 205 ? 5.560 -25.452 4.116 1.00 54.41 201 ALA A C 1
ATOM 3191 O O . ALA A 1 205 ? 5.798 -26.570 3.643 1.00 53.90 201 ALA A O 1
ATOM 3198 N N . MET A 1 206 ? 5.195 -24.417 3.356 1.00 53.58 202 MET A N 1
ATOM 3199 C CA . MET A 1 206 ? 5.022 -24.578 1.917 1.00 55.60 202 MET A CA 1
ATOM 3200 C C . MET A 1 206 ? 6.317 -25.028 1.256 1.00 57.68 202 MET A C 1
ATOM 3201 O O . MET A 1 206 ? 6.299 -25.841 0.324 1.00 58.74 202 MET A O 1
ATOM 3215 N N . ALA A 1 207 ? 7.454 -24.514 1.730 1.00 58.91 203 ALA A N 1
ATOM 3216 C CA . ALA A 1 207 ? 8.739 -24.850 1.130 1.00 61.61 203 ALA A CA 1
ATOM 3217 C C . ALA A 1 207 ? 9.106 -26.318 1.310 1.00 61.81 203 ALA A C 1
ATOM 3218 O O . ALA A 1 207 ? 9.961 -26.820 0.575 1.00 65.22 203 ALA A O 1
ATOM 3225 N N . ASP A 1 208 ? 8.486 -27.015 2.262 1.00 59.62 204 ASP A N 1
ATOM 3226 C CA . ASP A 1 208 ? 8.774 -28.421 2.510 1.00 61.71 204 ASP A CA 1
ATOM 3227 C C . ASP A 1 208 ? 7.617 -29.341 2.154 1.00 61.04 204 ASP A C 1
ATOM 3228 O O . ASP A 1 208 ? 7.723 -30.554 2.367 1.00 66.70 204 ASP A O 1
ATOM 3237 N N . LEU A 1 209 ? 6.518 -28.807 1.615 1.00 60.91 205 LEU A N 1
ATOM 3238 C CA . LEU A 1 209 ? 5.345 -29.640 1.374 1.00 62.11 205 LEU A CA 1
ATOM 3239 C C . LEU A 1 209 ? 5.660 -30.800 0.439 1.00 61.67 205 LEU A C 1
ATOM 3240 O O . LEU A 1 209 ? 5.085 -31.884 0.584 1.00 64.39 205 LEU A O 1
ATOM 3256 N N . HIS A 1 210 ? 6.563 -30.599 -0.523 1.00 67.38 206 HIS A N 1
ATOM 3257 C CA . HIS A 1 210 ? 6.909 -31.678 -1.440 1.00 78.72 206 HIS A CA 1
ATOM 3258 C C . HIS A 1 210 ? 7.537 -32.864 -0.719 1.00 79.41 206 HIS A C 1
ATOM 3259 O O . HIS A 1 210 ? 7.470 -33.989 -1.225 1.00 77.97 206 HIS A O 1
ATOM 3273 N N . THR A 1 211 ? 8.136 -32.640 0.451 1.00 78.90 207 THR A N 1
ATOM 3274 C CA . THR A 1 211 ? 8.764 -33.698 1.230 1.00 89.48 207 THR A CA 1
ATOM 3275 C C . THR A 1 211 ? 7.829 -34.303 2.268 1.00 88.24 207 THR A C 1
ATOM 3276 O O . THR A 1 211 ? 8.258 -35.170 3.036 1.00 97.24 207 THR A O 1
ATOM 3287 N N . LEU A 1 212 ? 6.573 -33.871 2.311 1.00 98.46 208 LEU A N 1
ATOM 3288 C CA . LEU A 1 212 ? 5.668 -34.283 3.373 1.00 92.54 208 LEU A CA 1
ATOM 3289 C C . LEU A 1 212 ? 5.128 -35.682 3.113 1.00 102.00 208 LEU A C 1
ATOM 3290 O O . LEU A 1 212 ? 4.728 -36.014 1.993 1.00 104.54 208 LEU A O 1
ATOM 3306 N N . SER A 1 213 ? 5.116 -36.501 4.161 1.00 129.59 209 SER A N 1
ATOM 3307 C CA . SER A 1 213 ? 4.647 -37.872 4.046 1.00 128.39 209 SER A CA 1
ATOM 3308 C C . SER A 1 213 ? 3.129 -37.909 3.898 1.00 126.79 209 SER A C 1
ATOM 3309 O O . SER A 1 213 ? 2.414 -36.998 4.322 1.00 127.51 209 SER A O 1
ATOM 3317 N N . GLU A 1 214 ? 2.638 -38.989 3.284 1.00 108.11 210 GLU A N 1
ATOM 3318 C CA . GLU A 1 214 ? 1.197 -39.178 3.166 1.00 103.84 210 GLU A CA 1
ATOM 3319 C C . GLU A 1 214 ? 0.526 -39.293 4.527 1.00 103.22 210 GLU A C 1
ATOM 3320 O O . GLU A 1 214 ? -0.683 -39.058 4.632 1.00 91.67 210 GLU A O 1
ATOM 3324 N N . ASP A 1 215 ? 1.280 -39.650 5.570 1.00 117.52 211 ASP A N 1
ATOM 3325 C CA . ASP A 1 215 ? 0.706 -39.730 6.909 1.00 117.09 211 ASP A CA 1
ATOM 3326 C C . ASP A 1 215 ? 0.164 -38.376 7.351 1.00 112.70 211 ASP A C 1
ATOM 3327 O O . ASP A 1 215 ? -0.974 -38.272 7.824 1.00 113.93 211 ASP A O 1
ATOM 3336 N N . SER A 1 216 ? 0.967 -37.325 7.199 1.00 104.47 212 SER A N 1
ATOM 3337 C CA . SER A 1 216 ? 0.603 -35.984 7.632 1.00 93.26 212 SER A CA 1
ATOM 3338 C C . SER A 1 216 ? 0.138 -35.094 6.488 1.00 80.08 212 SER A C 1
ATOM 3339 O O . SER A 1 216 ? -0.156 -33.917 6.719 1.00 74.04 212 SER A O 1
ATOM 3347 N N . TYR A 1 217 ? 0.066 -35.621 5.264 1.00 82.15 213 TYR A N 1
ATOM 3348 C CA . TYR A 1 217 ? -0.351 -34.810 4.125 1.00 78.19 213 TYR A CA 1
ATOM 3349 C C . TYR A 1 217 ? -1.665 -34.095 4.419 1.00 62.94 213 TYR A C 1
ATOM 3350 O O . TYR A 1 217 ? -1.747 -32.864 4.361 1.00 59.57 213 TYR A O 1
ATOM 3354 N N . LYS A 1 218 ? -2.704 -34.861 4.754 1.00 61.94 214 LYS A N 1
ATOM 3355 C CA . LYS A 1 218 ? -4.012 -34.269 5.015 1.00 53.37 214 LYS A CA 1
ATOM 3356 C C . LYS A 1 218 ? -3.980 -33.389 6.259 1.00 57.45 214 LYS A C 1
ATOM 3357 O O . LYS A 1 218 ? -4.502 -32.269 6.253 1.00 51.58 214 LYS A O 1
ATOM 3376 N N . ASP A 1 219 ? -3.370 -33.881 7.339 1.00 63.91 215 ASP A N 1
ATOM 3377 C CA . ASP A 1 219 ? -3.370 -33.139 8.595 1.00 62.74 215 ASP A CA 1
ATOM 3378 C C . ASP A 1 219 ? -2.682 -31.788 8.439 1.00 55.01 215 ASP A C 1
ATOM 3379 O O . ASP A 1 219 ? -3.249 -30.745 8.785 1.00 51.49 215 ASP A O 1
ATOM 3388 N N . SER A 1 220 ? -1.454 -31.786 7.917 1.00 53.39 216 SER A N 1
ATOM 3389 C CA . SER A 1 220 ? -0.740 -30.527 7.737 1.00 45.27 216 SER A CA 1
ATOM 3390 C C . SER A 1 220 ? -1.450 -29.635 6.729 1.00 45.22 216 SER A C 1
ATOM 3391 O O . SER A 1 220 ? -1.534 -28.415 6.917 1.00 44.29 216 SER A O 1
ATOM 3399 N N . THR A 1 221 ? -1.974 -30.227 5.654 1.00 46.38 217 THR A N 1
ATOM 3400 C CA . THR A 1 221 ? -2.679 -29.448 4.641 1.00 46.87 217 THR A CA 1
ATOM 3401 C C . THR A 1 221 ? -3.844 -28.680 5.252 1.00 46.34 217 THR A C 1
ATOM 3402 O O . THR A 1 221 ? -4.033 -27.490 4.974 1.00 45.88 217 THR A O 1
ATOM 3413 N N . LEU A 1 222 ? -4.646 -29.351 6.080 1.00 48.30 218 LEU A N 1
ATOM 3414 C CA . LEU A 1 222 ? -5.805 -28.699 6.681 1.00 46.82 218 LEU A CA 1
ATOM 3415 C C . LEU A 1 222 ? -5.383 -27.512 7.536 1.00 45.52 218 LEU A C 1
ATOM 3416 O O . LEU A 1 222 ? -5.974 -26.430 7.453 1.00 47.84 218 LEU A O 1
ATOM 3432 N N . ILE A 1 223 ? -4.351 -27.692 8.362 1.00 44.70 219 ILE A N 1
ATOM 3433 C CA . ILE A 1 223 ? -3.897 -26.595 9.211 1.00 43.53 219 ILE A CA 1
ATOM 3434 C C . ILE A 1 223 ? -3.379 -25.446 8.355 1.00 45.16 219 ILE A C 1
ATOM 3435 O O . ILE A 1 223 ? -3.627 -24.270 8.650 1.00 42.57 219 ILE A O 1
ATOM 3451 N N . MET A 1 224 ? -2.655 -25.765 7.280 1.00 44.14 220 MET A N 1
ATOM 3452 C CA . MET A 1 224 ? -2.159 -24.716 6.397 1.00 46.88 220 MET A CA 1
ATOM 3453 C C . MET A 1 224 ? -3.309 -23.911 5.805 1.00 45.94 220 MET A C 1
ATOM 3454 O O . MET A 1 224 ? -3.219 -22.684 5.679 1.00 48.93 220 MET A O 1
ATOM 3468 N N . GLN A 1 225 ? -4.406 -24.582 5.445 1.00 44.62 221 GLN A N 1
ATOM 3469 C CA . GLN A 1 225 ? -5.581 -23.860 4.970 1.00 45.52 221 GLN A CA 1
ATOM 3470 C C . GLN A 1 225 ? -6.107 -22.906 6.036 1.00 53.16 221 GLN A C 1
ATOM 3471 O O . GLN A 1 225 ? -6.525 -21.785 5.725 1.00 52.27 221 GLN A O 1
ATOM 3485 N N . LEU A 1 226 ? -6.092 -23.333 7.301 1.00 45.64 222 LEU A N 1
ATOM 3486 C CA . LEU A 1 226 ? -6.536 -22.459 8.384 1.00 45.96 222 LEU A CA 1
ATOM 3487 C C . LEU A 1 226 ? -5.607 -21.260 8.538 1.00 46.09 222 LEU A C 1
ATOM 3488 O O . LEU A 1 226 ? -6.067 -20.119 8.667 1.00 43.63 222 LEU A O 1
ATOM 3504 N N . LEU A 1 227 ? -4.292 -21.500 8.537 1.00 42.44 223 LEU A N 1
ATOM 3505 C CA . LEU A 1 227 ? -3.334 -20.402 8.622 1.00 47.01 223 LEU A CA 1
ATOM 3506 C C . LEU A 1 227 ? -3.592 -19.368 7.535 1.00 42.40 223 LEU A C 1
ATOM 3507 O O . LEU A 1 227 ? -3.634 -18.161 7.800 1.00 43.81 223 LEU A O 1
ATOM 3523 N N . ARG A 1 228 ? -3.765 -19.829 6.295 1.00 44.43 224 ARG A N 1
ATOM 3524 C CA . ARG A 1 228 ? -3.968 -18.903 5.189 1.00 53.42 224 ARG A CA 1
ATOM 3525 C C . ARG A 1 228 ? -5.331 -18.230 5.268 1.00 50.22 224 ARG A C 1
ATOM 3526 O O . ARG A 1 228 ? -5.467 -17.064 4.882 1.00 55.53 224 ARG A O 1
ATOM 3547 N N . ASP A 1 229 ? -6.347 -18.944 5.761 1.00 53.94 225 ASP A N 1
ATOM 3548 C CA . ASP A 1 229 ? -7.661 -18.333 5.934 1.00 50.22 225 ASP A CA 1
ATOM 3549 C C . ASP A 1 229 ? -7.610 -17.205 6.957 1.00 54.69 225 ASP A C 1
ATOM 3550 O O . ASP A 1 229 ? -8.236 -16.155 6.768 1.00 56.86 225 ASP A O 1
ATOM 3559 N N . ASN A 1 230 ? -6.873 -17.403 8.051 1.00 51.78 226 ASN A N 1
ATOM 3560 C CA . ASN A 1 230 ? -6.749 -16.347 9.050 1.00 50.65 226 ASN A CA 1
ATOM 3561 C C . ASN A 1 230 ? -5.973 -15.158 8.498 1.00 51.82 226 ASN A C 1
ATOM 3562 O O . ASN A 1 230 ? -6.334 -14.004 8.754 1.00 53.13 226 ASN A O 1
ATOM 3573 N N . LEU A 1 231 ? -4.906 -15.419 7.737 1.00 56.23 227 LEU A N 1
ATOM 3574 C CA . LEU A 1 231 ? -4.134 -14.332 7.141 1.00 57.99 227 LEU A CA 1
ATOM 3575 C C . LEU A 1 231 ? -4.999 -13.488 6.211 1.00 59.56 227 LEU A C 1
ATOM 3576 O O . LEU A 1 231 ? -4.985 -12.254 6.282 1.00 60.86 227 LEU A O 1
ATOM 3592 N N . THR A 1 232 ? -5.754 -14.140 5.323 1.00 61.00 228 THR A N 1
ATOM 3593 C CA . THR A 1 232 ? -6.649 -13.408 4.434 1.00 64.72 228 THR A CA 1
ATOM 3594 C C . THR A 1 232 ? -7.576 -12.490 5.219 1.00 62.98 228 THR A C 1
ATOM 3595 O O . THR A 1 232 ? -7.907 -11.392 4.762 1.00 70.98 228 THR A O 1
ATOM 3606 N N . LEU A 1 233 ? -7.999 -12.921 6.409 1.00 61.25 229 LEU A N 1
ATOM 3607 C CA A LEU A 1 233 ? -8.902 -12.107 7.213 0.55 64.02 229 LEU A CA 1
ATOM 3608 C CA B LEU A 1 233 ? -8.901 -12.113 7.221 0.45 63.88 229 LEU A CA 1
ATOM 3609 C C . LEU A 1 233 ? -8.146 -11.008 7.952 1.00 66.13 229 LEU A C 1
ATOM 3610 O O . LEU A 1 233 ? -8.543 -9.838 7.909 1.00 73.17 229 LEU A O 1
ATOM 3641 N N . TRP A 1 234 ? -7.051 -11.364 8.626 1.00 63.78 230 TRP A N 1
ATOM 3642 C CA . TRP A 1 234 ? -6.317 -10.385 9.421 1.00 64.70 230 TRP A CA 1
ATOM 3643 C C . TRP A 1 234 ? -5.723 -9.285 8.550 1.00 60.96 230 TRP A C 1
ATOM 3644 O O . TRP A 1 234 ? -5.718 -8.112 8.939 1.00 64.78 230 TRP A O 1
ATOM 3665 N N . THR A 1 235 ? -5.213 -9.641 7.369 1.00 69.01 231 THR A N 1
ATOM 3666 C CA . THR A 1 235 ? -4.527 -8.658 6.537 1.00 79.42 231 THR A CA 1
ATOM 3667 C C . THR A 1 235 ? -5.513 -7.682 5.904 1.00 79.39 231 THR A C 1
ATOM 3668 O O . THR A 1 235 ? -5.288 -6.466 5.911 1.00 98.43 231 THR A O 1
ATOM 3679 N N . ALA A 1 236 ? -6.616 -8.196 5.354 1.00 98.31 232 ALA A N 1
ATOM 3680 C CA . ALA A 1 236 ? -7.572 -7.336 4.665 1.00 102.82 232 ALA A CA 1
ATOM 3681 C C . ALA A 1 236 ? -8.184 -6.288 5.586 1.00 106.73 232 ALA A C 1
ATOM 3682 O O . ALA A 1 236 ? -8.727 -5.291 5.095 1.00 111.67 232 ALA A O 1
ATOM 3689 N N . ASP A 1 237 ? -8.114 -6.485 6.898 1.00 94.79 233 ASP A N 1
ATOM 3690 C CA . ASP A 1 237 ? -8.667 -5.524 7.845 1.00 90.80 233 ASP A CA 1
ATOM 3691 C C . ASP A 1 237 ? -8.060 -5.717 9.231 1.00 82.73 233 ASP A C 1
ATOM 3692 O O . ASP A 1 237 ? -8.759 -6.063 10.182 1.00 88.68 233 ASP A O 1
ATOM 3696 N N . GLY B 1 1 ? -46.391 -8.872 41.635 1.00 51.74 -3 GLY B N 1
ATOM 3697 C CA . GLY B 1 1 ? -45.709 -9.063 42.945 1.00 52.21 -3 GLY B CA 1
ATOM 3698 C C . GLY B 1 1 ? -44.479 -9.942 42.832 1.00 50.65 -3 GLY B C 1
ATOM 3699 O O . GLY B 1 1 ? -43.888 -10.062 41.758 1.00 49.31 -3 GLY B O 1
ATOM 3705 N N . ALA B 1 2 ? -44.099 -10.568 43.949 1.00 51.00 -2 ALA B N 1
ATOM 3706 C CA . ALA B 1 2 ? -42.890 -11.384 43.969 1.00 49.81 -2 ALA B CA 1
ATOM 3707 C C . ALA B 1 2 ? -43.010 -12.569 43.020 1.00 48.31 -2 ALA B C 1
ATOM 3708 O O . ALA B 1 2 ? -42.108 -12.827 42.215 1.00 47.04 -2 ALA B O 1
ATOM 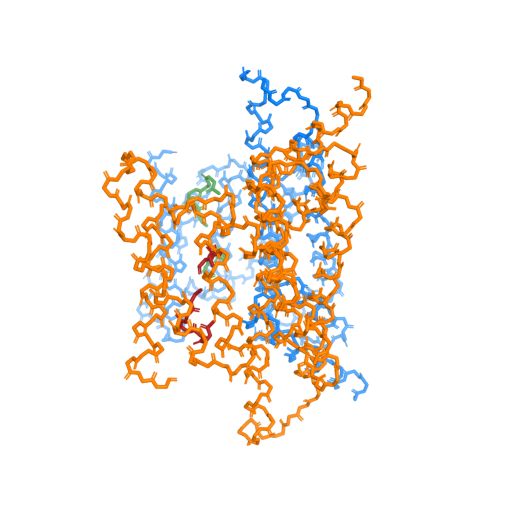3715 N N . MET B 1 3 ? -44.122 -13.305 43.099 1.00 48.58 -1 MET B N 1
ATOM 3716 C CA . MET B 1 3 ? -44.297 -14.477 42.245 1.00 47.33 -1 MET B CA 1
ATOM 3717 C C . MET B 1 3 ? -44.127 -14.113 40.775 1.00 46.24 -1 MET B C 1
ATOM 3718 O O . MET B 1 3 ? -43.403 -14.788 40.035 1.00 44.97 -1 MET B O 1
ATOM 3732 N N . ALA B 1 4 ? -44.795 -13.044 40.335 1.00 46.88 0 ALA B N 1
ATOM 3733 C CA . ALA B 1 4 ? -44.731 -12.665 38.928 1.00 46.08 0 ALA B CA 1
ATOM 3734 C C . ALA B 1 4 ? -43.312 -12.295 38.520 1.00 45.24 0 ALA B C 1
ATOM 3735 O O . ALA B 1 4 ? -42.845 -12.690 37.446 1.00 45.31 0 ALA B O 1
ATOM 3742 N N . MET B 1 5 ? -42.612 -11.531 39.360 1.00 45.90 1 MET B N 1
ATOM 3743 C CA . MET B 1 5 ? -41.233 -11.167 39.053 1.00 45.65 1 MET B CA 1
ATOM 3744 C C . MET B 1 5 ? -40.357 -12.407 38.938 1.00 44.18 1 MET B C 1
ATOM 3745 O O . MET B 1 5 ? -39.619 -12.574 37.961 1.00 43.35 1 MET B O 1
ATOM 3759 N N . GLU B 1 6 ? -40.428 -13.291 39.934 1.00 44.38 2 GLU B N 1
ATOM 3760 C CA . GLU B 1 6 ? -39.599 -14.491 39.920 1.00 43.52 2 GLU B CA 1
ATOM 3761 C C . GLU B 1 6 ? -39.940 -15.382 38.733 1.00 42.86 2 GLU B C 1
ATOM 3762 O O . GLU B 1 6 ? -39.043 -15.944 38.092 1.00 43.83 2 GLU B O 1
ATOM 3774 N N . ARG B 1 7 ? -41.229 -15.519 38.418 1.00 42.60 3 ARG B N 1
ATOM 3775 C CA . ARG B 1 7 ? -41.620 -16.289 37.241 1.00 41.74 3 ARG B CA 1
ATOM 3776 C C . ARG B 1 7 ? -41.060 -15.663 35.971 1.00 42.79 3 ARG B C 1
ATOM 3777 O O . ARG B 1 7 ? -40.552 -16.369 35.091 1.00 40.29 3 ARG B O 1
ATOM 3798 N N . ALA B 1 8 ? -41.145 -14.336 35.855 1.00 41.72 4 ALA B N 1
ATOM 3799 C CA . ALA B 1 8 ? -40.643 -13.670 34.659 1.00 42.98 4 ALA B CA 1
ATOM 3800 C C . ALA B 1 8 ? -39.142 -13.873 34.509 1.00 42.16 4 ALA B C 1
ATOM 3801 O O . ALA B 1 8 ? -38.640 -14.044 33.391 1.00 40.35 4 ALA B O 1
ATOM 3808 N N . SER B 1 9 ? -38.406 -13.857 35.623 1.00 42.57 5 SER B N 1
ATOM 3809 C CA . SER B 1 9 ? -36.966 -14.085 35.553 1.00 44.52 5 SER B CA 1
ATOM 3810 C C . SER B 1 9 ? -36.655 -15.495 35.067 1.00 39.89 5 SER B C 1
ATOM 3811 O O . SER B 1 9 ? -35.735 -15.694 34.265 1.00 39.46 5 SER B O 1
ATOM 3819 N N . LEU B 1 10 ? -37.409 -16.488 35.543 1.00 39.78 6 LEU B N 1
ATOM 3820 C CA . LEU B 1 10 ? -37.184 -17.859 35.099 1.00 46.51 6 LEU B CA 1
ATOM 3821 C C . LEU B 1 10 ? -37.486 -18.018 33.614 1.00 38.53 6 LEU B C 1
ATOM 3822 O O . LEU B 1 10 ? -36.715 -18.647 32.881 1.00 43.42 6 LEU B O 1
ATOM 3838 N N . ILE B 1 11 ? -38.604 -17.454 33.150 1.00 42.04 7 ILE B N 1
ATOM 3839 C CA . ILE B 1 11 ? -38.923 -17.516 31.726 1.00 44.13 7 ILE B CA 1
ATOM 3840 C C . ILE B 1 11 ? -37.824 -16.847 30.913 1.00 42.62 7 ILE B C 1
ATOM 3841 O O . ILE B 1 11 ? -37.453 -17.321 29.832 1.00 37.88 7 ILE B O 1
ATOM 3857 N N . GLN B 1 12 ? -37.284 -15.737 31.419 1.00 44.02 8 GLN B N 1
ATOM 3858 C CA . GLN B 1 12 ? -36.231 -15.031 30.699 1.00 40.64 8 GLN B CA 1
ATOM 3859 C C . GLN B 1 12 ? -34.970 -15.881 30.601 1.00 44.26 8 GLN B C 1
ATOM 3860 O O . GLN B 1 12 ? -34.373 -16.002 29.525 1.00 41.17 8 GLN B O 1
ATOM 3874 N N . LYS B 1 13 ? -34.549 -16.482 31.716 1.00 40.04 9 LYS B N 1
ATOM 3875 C CA . LYS B 1 13 ? -33.361 -17.329 31.686 1.00 43.28 9 LYS B CA 1
ATOM 3876 C C . LYS B 1 13 ? -33.569 -18.553 30.804 1.00 40.15 9 LYS B C 1
ATOM 3877 O O . LYS B 1 13 ? -32.622 -19.025 30.167 1.00 40.31 9 LYS B O 1
ATOM 3896 N N . ALA B 1 14 ? -34.793 -19.084 30.754 1.00 37.92 10 ALA B N 1
ATOM 3897 C CA . ALA B 1 14 ? -35.073 -20.194 29.849 1.00 37.12 10 ALA B CA 1
ATOM 3898 C C . ALA B 1 14 ? -34.826 -19.793 28.399 1.00 41.29 10 ALA B C 1
ATOM 3899 O O . ALA B 1 14 ? -34.341 -20.598 27.596 1.00 41.00 10 ALA B O 1
ATOM 3906 N N . LYS B 1 15 ? -35.153 -18.548 28.045 1.00 37.37 11 LYS B N 1
ATOM 3907 C CA . LYS B 1 15 ? -34.915 -18.085 26.682 1.00 44.69 11 LYS B CA 1
ATOM 3908 C C . LYS B 1 15 ? -33.430 -17.852 26.433 1.00 44.02 11 LYS B C 1
ATOM 3909 O O . LYS B 1 15 ? -32.926 -18.137 25.341 1.00 41.89 11 LYS B O 1
ATOM 3928 N N . LEU B 1 16 ? -32.714 -17.335 27.434 1.00 42.87 12 LEU B N 1
ATOM 3929 C CA . LEU B 1 16 ? -31.267 -17.193 27.309 1.00 45.21 12 LEU B CA 1
ATOM 3930 C C . LEU B 1 16 ? -30.607 -18.554 27.125 1.00 43.69 12 LEU B C 1
ATOM 3931 O O . LEU B 1 16 ? -29.742 -18.728 26.259 1.00 46.48 12 LEU B O 1
ATOM 3947 N N . ALA B 1 17 ? -31.008 -19.537 27.936 1.00 39.02 13 ALA B N 1
ATOM 3948 C CA . ALA B 1 17 ? -30.452 -20.878 27.797 1.00 40.91 13 ALA B CA 1
ATOM 3949 C C . ALA B 1 17 ? -30.780 -21.476 26.437 1.00 43.46 13 ALA B C 1
ATOM 3950 O O . ALA B 1 17 ? -29.994 -22.264 25.899 1.00 43.22 13 ALA B O 1
ATOM 3957 N N . GLU B 1 18 ? -31.931 -21.118 25.865 1.00 45.16 14 GLU B N 1
ATOM 3958 C CA . GLU B 1 18 ? -32.267 -21.598 24.530 1.00 42.51 14 GLU B CA 1
ATOM 3959 C C . GLU B 1 18 ? -31.286 -21.056 23.497 1.00 42.14 14 GLU B C 1
ATOM 3960 O O . GLU B 1 18 ? -30.784 -21.801 22.649 1.00 46.90 14 GLU B O 1
ATOM 3972 N N . GLN B 1 19 ? -31.001 -19.753 23.557 1.00 41.57 15 GLN B N 1
ATOM 3973 C CA . GLN B 1 19 ? -30.067 -19.161 22.606 1.00 45.57 15 GLN B CA 1
ATOM 3974 C C . GLN B 1 19 ? -28.664 -19.724 22.787 1.00 45.13 15 GLN B C 1
ATOM 3975 O O . GLN B 1 19 ? -27.931 -19.910 21.810 1.00 55.33 15 GLN B O 1
ATOM 3989 N N . ALA B 1 20 ? -28.268 -19.990 24.031 1.00 51.32 16 ALA B N 1
ATOM 3990 C CA . ALA B 1 20 ? -26.973 -20.594 24.316 1.00 47.65 16 ALA B CA 1
ATOM 3991 C C . ALA B 1 20 ? -26.969 -22.104 24.123 1.00 46.11 16 ALA B C 1
ATOM 3992 O O . ALA B 1 20 ? -25.953 -22.746 24.411 1.00 43.17 16 ALA B O 1
ATOM 3999 N N . GLU B 1 21 ? -28.071 -22.681 23.644 1.00 45.91 17 GLU B N 1
ATOM 4000 C CA . GLU B 1 21 ? -28.181 -24.126 23.447 1.00 45.85 17 GLU B CA 1
ATOM 4001 C C . GLU B 1 21 ? -27.799 -24.881 24.716 1.00 42.41 17 GLU B C 1
ATOM 4002 O O . GLU B 1 21 ? -27.109 -25.902 24.681 1.00 43.16 17 GLU B O 1
ATOM 4014 N N . ARG B 1 22 ? -28.270 -24.370 25.851 1.00 43.18 18 ARG B N 1
ATOM 4015 C CA . ARG B 1 22 ? -28.080 -24.980 27.162 1.00 41.39 18 ARG B CA 1
ATOM 4016 C C . ARG B 1 22 ? -29.433 -25.553 27.566 1.00 38.30 18 ARG B C 1
ATOM 4017 O O . ARG B 1 22 ? -30.146 -24.995 28.399 1.00 38.72 18 ARG B O 1
ATOM 4038 N N . TYR B 1 23 ? -29.789 -26.679 26.953 1.00 40.44 19 TYR B N 1
ATOM 4039 C CA . TYR B 1 23 ? -31.152 -27.180 27.067 1.00 43.19 19 TYR B CA 1
ATOM 4040 C C . TYR B 1 23 ? -31.425 -27.829 28.416 1.00 39.73 19 TYR B C 1
ATOM 4041 O O . TYR B 1 23 ? -32.569 -27.804 28.886 1.00 37.44 19 TYR B O 1
ATOM 4059 N N . GLU B 1 24 ? -30.408 -28.397 29.063 1.00 38.32 20 GLU B N 1
ATOM 4060 C CA . GLU B 1 24 ? -30.607 -28.887 30.422 1.00 39.75 20 GLU B CA 1
ATOM 4061 C C . GLU B 1 24 ? -30.936 -27.732 31.359 1.00 41.20 20 GLU B C 1
ATOM 4062 O O . GLU B 1 24 ? -31.861 -27.820 32.173 1.00 38.14 20 GLU B O 1
ATOM 4074 N N . ASP B 1 25 ? -30.188 -26.631 31.250 1.00 38.36 21 ASP B N 1
ATOM 4075 C CA . ASP B 1 25 ? -30.536 -25.434 32.009 1.00 40.96 21 ASP B CA 1
ATOM 4076 C C . ASP B 1 25 ? -31.917 -24.929 31.614 1.00 39.47 21 ASP B C 1
ATOM 4077 O O . ASP B 1 25 ? -32.726 -24.564 32.476 1.00 38.46 21 ASP B O 1
ATOM 4086 N N . MET B 1 26 ? -32.206 -24.906 30.311 1.00 37.36 22 MET B N 1
ATOM 4087 C CA . MET B 1 26 ? -33.505 -24.437 29.842 1.00 36.97 22 MET B CA 1
ATOM 4088 C C . MET B 1 26 ? -34.633 -25.247 30.468 1.00 36.90 22 MET B C 1
ATOM 4089 O O . MET B 1 26 ? -35.628 -24.689 30.944 1.00 37.65 22 MET B O 1
ATOM 4103 N N . ALA B 1 27 ? -34.490 -26.574 30.480 1.00 37.02 23 ALA B N 1
ATOM 4104 C CA . ALA B 1 27 ? -35.509 -27.420 31.086 1.00 37.12 23 ALA B CA 1
ATOM 4105 C C . ALA B 1 27 ? -35.662 -27.118 32.570 1.00 38.81 23 ALA B C 1
ATOM 4106 O O . ALA B 1 27 ? -36.784 -27.053 33.086 1.00 39.24 23 ALA B O 1
ATOM 4113 N N . ALA B 1 28 ? -34.545 -26.931 33.274 1.00 37.71 24 ALA B N 1
ATOM 4114 C CA . ALA B 1 28 ? -34.623 -26.623 34.697 1.00 41.92 24 ALA B CA 1
ATOM 4115 C C . ALA B 1 28 ? -35.335 -25.297 34.933 1.00 42.06 24 ALA B C 1
ATOM 4116 O O . ALA B 1 28 ? -36.164 -25.185 35.843 1.00 39.30 24 ALA B O 1
ATOM 4123 N N . PHE B 1 29 ? -35.028 -24.282 34.120 1.00 37.76 25 PHE B N 1
ATOM 4124 C CA . PHE B 1 29 ? -35.664 -22.979 34.292 1.00 42.29 25 PHE B CA 1
ATOM 4125 C C . PHE B 1 29 ? -37.165 -23.055 34.033 1.00 37.73 25 PHE B C 1
ATOM 4126 O O . PHE B 1 29 ? -37.955 -22.412 34.733 1.00 38.12 25 PHE B O 1
ATOM 4143 N N . MET B 1 30 ? -37.578 -23.821 33.020 1.00 40.87 26 MET B N 1
ATOM 4144 C CA . MET B 1 30 ? -39.003 -23.939 32.734 1.00 37.46 26 MET B CA 1
ATOM 4145 C C . MET B 1 30 ? -39.704 -24.766 33.803 1.00 42.14 26 MET B C 1
ATOM 4146 O O . MET B 1 30 ? -40.837 -24.459 34.191 1.00 39.71 26 MET B O 1
ATOM 4160 N N . LYS B 1 31 ? -39.045 -25.819 34.290 1.00 39.93 27 LYS B N 1
ATOM 4161 C CA . LYS B 1 31 ? -39.593 -26.575 35.411 1.00 38.63 27 LYS B CA 1
ATOM 4162 C C . LYS B 1 31 ? -39.875 -25.650 36.586 1.00 44.75 27 LYS B C 1
ATOM 4163 O O . LYS B 1 31 ? -40.962 -25.684 37.175 1.00 43.45 27 LYS B O 1
ATOM 4182 N N . GLY B 1 32 ? -38.909 -24.795 36.924 1.00 39.17 28 GLY B N 1
ATOM 4183 C CA . GLY B 1 32 ? -39.126 -23.838 37.995 1.00 42.02 28 GLY B CA 1
ATOM 4184 C C . GLY B 1 32 ? -40.262 -22.876 37.703 1.00 39.97 28 GLY B C 1
ATOM 4185 O O . GLY B 1 32 ? -41.055 -22.549 38.590 1.00 40.76 28 GLY B O 1
ATOM 4189 N N . ALA B 1 33 ? -40.354 -22.402 36.457 1.00 39.36 29 ALA B N 1
ATOM 4190 C CA . ALA B 1 33 ? -41.438 -21.495 36.092 1.00 40.12 29 ALA B CA 1
ATOM 4191 C C . ALA B 1 33 ? -42.794 -22.169 36.255 1.00 40.55 29 ALA B C 1
ATOM 4192 O O . ALA B 1 33 ? -43.751 -21.552 36.741 1.00 40.91 29 ALA B O 1
ATOM 4199 N N . VAL B 1 34 ? -42.899 -23.434 35.846 1.00 43.08 30 VAL B N 1
ATOM 4200 C CA . VAL B 1 34 ? -44.146 -24.172 36.021 1.00 41.74 30 VAL B CA 1
ATOM 4201 C C . VAL B 1 34 ? -44.520 -24.234 37.494 1.00 46.15 30 VAL B C 1
ATOM 4202 O O . VAL B 1 34 ? -45.685 -24.044 37.866 1.00 46.35 30 VAL B O 1
ATOM 4215 N N . GLU B 1 35 ? -43.537 -24.495 38.355 1.00 43.53 31 GLU B N 1
ATOM 4216 C CA . GLU B 1 35 ? -43.799 -24.659 39.778 1.00 47.73 31 GLU B CA 1
ATOM 4217 C C . GLU B 1 35 ? -44.223 -23.365 40.455 1.00 45.77 31 GLU B C 1
ATOM 4218 O O . GLU B 1 35 ? -44.606 -23.401 41.628 1.00 49.92 31 GLU B O 1
ATOM 4230 N N . LYS B 1 36 ? -44.168 -22.230 39.757 1.00 43.95 32 LYS B N 1
ATOM 4231 C CA . LYS B 1 36 ? -44.707 -20.997 40.316 1.00 51.08 32 LYS B CA 1
ATOM 4232 C C . LYS B 1 36 ? -46.229 -21.007 40.395 1.00 49.03 32 LYS B C 1
ATOM 4233 O O . LYS B 1 36 ? -46.801 -20.113 41.028 1.00 52.26 32 LYS B O 1
ATOM 4252 N N . GLY B 1 37 ? -46.897 -21.980 39.771 1.00 47.35 33 GLY B N 1
ATOM 4253 C CA . GLY B 1 37 ? -48.313 -22.192 39.958 1.00 45.74 33 GLY B CA 1
ATOM 4254 C C . GLY B 1 37 ? -49.205 -21.687 38.841 1.00 55.78 33 GLY B C 1
ATOM 4255 O O . GLY B 1 37 ? -50.378 -22.070 38.792 1.00 58.88 33 GLY B O 1
ATOM 4259 N N . GLU B 1 38 ? -48.693 -20.844 37.951 1.00 50.38 34 GLU B N 1
ATOM 4260 C CA . GLU B 1 38 ? -49.509 -20.279 36.887 1.00 45.11 34 GLU B CA 1
ATOM 4261 C C . GLU B 1 38 ? -49.483 -21.183 35.661 1.00 50.61 34 GLU B C 1
ATOM 4262 O O . GLU B 1 38 ? -48.526 -21.929 35.433 1.00 56.02 34 GLU B O 1
ATOM 4274 N N . GLU B 1 39 ? -50.550 -21.111 34.871 1.00 45.02 35 GLU B N 1
ATOM 4275 C CA . GLU B 1 39 ? -50.619 -21.887 33.642 1.00 52.56 35 GLU B CA 1
ATOM 4276 C C . GLU B 1 39 ? -49.647 -21.329 32.609 1.00 54.47 35 GLU B C 1
ATOM 4277 O O . GLU B 1 39 ? -49.309 -20.143 32.616 1.00 51.60 35 GLU B O 1
ATOM 4289 N N . LEU B 1 40 ? -49.198 -22.202 31.711 1.00 50.05 36 LEU B N 1
ATOM 4290 C CA . LEU B 1 40 ? -48.262 -21.820 30.663 1.00 48.55 36 LEU B CA 1
ATOM 4291 C C . LEU B 1 40 ? -49.021 -21.351 29.428 1.00 51.49 36 LEU B C 1
ATOM 4292 O O . LEU B 1 40 ? -49.924 -22.042 28.947 1.00 54.51 36 LEU B O 1
ATOM 4308 N N . SER B 1 41 ? -48.648 -20.180 28.918 1.00 49.21 37 SER B N 1
ATOM 4309 C CA . SER B 1 41 ? -49.172 -19.728 27.640 1.00 53.69 37 SER B CA 1
ATOM 4310 C C . SER B 1 41 ? -48.711 -20.683 26.539 1.00 51.36 37 SER B C 1
ATOM 4311 O O . SER B 1 41 ? -47.922 -21.601 26.768 1.00 48.23 37 SER B O 1
ATOM 4319 N N . CYS B 1 42 ? -49.210 -20.457 25.322 1.00 53.44 38 CYS B N 1
ATOM 4320 C CA . CYS B 1 42 ? -48.787 -21.290 24.202 1.00 54.52 38 CYS B CA 1
ATOM 4321 C C . CYS B 1 42 ? -47.282 -21.181 23.984 1.00 50.61 38 CYS B C 1
ATOM 4322 O O . CYS B 1 42 ? -46.585 -22.192 23.842 1.00 48.67 38 CYS B O 1
ATOM 4330 N N . GLU B 1 43 ? -46.761 -19.953 23.960 1.00 51.44 39 GLU B N 1
ATOM 4331 C CA . GLU B 1 43 ? -45.327 -19.758 23.784 1.00 50.05 39 GLU B CA 1
ATOM 4332 C C . GLU B 1 43 ? -44.543 -20.492 24.864 1.00 50.19 39 GLU B C 1
ATOM 4333 O O . GLU B 1 43 ? -43.585 -21.217 24.572 1.00 46.88 39 GLU B O 1
ATOM 4345 N N . GLU B 1 44 ? -44.943 -20.316 26.124 1.00 47.78 40 GLU B N 1
ATOM 4346 C CA . GLU B 1 44 ? -44.221 -20.942 27.227 1.00 45.83 40 GLU B CA 1
ATOM 4347 C C . GLU B 1 44 ? -44.292 -22.461 27.140 1.00 44.83 40 GLU B C 1
ATOM 4348 O O . GLU B 1 44 ? -43.302 -23.152 27.413 1.00 44.04 40 GLU B O 1
ATOM 4360 N N . ARG B 1 45 ? -45.454 -22.999 26.758 1.00 45.95 41 ARG B N 1
ATOM 4361 C CA . ARG B 1 45 ? -45.584 -24.440 26.565 1.00 43.96 41 ARG B CA 1
ATOM 4362 C C . ARG B 1 45 ? -44.528 -24.965 25.605 1.00 42.80 41 ARG B C 1
ATOM 4363 O O . ARG B 1 45 ? -43.908 -26.005 25.854 1.00 41.25 41 ARG B O 1
ATOM 4384 N N . ASN B 1 46 ? -44.317 -24.261 24.492 1.00 44.35 42 ASN B N 1
ATOM 4385 C CA . ASN B 1 46 ? -43.318 -24.702 23.526 1.00 43.05 42 ASN B CA 1
ATOM 4386 C C . ASN B 1 46 ? -41.924 -24.682 24.135 1.00 41.28 42 ASN B C 1
ATOM 4387 O O . ASN B 1 46 ? -41.132 -25.604 23.913 1.00 40.75 42 ASN B O 1
ATOM 4398 N N . LEU B 1 47 ? -41.605 -23.642 24.911 1.00 41.48 43 LEU B N 1
ATOM 4399 C CA . LEU B 1 47 ? -40.298 -23.581 25.559 1.00 40.16 43 LEU B CA 1
ATOM 4400 C C . LEU B 1 47 ? -40.074 -24.805 26.436 1.00 38.64 43 LEU B C 1
ATOM 4401 O O . LEU B 1 47 ? -39.007 -25.427 26.398 1.00 38.59 43 LEU B O 1
ATOM 4417 N N . LEU B 1 48 ? -41.078 -25.166 27.237 1.00 40.12 44 LEU B N 1
ATOM 4418 C CA . LEU B 1 48 ? -40.982 -26.376 28.046 1.00 37.62 44 LEU B CA 1
ATOM 4419 C C . LEU B 1 48 ? -40.723 -27.595 27.170 1.00 36.98 44 LEU B C 1
ATOM 4420 O O . LEU B 1 48 ? -39.815 -28.389 27.441 1.00 39.04 44 LEU B O 1
ATOM 4436 N N . SER B 1 49 ? -41.512 -27.757 26.107 1.00 37.91 45 SER B N 1
ATOM 4437 C CA . SER B 1 49 ? -41.381 -28.943 25.267 1.00 37.88 45 SER B CA 1
ATOM 4438 C C . SER B 1 49 ? -40.038 -28.964 24.549 1.00 37.02 45 SER B C 1
ATOM 4439 O O . SER B 1 49 ? -39.371 -30.004 24.501 1.00 37.54 45 SER B O 1
ATOM 4447 N N . VAL B 1 50 ? -39.630 -27.827 23.982 1.00 37.63 46 VAL B N 1
ATOM 4448 C CA . VAL B 1 50 ? -38.346 -27.753 23.289 1.00 37.54 46 VAL B CA 1
ATOM 4449 C C . VAL B 1 50 ? -37.213 -28.145 24.230 1.00 38.29 46 VAL B C 1
ATOM 4450 O O . VAL B 1 50 ? -36.320 -28.920 23.868 1.00 39.83 46 VAL B O 1
ATOM 4463 N N . ALA B 1 51 ? -37.233 -27.613 25.452 1.00 44.44 47 ALA B N 1
ATOM 4464 C CA . ALA B 1 51 ? -36.158 -27.879 26.400 1.00 42.84 47 ALA B CA 1
ATOM 4465 C C . ALA B 1 51 ? -35.998 -29.374 26.643 1.00 37.36 47 ALA B C 1
ATOM 4466 O O . ALA B 1 51 ? -34.934 -29.949 26.394 1.00 39.73 47 ALA B O 1
ATOM 4473 N N . TYR B 1 52 ? -37.054 -30.022 27.135 1.00 37.66 48 TYR B N 1
ATOM 4474 C CA . TYR B 1 52 ? -36.942 -31.432 27.485 1.00 43.30 48 TYR B CA 1
ATOM 4475 C C . TYR B 1 52 ? -36.802 -32.314 26.251 1.00 40.55 48 TYR B C 1
ATOM 4476 O O . TYR B 1 52 ? -36.246 -33.414 26.341 1.00 40.89 48 TYR B O 1
ATOM 4494 N N . LYS B 1 53 ? -37.299 -31.862 25.098 1.00 37.70 49 LYS B N 1
ATOM 4495 C CA . LYS B 1 53 ? -37.152 -32.655 23.881 1.00 44.93 49 LYS B CA 1
ATOM 4496 C C . LYS B 1 53 ? -35.689 -32.751 23.468 1.00 42.98 49 LYS B C 1
ATOM 4497 O O . LYS B 1 53 ? -35.229 -33.810 23.024 1.00 37.21 49 LYS B O 1
ATOM 4516 N N . ASN B 1 54 ? -34.947 -31.650 23.598 1.00 39.25 50 ASN B N 1
ATOM 4517 C CA . ASN B 1 54 ? -33.524 -31.679 23.282 1.00 42.80 50 ASN B CA 1
ATOM 4518 C C . ASN B 1 54 ? -32.752 -32.520 24.288 1.00 42.41 50 ASN B C 1
ATOM 4519 O O . ASN B 1 54 ? -31.866 -33.294 23.906 1.00 40.72 50 ASN B O 1
ATOM 4530 N N . VAL B 1 55 ? -33.074 -32.390 25.576 1.00 35.20 51 VAL B N 1
ATOM 4531 C CA . VAL B 1 55 ? -32.387 -33.176 26.597 1.00 43.56 51 VAL B CA 1
ATOM 4532 C C . VAL B 1 55 ? -32.584 -34.669 26.328 1.00 41.91 51 VAL B C 1
ATOM 4533 O O . VAL B 1 55 ? -31.620 -35.411 26.118 1.00 44.10 51 VAL B O 1
ATOM 4546 N N A VAL B 1 56 ? -33.838 -35.115 26.327 0.64 40.57 52 VAL B N 1
ATOM 4547 N N B VAL B 1 56 ? -33.838 -35.118 26.335 0.36 41.06 52 VAL B N 1
ATOM 4548 C CA A VAL B 1 56 ? -34.105 -36.533 26.101 0.64 46.46 52 VAL B CA 1
ATOM 4549 C CA B VAL B 1 56 ? -34.110 -36.533 26.096 0.36 45.36 52 VAL B CA 1
ATOM 4550 C C A VAL B 1 56 ? -33.717 -36.932 24.683 0.64 41.49 52 VAL B C 1
ATOM 4551 C C B VAL B 1 56 ? -33.704 -36.928 24.684 0.36 42.17 52 VAL B C 1
ATOM 4552 O O A VAL B 1 56 ? -33.343 -38.084 24.436 0.64 45.01 52 VAL B O 1
ATOM 4553 O O B VAL B 1 56 ? -33.306 -38.074 24.442 0.36 45.10 52 VAL B O 1
ATOM 4578 N N . GLY B 1 57 ? -33.793 -35.998 23.733 1.00 41.21 53 GLY B N 1
ATOM 4579 C CA . GLY B 1 57 ? -33.411 -36.316 22.366 1.00 47.26 53 GLY B CA 1
ATOM 4580 C C . GLY B 1 57 ? -31.956 -36.728 22.245 1.00 47.51 53 GLY B C 1
ATOM 4581 O O . GLY B 1 57 ? -31.628 -37.684 21.538 1.00 44.38 53 GLY B O 1
ATOM 4586 N N . GLY B 1 58 ? -31.063 -36.011 22.927 1.00 45.38 54 GLY B N 1
ATOM 4587 C CA . GLY B 1 58 ? -29.669 -36.420 22.938 1.00 49.68 54 GLY B CA 1
ATOM 4588 C C . GLY B 1 58 ? -29.471 -37.762 23.615 1.00 44.55 54 GLY B C 1
ATOM 4589 O O . GLY B 1 58 ? -28.639 -38.567 23.192 1.00 46.36 54 GLY B O 1
ATOM 4593 N N . GLN B 1 59 ? -30.246 -38.027 24.666 1.00 42.29 55 GLN B N 1
ATOM 4594 C CA . GLN B 1 59 ? -30.116 -39.292 25.380 1.00 41.03 55 GLN B CA 1
ATOM 4595 C C . GLN B 1 59 ? -30.609 -40.456 24.533 1.00 45.08 55 GLN B C 1
ATOM 4596 O O . GLN B 1 59 ? -29.974 -41.517 24.497 1.00 47.34 55 GLN B O 1
ATOM 4610 N N . ARG B 1 60 ? -31.744 -40.283 23.854 1.00 44.07 56 ARG B N 1
ATOM 4611 C CA . ARG B 1 60 ? -32.235 -41.331 22.965 1.00 44.61 56 ARG B CA 1
ATOM 4612 C C . ARG B 1 60 ? -31.200 -41.653 21.896 1.00 43.61 56 ARG B C 1
ATOM 4613 O O . ARG B 1 60 ? -30.909 -42.823 21.627 1.00 45.47 56 ARG B O 1
ATOM 4634 N N . ALA B 1 61 ? -30.618 -40.619 21.284 1.00 45.26 57 ALA B N 1
ATOM 4635 C CA . ALA B 1 61 ? -29.601 -40.839 20.263 1.00 53.31 57 ALA B CA 1
ATOM 4636 C C . ALA B 1 61 ? -28.412 -41.602 20.834 1.00 47.11 57 ALA B C 1
ATOM 4637 O O . ALA B 1 61 ? -27.940 -42.578 20.240 1.00 48.72 57 ALA B O 1
ATOM 4644 N N . ALA B 1 62 ? -27.916 -41.172 21.996 1.00 43.94 58 ALA B N 1
ATOM 4645 C CA . ALA B 1 62 ? -26.788 -41.861 22.611 1.00 47.45 58 ALA B CA 1
ATOM 4646 C C . ALA B 1 62 ? -27.149 -43.301 22.951 1.00 43.18 58 ALA B C 1
ATOM 4647 O O . ALA B 1 62 ? -26.329 -44.212 22.786 1.00 42.02 58 ALA B O 1
ATOM 4654 N N . TRP B 1 63 ? -28.375 -43.525 23.423 1.00 45.55 59 TRP B N 1
ATOM 4655 C CA . TRP B 1 63 ? -28.803 -44.881 23.748 1.00 43.02 59 TRP B CA 1
ATOM 4656 C C . TRP B 1 63 ? -28.817 -45.764 22.506 1.00 42.79 59 TRP B C 1
ATOM 4657 O O . TRP B 1 63 ? -28.394 -46.924 22.556 1.00 50.82 59 TRP B O 1
ATOM 4678 N N . ARG B 1 64 ? -29.293 -45.228 21.379 1.00 42.86 60 ARG B N 1
ATOM 4679 C CA . ARG B 1 64 ? -29.358 -46.022 20.156 1.00 51.35 60 ARG B CA 1
ATOM 4680 C C . ARG B 1 64 ? -27.964 -46.370 19.644 1.00 51.38 60 ARG B C 1
ATOM 4681 O O . ARG B 1 64 ? -27.734 -47.488 19.167 1.00 55.10 60 ARG B O 1
ATOM 4702 N N . VAL B 1 65 ? -27.023 -45.427 19.728 1.00 52.19 61 VAL B N 1
ATOM 4703 C CA . VAL B 1 65 ? -25.650 -45.707 19.312 1.00 50.61 61 VAL B CA 1
ATOM 4704 C C . VAL B 1 65 ? -25.060 -46.828 20.159 1.00 50.08 61 VAL B C 1
ATOM 4705 O O . VAL B 1 65 ? -24.481 -47.788 19.637 1.00 52.62 61 VAL B O 1
ATOM 4718 N N . LEU B 1 66 ? -25.197 -46.719 21.483 1.00 53.70 62 LEU B N 1
ATOM 4719 C CA . LEU B 1 66 ? -24.580 -47.695 22.375 1.00 51.79 62 LEU B CA 1
ATOM 4720 C C . LEU B 1 66 ? -25.232 -49.064 22.240 1.00 55.92 62 LEU B C 1
ATOM 4721 O O . LEU B 1 66 ? -24.544 -50.091 22.282 1.00 51.25 62 LEU B O 1
ATOM 4737 N N . SER B 1 67 ? -26.557 -49.105 22.080 1.00 54.08 63 SER B N 1
ATOM 4738 C CA . SER B 1 67 ? -27.229 -50.385 21.882 1.00 55.91 63 SER B CA 1
ATOM 4739 C C . SER B 1 67 ? -26.724 -51.075 20.624 1.00 53.99 63 SER B C 1
ATOM 4740 O O . SER B 1 67 ? -26.456 -52.282 20.632 1.00 62.05 63 SER B O 1
ATOM 4748 N N . SER B 1 68 ? -26.590 -50.324 19.528 1.00 53.50 64 SER B N 1
ATOM 4749 C CA . SER B 1 68 ? -26.078 -50.905 18.292 1.00 61.47 64 SER B CA 1
ATOM 4750 C C . SER B 1 68 ? -24.685 -51.488 18.490 1.00 60.80 64 SER B C 1
ATOM 4751 O O . SER B 1 68 ? -24.391 -52.591 18.013 1.00 61.58 64 SER B O 1
ATOM 4759 N N . ILE B 1 69 ? -23.808 -50.760 19.184 1.00 58.16 65 ILE B N 1
ATOM 4760 C CA . ILE B 1 69 ? -22.479 -51.288 19.481 1.00 62.04 65 ILE B CA 1
ATOM 4761 C C . ILE B 1 69 ? -22.590 -52.544 20.336 1.00 60.36 65 ILE B C 1
ATOM 4762 O O . ILE B 1 69 ? -21.860 -53.521 20.130 1.00 68.54 65 ILE B O 1
ATOM 4778 N N . GLU B 1 70 ? -23.505 -52.536 21.310 1.00 64.52 66 GLU B N 1
ATOM 4779 C CA . GLU B 1 70 ? -23.659 -53.683 22.200 1.00 66.22 66 GLU B CA 1
ATOM 4780 C C . GLU B 1 70 ? -24.021 -54.940 21.421 1.00 72.76 66 GLU B C 1
ATOM 4781 O O . GLU B 1 70 ? -23.510 -56.028 21.711 1.00 81.78 66 GLU B O 1
ATOM 4793 N N . GLN B 1 71 ? -24.898 -54.812 20.424 1.00 72.82 67 GLN B N 1
ATOM 4794 C CA . GLN B 1 71 ? -25.322 -55.981 19.661 1.00 89.33 67 GLN B CA 1
ATOM 4795 C C . GLN B 1 71 ? -24.154 -56.585 18.889 1.00 90.95 67 GLN B C 1
ATOM 4796 O O . GLN B 1 71 ? -23.940 -57.802 18.922 1.00 101.29 67 GLN B O 1
ATOM 4810 N N . LYS B 1 72 ? -23.385 -55.750 18.186 1.00 90.49 68 LYS B N 1
ATOM 4811 C CA . LYS B 1 72 ? -22.211 -56.254 17.481 1.00 95.45 68 LYS B CA 1
ATOM 4812 C C . LYS B 1 72 ? -21.195 -56.843 18.454 1.00 94.30 68 LYS B C 1
ATOM 4813 O O . LYS B 1 72 ? -20.627 -57.912 18.200 1.00 104.70 68 LYS B O 1
ATOM 4832 N N . SER B 1 73 ? -20.951 -56.156 19.572 1.00 96.04 69 SER B N 1
ATOM 4833 C CA . SER B 1 73 ? -19.991 -56.653 20.551 1.00 107.31 69 SER B CA 1
ATOM 4834 C C . SER B 1 73 ? -20.428 -57.996 21.122 1.00 116.54 69 SER B C 1
ATOM 4835 O O . SER B 1 73 ? -19.591 -58.868 21.387 1.00 114.63 69 SER B O 1
ATOM 4843 N N . ASN B 1 74 ? -21.732 -58.179 21.328 1.00 121.97 70 ASN B N 1
ATOM 4844 C CA . ASN B 1 74 ? -22.255 -59.424 21.877 1.00 119.99 70 ASN B CA 1
ATOM 4845 C C . ASN B 1 74 ? -22.430 -60.522 20.829 1.00 129.28 70 ASN B C 1
ATOM 4846 O O . ASN B 1 74 ? -22.845 -61.630 21.189 1.00 129.32 70 ASN B O 1
ATOM 4857 N N . GLU B 1 75 ? -22.129 -60.255 19.554 1.00 144.89 71 GLU B N 1
ATOM 4858 C CA . GLU B 1 75 ? -22.295 -61.229 18.480 1.00 146.70 71 GLU B CA 1
ATOM 4859 C C . GLU B 1 75 ? -20.983 -61.901 18.073 1.00 148.06 71 GLU B C 1
ATOM 4860 O O . GLU B 1 75 ? -20.923 -62.546 17.022 1.00 154.70 71 GLU B O 1
ATOM 4872 N N . GLU B 1 76 ? -19.948 -61.777 18.902 1.00 122.14 72 GLU B N 1
ATOM 4873 C CA . GLU B 1 76 ? -18.602 -62.299 18.667 1.00 127.83 72 GLU B CA 1
ATOM 4874 C C . GLU B 1 76 ? -17.895 -61.650 17.478 1.00 138.57 72 GLU B C 1
ATOM 4875 O O . GLU B 1 76 ? -16.761 -62.022 17.168 1.00 127.36 72 GLU B O 1
ATOM 4879 N N . GLY B 1 77 ? -18.531 -60.671 16.824 1.00 147.49 73 GLY B N 1
ATOM 4880 C CA . GLY B 1 77 ? -17.841 -59.946 15.765 1.00 141.36 73 GLY B CA 1
ATOM 4881 C C . GLY B 1 77 ? -16.636 -59.196 16.288 1.00 148.63 73 GLY B C 1
ATOM 4882 O O . GLY B 1 77 ? -15.529 -59.317 15.757 1.00 148.17 73 GLY B O 1
ATOM 4886 N N . SER B 1 78 ? -16.832 -58.416 17.351 1.00 152.27 74 SER B N 1
ATOM 4887 C CA . SER B 1 78 ? -15.718 -57.814 18.071 1.00 153.18 74 SER B CA 1
ATOM 4888 C C . SER B 1 78 ? -14.929 -58.836 18.880 1.00 148.78 74 SER B C 1
ATOM 4889 O O . SER B 1 78 ? -13.922 -58.469 19.498 1.00 145.27 74 SER B O 1
ATOM 4893 N N . GLU B 1 79 ? -15.362 -60.099 18.889 1.00 137.47 75 GLU B N 1
ATOM 4894 C CA . GLU B 1 79 ? -14.664 -61.164 19.599 1.00 134.81 75 GLU B CA 1
ATOM 4895 C C . GLU B 1 79 ? -14.766 -60.929 21.102 1.00 136.12 75 GLU B C 1
ATOM 4896 O O . GLU B 1 79 ? -15.864 -60.695 21.618 1.00 140.70 75 GLU B O 1
ATOM 4900 N N . GLU B 1 80 ? -13.643 -60.999 21.813 1.00 130.25 76 GLU B N 1
ATOM 4901 C CA . GLU B 1 80 ? -13.640 -60.718 23.244 1.00 126.17 76 GLU B CA 1
ATOM 4902 C C . GLU B 1 80 ? -14.301 -59.376 23.525 1.00 132.59 76 GLU B C 1
ATOM 4903 O O . GLU B 1 80 ? -13.840 -58.332 23.051 1.00 132.67 76 GLU B O 1
ATOM 4907 N N . LYS B 1 81 ? -15.387 -59.410 24.295 1.00 121.73 77 LYS B N 1
ATOM 4908 C CA . LYS B 1 81 ? -16.161 -58.220 24.619 1.00 111.85 77 LYS B CA 1
ATOM 4909 C C . LYS B 1 81 ? -16.320 -58.113 26.127 1.00 113.98 77 LYS B C 1
ATOM 4910 O O . LYS B 1 81 ? -16.630 -59.105 26.798 1.00 106.16 77 LYS B O 1
ATOM 4914 N N . GLY B 1 82 ? -16.113 -56.910 26.652 1.00 106.46 78 GLY B N 1
ATOM 4915 C CA . GLY B 1 82 ? -16.234 -56.661 28.067 1.00 87.27 78 GLY B CA 1
ATOM 4916 C C . GLY B 1 82 ? -17.610 -56.156 28.442 1.00 82.18 78 GLY B C 1
ATOM 4917 O O . GLY B 1 82 ? -18.508 -56.042 27.601 1.00 83.61 78 GLY B O 1
ATOM 4921 N N . PRO B 1 83 ? -17.806 -55.851 29.726 1.00 80.28 79 PRO B N 1
ATOM 4922 C CA . PRO B 1 83 ? -19.099 -55.333 30.183 1.00 79.85 79 PRO B CA 1
ATOM 4923 C C . PRO B 1 83 ? -19.256 -53.831 30.018 1.00 80.81 79 PRO B C 1
ATOM 4924 O O . PRO B 1 83 ? -20.330 -53.303 30.326 1.00 80.61 79 PRO B O 1
ATOM 4935 N N . GLU B 1 84 ? -18.224 -53.137 29.531 1.00 68.94 80 GLU B N 1
ATOM 4936 C CA . GLU B 1 84 ? -18.254 -51.678 29.526 1.00 67.16 80 GLU B CA 1
ATOM 4937 C C . GLU B 1 84 ? -19.392 -51.145 28.664 1.00 58.00 80 GLU B C 1
ATOM 4938 O O . GLU B 1 84 ? -20.036 -50.150 29.021 1.00 55.82 80 GLU B O 1
ATOM 4950 N N . VAL B 1 85 ? -19.661 -51.790 27.528 1.00 56.92 81 VAL B N 1
ATOM 4951 C CA . VAL B 1 85 ? -20.722 -51.311 26.648 1.00 56.74 81 VAL B CA 1
ATOM 4952 C C . VAL B 1 85 ? -22.065 -51.367 27.366 1.00 57.57 81 VAL B C 1
ATOM 4953 O O . VAL B 1 85 ? -22.846 -50.409 27.338 1.00 55.01 81 VAL B O 1
ATOM 4966 N N . ARG B 1 86 ? -22.350 -52.491 28.027 1.00 59.00 82 ARG B N 1
ATOM 4967 C CA . ARG B 1 86 ? -23.610 -52.618 28.751 1.00 59.03 82 ARG B CA 1
ATOM 4968 C C . ARG B 1 86 ? -23.676 -51.619 29.900 1.00 52.91 82 ARG B C 1
ATOM 4969 O O . ARG B 1 86 ? -24.677 -50.913 30.068 1.00 54.66 82 ARG B O 1
ATOM 4990 N N . GLU B 1 87 ? -22.610 -51.544 30.702 1.00 57.91 83 GLU B N 1
ATOM 4991 C CA . GLU B 1 87 ? -22.606 -50.631 31.840 1.00 56.37 83 GLU B CA 1
ATOM 4992 C C . GLU B 1 87 ? -22.874 -49.198 31.399 1.00 51.43 83 GLU B C 1
ATOM 4993 O O . GLU B 1 87 ? -23.606 -48.461 32.070 1.00 55.12 83 GLU B O 1
ATOM 5005 N N . TYR B 1 88 ? -22.297 -48.784 30.269 1.00 53.00 84 TYR B N 1
ATOM 5006 C CA . TYR B 1 88 ? -22.482 -47.408 29.818 1.00 58.61 84 TYR B CA 1
ATOM 5007 C C . TYR B 1 88 ? -23.840 -47.223 29.150 1.00 52.57 84 TYR B C 1
ATOM 5008 O O . TYR B 1 88 ? -24.465 -46.167 29.295 1.00 49.79 84 TYR B O 1
ATOM 5026 N N . ARG B 1 89 ? -24.315 -48.236 28.420 1.00 52.85 85 ARG B N 1
ATOM 5027 C CA . ARG B 1 89 ? -25.666 -48.174 27.874 1.00 45.68 85 ARG B CA 1
ATOM 5028 C C . ARG B 1 89 ? -26.704 -48.137 28.987 1.00 52.80 85 ARG B C 1
ATOM 5029 O O . ARG B 1 89 ? -27.777 -47.548 28.816 1.00 49.29 85 ARG B O 1
ATOM 5050 N N . GLU B 1 90 ? -26.401 -48.750 30.133 1.00 52.01 86 GLU B N 1
ATOM 5051 C CA . GLU B 1 90 ? -27.316 -48.712 31.267 1.00 46.13 86 GLU B CA 1
ATOM 5052 C C . GLU B 1 90 ? -27.273 -47.362 31.974 1.00 48.82 86 GLU B C 1
ATOM 5053 O O . GLU B 1 90 ? -28.310 -46.865 32.426 1.00 45.23 86 GLU B O 1
ATOM 5065 N N . LYS B 1 91 ? -26.090 -46.755 32.084 1.00 46.94 87 LYS B N 1
ATOM 5066 C CA . LYS B 1 91 ? -26.008 -45.417 32.661 1.00 44.16 87 LYS B CA 1
ATOM 5067 C C . LYS B 1 91 ? -26.823 -44.425 31.841 1.00 46.65 87 LYS B C 1
ATOM 5068 O O . LYS B 1 91 ? -27.587 -43.626 32.392 1.00 48.22 87 LYS B O 1
ATOM 5087 N N . VAL B 1 92 ? -26.670 -44.462 30.515 1.00 44.10 88 VAL B N 1
ATOM 5088 C CA . VAL B 1 92 ? -27.445 -43.570 29.658 1.00 46.52 88 VAL B CA 1
ATOM 5089 C C . VAL B 1 92 ? -28.934 -43.859 29.807 1.00 47.13 88 VAL B C 1
ATOM 5090 O O . VAL B 1 92 ? -29.759 -42.939 29.841 1.00 47.82 88 VAL B O 1
ATOM 5103 N N . GLU B 1 93 ? -29.297 -45.140 29.905 1.00 46.16 89 GLU B N 1
ATOM 5104 C CA . GLU B 1 93 ? -30.688 -45.513 30.144 1.00 42.98 89 GLU B CA 1
ATOM 5105 C C . GLU B 1 93 ? -31.213 -44.877 31.423 1.00 43.89 89 GLU B C 1
ATOM 5106 O O . GLU B 1 93 ? -32.271 -44.235 31.427 1.00 44.24 89 GLU B O 1
ATOM 5118 N N . THR B 1 94 ? -30.486 -45.060 32.527 1.00 46.28 90 THR B N 1
ATOM 5119 C CA . THR B 1 94 ? -30.929 -44.529 33.811 1.00 52.62 90 THR B CA 1
ATOM 5120 C C . THR B 1 94 ? -31.100 -43.018 33.751 1.00 47.92 90 THR B C 1
ATOM 5121 O O . THR B 1 94 ? -32.055 -42.469 34.312 1.00 48.81 90 THR B O 1
ATOM 5132 N N A GLU B 1 95 ? -30.175 -42.327 33.083 0.55 41.31 91 GLU B N 1
ATOM 5133 N N B GLU B 1 95 ? -30.187 -42.323 33.071 0.45 41.52 91 GLU B N 1
ATOM 5134 C CA A GLU B 1 95 ? -30.299 -40.881 32.935 0.55 44.96 91 GLU B CA 1
ATOM 5135 C CA B GLU B 1 95 ? -30.319 -40.876 32.956 0.45 45.59 91 GLU B CA 1
ATOM 5136 C C A GLU B 1 95 ? -31.549 -40.523 32.141 0.55 46.61 91 GLU B C 1
ATOM 5137 C C B GLU B 1 95 ? -31.539 -40.501 32.123 0.45 46.34 91 GLU B C 1
ATOM 5138 O O A GLU B 1 95 ? -32.285 -39.600 32.508 0.55 41.89 91 GLU B O 1
ATOM 5139 O O B GLU B 1 95 ? -32.246 -39.540 32.448 0.45 41.98 91 GLU B O 1
ATOM 5162 N N . LEU B 1 96 ? -31.812 -41.253 31.055 1.00 40.46 92 LEU B N 1
ATOM 5163 C CA . LEU B 1 96 ? -32.992 -40.975 30.242 1.00 39.39 92 LEU B CA 1
ATOM 5164 C C . LEU B 1 96 ? -34.268 -41.232 31.033 1.00 43.22 92 LEU B C 1
ATOM 5165 O O . LEU B 1 96 ? -35.206 -40.427 30.999 1.00 41.51 92 LEU B O 1
ATOM 5182 N N . GLN B 1 97 ? -34.324 -42.358 31.746 1.00 39.12 93 GLN B N 1
ATOM 5183 C CA . GLN B 1 97 ? -35.506 -42.675 32.541 1.00 41.08 93 GLN B CA 1
ATOM 5184 C C . GLN B 1 97 ? -35.757 -41.610 33.601 1.00 38.80 93 GLN B C 1
ATOM 5185 O O . GLN B 1 97 ? -36.910 -41.281 33.900 1.00 39.10 93 GLN B O 1
ATOM 5199 N N . GLY B 1 98 ? -34.691 -41.053 34.175 1.00 39.83 94 GLY B N 1
ATOM 5200 C CA . GLY B 1 98 ? -34.864 -40.010 35.172 1.00 38.52 94 GLY B CA 1
ATOM 5201 C C . GLY B 1 98 ? -35.477 -38.745 34.602 1.00 42.16 94 GLY B C 1
ATOM 5202 O O . GLY B 1 98 ? -36.321 -38.112 35.242 1.00 39.29 94 GLY B O 1
ATOM 5206 N N . VAL B 1 99 ? -35.062 -38.356 33.395 1.00 36.66 95 VAL B N 1
ATOM 5207 C CA . VAL B 1 99 ? -35.619 -37.157 32.778 1.00 40.70 95 VAL B CA 1
ATOM 5208 C C . VAL B 1 99 ? -37.087 -37.375 32.434 1.00 38.16 95 VAL B C 1
ATOM 5209 O O . VAL B 1 99 ? -37.938 -36.526 32.715 1.00 41.35 95 VAL B O 1
ATOM 5222 N N . CYS B 1 100 ? -37.402 -38.513 31.810 1.00 44.70 96 CYS B N 1
ATOM 5223 C CA . CYS B 1 100 ? -38.797 -38.835 31.527 1.00 42.83 96 CYS B CA 1
ATOM 5224 C C . CYS B 1 100 ? -39.619 -38.825 32.806 1.00 40.29 96 CYS B C 1
ATOM 5225 O O . CYS B 1 100 ? -40.721 -38.267 32.849 1.00 40.26 96 CYS B O 1
ATOM 5233 N N . ASP B 1 101 ? -39.092 -39.444 33.863 1.00 39.97 97 ASP B N 1
ATOM 5234 C CA . ASP B 1 101 ? -39.796 -39.461 35.138 1.00 43.03 97 ASP B CA 1
ATOM 5235 C C . ASP B 1 101 ? -40.051 -38.048 35.645 1.00 44.89 97 ASP B C 1
ATOM 5236 O O . ASP B 1 101 ? -41.144 -37.744 36.136 1.00 40.79 97 ASP B O 1
ATOM 5245 N N . THR B 1 102 ? -39.052 -37.170 35.535 1.00 39.76 98 THR B N 1
ATOM 5246 C CA . THR B 1 102 ? -39.238 -35.783 35.950 1.00 41.35 98 THR B CA 1
ATOM 5247 C C . THR B 1 102 ? -40.330 -35.110 35.130 1.00 40.93 98 THR B C 1
ATOM 5248 O O . THR B 1 102 ? -41.186 -34.403 35.678 1.00 36.64 98 THR B O 1
ATOM 5259 N N . VAL B 1 103 ? -40.314 -35.315 33.813 1.00 37.63 99 VAL B N 1
ATOM 5260 C CA . VAL B 1 103 ? -41.317 -34.697 32.951 1.00 38.89 99 VAL B CA 1
ATOM 5261 C C . VAL B 1 103 ? -42.703 -35.233 33.286 1.00 43.31 99 VAL B C 1
ATOM 5262 O O . VAL B 1 103 ? -43.673 -34.474 33.396 1.00 38.03 99 VAL B O 1
ATOM 5275 N N . LEU B 1 104 ? -42.818 -36.554 33.444 1.00 37.62 100 LEU B N 1
ATOM 5276 C CA . LEU B 1 104 ? -44.117 -37.148 33.740 1.00 42.61 100 LEU B CA 1
ATOM 5277 C C . LEU B 1 104 ? -44.640 -36.679 35.091 1.00 39.51 100 LEU B C 1
ATOM 5278 O O . LEU B 1 104 ? -45.842 -36.440 35.252 1.00 42.30 100 LEU B O 1
ATOM 5294 N N . GLY B 1 105 ? -43.751 -36.540 36.075 1.00 38.59 101 GLY B N 1
ATOM 5295 C CA . GLY B 1 105 ? -44.172 -36.005 37.357 1.00 44.88 101 GLY B CA 1
ATOM 5296 C C . GLY B 1 105 ? -44.682 -34.583 37.244 1.00 41.57 101 GLY B C 1
ATOM 5297 O O . GLY B 1 105 ? -45.703 -34.230 37.838 1.00 42.60 101 GLY B O 1
ATOM 5301 N N . LEU B 1 106 ? -43.985 -33.747 36.472 1.00 42.81 102 LEU B N 1
ATOM 5302 C CA . LEU B 1 106 ? -44.412 -32.361 36.321 1.00 39.14 102 LEU B CA 1
ATOM 5303 C C . LEU B 1 106 ? -45.750 -32.279 35.600 1.00 44.39 102 LEU B C 1
ATOM 5304 O O . LEU B 1 106 ? -46.610 -31.464 35.959 1.00 39.15 102 LEU B O 1
ATOM 5320 N N . LEU B 1 107 ? -45.953 -33.124 34.589 1.00 37.72 103 LEU B N 1
ATOM 5321 C CA . LEU B 1 107 ? -47.227 -33.131 33.880 1.00 41.73 103 LEU B CA 1
ATOM 5322 C C . LEU B 1 107 ? -48.375 -33.461 34.825 1.00 45.24 103 LEU B C 1
ATOM 5323 O O . LEU B 1 107 ? -49.418 -32.797 34.811 1.00 52.22 103 LEU B O 1
ATOM 5339 N N . ASP B 1 108 ? -48.197 -34.484 35.662 1.00 41.94 104 ASP B N 1
ATOM 5340 C CA . ASP B 1 108 ? -49.284 -34.916 36.534 1.00 44.73 104 ASP B CA 1
ATOM 5341 C C . ASP B 1 108 ? -49.530 -33.937 37.677 1.00 41.72 104 ASP B C 1
ATOM 5342 O O . ASP B 1 108 ? -50.673 -33.792 38.126 1.00 49.29 104 ASP B O 1
ATOM 5351 N N . SER B 1 109 ? -48.491 -33.251 38.154 1.00 41.29 105 SER B N 1
ATOM 5352 C CA . SER B 1 109 ? -48.627 -32.426 39.348 1.00 47.42 105 SER B CA 1
ATOM 5353 C C . SER B 1 109 ? -48.975 -30.973 39.054 1.00 47.59 105 SER B C 1
ATOM 5354 O O . SER B 1 109 ? -49.504 -30.294 39.941 1.00 49.17 105 SER B O 1
ATOM 5362 N N . HIS B 1 110 ? -48.699 -30.478 37.844 1.00 44.59 106 HIS B N 1
ATOM 5363 C CA . HIS B 1 110 ? -48.868 -29.057 37.564 1.00 43.51 106 HIS B CA 1
ATOM 5364 C C . HIS B 1 110 ? -49.591 -28.751 36.255 1.00 45.48 106 HIS B C 1
ATOM 5365 O O . HIS B 1 110 ? -50.297 -27.743 36.167 1.00 45.91 106 HIS B O 1
ATOM 5379 N N . LEU B 1 111 ? -49.424 -29.585 35.231 1.00 44.72 107 LEU B N 1
ATOM 5380 C CA . LEU B 1 111 ? -49.834 -29.207 33.881 1.00 45.04 107 LEU B CA 1
ATOM 5381 C C . LEU B 1 111 ? -51.128 -29.868 33.420 1.00 43.00 107 LEU B C 1
ATOM 5382 O O . LEU B 1 111 ? -51.981 -29.189 32.842 1.00 44.17 107 LEU B O 1
ATOM 5398 N N . ILE B 1 112 ? -51.303 -31.166 33.650 1.00 45.59 108 ILE B N 1
ATOM 5399 C CA . ILE B 1 112 ? -52.515 -31.861 33.224 1.00 43.50 108 ILE B CA 1
ATOM 5400 C C . ILE B 1 112 ? -53.649 -31.500 34.177 1.00 51.89 108 ILE B C 1
ATOM 5401 O O . ILE B 1 112 ? -53.567 -31.754 35.384 1.00 54.94 108 ILE B O 1
ATOM 5417 N N . LYS B 1 113 ? -54.716 -30.921 33.632 1.00 46.57 109 LYS B N 1
ATOM 5418 C CA . LYS B 1 113 ? -55.831 -30.454 34.438 1.00 51.76 109 LYS B CA 1
ATOM 5419 C C . LYS B 1 113 ? -57.126 -30.630 33.659 1.00 55.43 109 LYS B C 1
ATOM 5420 O O . LYS B 1 113 ? -57.124 -30.779 32.434 1.00 49.58 109 LYS B O 1
ATOM 5439 N N . GLU B 1 114 ? -58.239 -30.611 34.394 1.00 57.16 110 GLU B N 1
ATOM 5440 C CA . GLU B 1 114 ? -59.550 -30.706 33.765 1.00 65.60 110 GLU B CA 1
ATOM 5441 C C . GLU B 1 114 ? -59.952 -29.405 33.085 1.00 61.08 110 GLU B C 1
ATOM 5442 O O . GLU B 1 114 ? -60.694 -29.431 32.097 1.00 65.68 110 GLU B O 1
ATOM 5454 N N . ALA B 1 115 ? -59.480 -28.271 33.589 1.00 65.30 111 ALA B N 1
ATOM 5455 C CA . ALA B 1 115 ? -59.799 -26.979 33.006 1.00 68.61 111 ALA B CA 1
ATOM 5456 C C . ALA B 1 115 ? -58.809 -26.636 31.894 1.00 68.00 111 ALA B C 1
ATOM 5457 O O . ALA B 1 115 ? -57.807 -27.322 31.681 1.00 66.47 111 ALA B O 1
ATOM 5464 N N . GLY B 1 116 ? -59.109 -25.564 31.180 1.00 66.91 112 GLY B N 1
ATOM 5465 C CA . GLY B 1 116 ? -58.251 -25.089 30.114 1.00 63.30 112 GLY B CA 1
ATOM 5466 C C . GLY B 1 116 ? -58.789 -25.442 28.739 1.00 69.68 112 GLY B C 1
ATOM 5467 O O . GLY B 1 116 ? -59.522 -26.421 28.556 1.00 60.27 112 GLY B O 1
ATOM 5471 N N . ASP B 1 117 ? -58.417 -24.629 27.751 1.00 60.84 113 ASP B N 1
ATOM 5472 C CA . ASP B 1 117 ? -58.820 -24.868 26.368 1.00 62.74 113 ASP B CA 1
ATOM 5473 C C . ASP B 1 117 ? -58.395 -26.269 25.936 1.00 65.94 113 ASP B C 1
ATOM 5474 O O . ASP B 1 117 ? -57.571 -26.913 2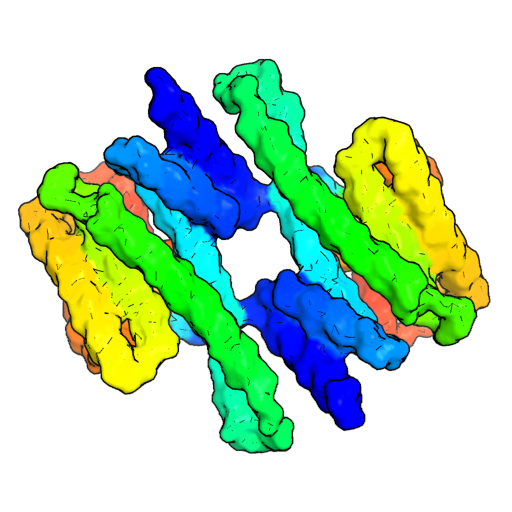6.577 1.00 60.96 113 ASP B O 1
ATOM 5483 N N . ALA B 1 118 ? -58.973 -26.739 24.819 1.00 66.43 114 ALA B N 1
ATOM 5484 C CA . ALA B 1 118 ? -58.669 -28.088 24.347 1.00 61.48 114 ALA B CA 1
ATOM 5485 C C . ALA B 1 118 ? -57.210 -28.220 23.930 1.00 56.84 114 ALA B C 1
ATOM 5486 O O . ALA B 1 118 ? -56.579 -29.254 24.182 1.00 57.38 114 ALA B O 1
ATOM 5493 N N . GLU B 1 119 ? -56.657 -27.194 23.281 1.00 56.65 115 GLU B N 1
ATOM 5494 C CA . GLU B 1 119 ? -55.277 -27.279 22.816 1.00 59.56 115 GLU B CA 1
ATOM 5495 C C . GLU B 1 119 ? -54.330 -27.586 23.968 1.00 54.05 115 GLU B C 1
ATOM 5496 O O . GLU B 1 119 ? -53.490 -28.488 23.872 1.00 52.81 115 GLU B O 1
ATOM 5508 N N . SER B 1 120 ? -54.452 -26.843 25.070 1.00 54.40 116 SER B N 1
ATOM 5509 C CA . SER B 1 120 ? -53.553 -27.058 26.199 1.00 56.95 116 SER B CA 1
ATOM 5510 C C . SER B 1 120 ? -53.725 -28.459 26.770 1.00 46.54 116 SER B C 1
ATOM 5511 O O . SER B 1 120 ? -52.742 -29.168 27.012 1.00 49.56 116 SER B O 1
ATOM 5519 N N . ARG B 1 121 ? -54.970 -28.882 26.987 1.00 51.43 117 ARG B N 1
ATOM 5520 C CA . ARG B 1 121 ? -55.199 -30.211 27.541 1.00 47.45 117 ARG B CA 1
ATOM 5521 C C . ARG B 1 121 ? -54.655 -31.289 26.611 1.00 49.54 117 ARG B C 1
ATOM 5522 O O . ARG B 1 121 ? -53.969 -32.217 27.053 1.00 44.91 117 ARG B O 1
ATOM 5543 N N . VAL B 1 122 ? -54.929 -31.168 25.310 1.00 48.85 118 VAL B N 1
ATOM 5544 C CA . VAL B 1 122 ? -54.394 -32.133 24.353 1.00 46.14 118 VAL B CA 1
ATOM 5545 C C . VAL B 1 122 ? -52.873 -32.063 24.325 1.00 45.76 118 VAL B C 1
ATOM 5546 O O . VAL B 1 122 ? -52.189 -33.092 24.263 1.00 43.76 118 VAL B O 1
ATOM 5559 N N . PHE B 1 123 ? -52.319 -30.850 24.380 1.00 44.21 119 PHE B N 1
ATOM 5560 C CA . PHE B 1 123 ? -50.870 -30.693 24.310 1.00 47.74 119 PHE B CA 1
ATOM 5561 C C . PHE B 1 123 ? -50.172 -31.479 25.413 1.00 45.09 119 PHE B C 1
ATOM 5562 O O . PHE B 1 123 ? -49.159 -32.144 25.167 1.00 39.96 119 PHE B O 1
ATOM 5579 N N . TYR B 1 124 ? -50.700 -31.418 26.637 1.00 41.50 120 TYR B N 1
ATOM 5580 C CA . TYR B 1 124 ? -50.019 -32.053 27.760 1.00 40.46 120 TYR B CA 1
ATOM 5581 C C . TYR B 1 124 ? -50.258 -33.558 27.795 1.00 40.32 120 TYR B C 1
ATOM 5582 O O . TYR B 1 124 ? -49.347 -34.323 28.127 1.00 41.72 120 TYR B O 1
ATOM 5600 N N . LEU B 1 125 ? -51.468 -34.009 27.464 1.00 44.18 121 LEU B N 1
ATOM 5601 C CA . LEU B 1 125 ? -51.709 -35.449 27.434 1.00 45.75 121 LEU B CA 1
ATOM 5602 C C . LEU B 1 125 ? -50.895 -36.115 26.329 1.00 45.04 121 LEU B C 1
ATOM 5603 O O . LEU B 1 125 ? -50.349 -37.206 26.527 1.00 40.72 121 LEU B O 1
ATOM 5619 N N . LYS B 1 126 ? -50.790 -35.469 25.164 1.00 41.11 122 LYS B N 1
ATOM 5620 C CA . LYS B 1 126 ? -49.868 -35.944 24.136 1.00 40.43 122 LYS B CA 1
ATOM 5621 C C . LYS B 1 126 ? -48.445 -36.022 24.674 1.00 43.43 122 LYS B C 1
ATOM 5622 O O . LYS B 1 126 ? -47.723 -36.993 24.416 1.00 38.53 122 LYS B O 1
ATOM 5641 N N . MET B 1 127 ? -48.018 -34.991 25.405 1.00 39.48 123 MET B N 1
ATOM 5642 C CA . MET B 1 127 ? -46.681 -35.000 25.986 1.00 40.35 123 MET B CA 1
ATOM 5643 C C . MET B 1 127 ? -46.508 -36.181 26.931 1.00 43.36 123 MET B C 1
ATOM 5644 O O . MET B 1 127 ? -45.454 -36.827 26.945 1.00 41.32 123 MET B O 1
ATOM 5658 N N . LYS B 1 128 ? -47.536 -36.482 27.727 1.00 39.10 124 LYS B N 1
ATOM 5659 C CA . LYS B 1 128 ? -47.469 -37.633 28.621 1.00 37.75 124 LYS B CA 1
ATOM 5660 C C . LYS B 1 128 ? -47.262 -38.917 27.830 1.00 42.79 124 LYS B C 1
ATOM 5661 O O . LYS B 1 128 ? -46.415 -39.749 28.179 1.00 39.30 124 LYS B O 1
ATOM 5680 N N . GLY B 1 129 ? -48.021 -39.089 26.747 1.00 38.63 125 GLY B N 1
ATOM 5681 C CA . GLY B 1 129 ? -47.843 -40.268 25.917 1.00 40.43 125 GLY B CA 1
ATOM 5682 C C . GLY B 1 129 ? -46.453 -40.355 25.318 1.00 38.47 125 GLY B C 1
ATOM 5683 O O . GLY B 1 129 ? -45.846 -41.429 25.290 1.00 43.09 125 GLY B O 1
ATOM 5687 N N . ASP B 1 130 ? -45.926 -39.225 24.839 1.00 39.85 126 ASP B N 1
ATOM 5688 C CA . ASP B 1 130 ? -44.604 -39.224 24.217 1.00 39.02 126 ASP B CA 1
ATOM 5689 C C . ASP B 1 130 ? -43.537 -39.723 25.184 1.00 39.35 126 ASP B C 1
ATOM 5690 O O . ASP B 1 130 ? -42.675 -40.529 24.815 1.00 42.40 126 ASP B O 1
ATOM 5699 N N . TYR B 1 131 ? -43.569 -39.246 26.427 1.00 36.26 127 TYR B N 1
ATOM 5700 C CA . TYR B 1 131 ? -42.488 -39.570 27.350 1.00 40.34 127 TYR B CA 1
ATOM 5701 C C . TYR B 1 131 ? -42.655 -40.947 27.971 1.00 39.64 127 TYR B C 1
ATOM 5702 O O . TYR B 1 131 ? -41.659 -41.559 28.371 1.00 39.38 127 TYR B O 1
ATOM 5720 N N . TYR B 1 132 ? -43.883 -41.460 28.057 1.00 36.90 128 TYR B N 1
ATOM 5721 C CA . TYR B 1 132 ? -44.040 -42.886 28.316 1.00 37.73 128 TYR B CA 1
ATOM 5722 C C . TYR B 1 132 ? -43.520 -43.699 27.138 1.00 38.98 128 TYR B C 1
ATOM 5723 O O . TYR B 1 132 ? -42.939 -44.774 27.324 1.00 41.77 128 TYR B O 1
ATOM 5741 N N . ARG B 1 133 ? -43.708 -43.193 25.917 1.00 38.07 129 ARG B N 1
ATOM 5742 C CA . ARG B 1 133 ? -43.193 -43.894 24.745 1.00 46.87 129 ARG B CA 1
ATOM 5743 C C . ARG B 1 133 ? -41.670 -43.935 24.758 1.00 41.21 129 ARG B C 1
ATOM 5744 O O . ARG B 1 133 ? -41.068 -44.949 24.383 1.00 46.23 129 ARG B O 1
ATOM 5765 N N . TYR B 1 134 ? -41.027 -42.850 25.193 1.00 38.39 130 TYR B N 1
ATOM 5766 C CA . TYR B 1 134 ? -39.570 -42.852 25.274 1.00 41.26 130 TYR B CA 1
ATOM 5767 C C . TYR B 1 134 ? -39.090 -43.843 26.325 1.00 39.62 130 TYR B C 1
ATOM 5768 O O . TYR B 1 134 ? -38.058 -44.499 26.145 1.00 40.40 130 TYR B O 1
ATOM 5786 N N . LEU B 1 135 ? -39.828 -43.972 27.429 1.00 42.62 131 LEU B N 1
ATOM 5787 C CA . LEU B 1 135 ? -39.509 -45.013 28.399 1.00 46.00 131 LEU B CA 1
ATOM 5788 C C . LEU B 1 135 ? -39.712 -46.396 27.798 1.00 41.96 131 LEU B C 1
ATOM 5789 O O . LEU B 1 135 ? -38.952 -47.326 28.091 1.00 45.05 131 LEU B O 1
ATOM 5805 N N . ALA B 1 136 ? -40.735 -46.548 26.951 1.00 48.18 132 ALA B N 1
ATOM 5806 C CA . ALA B 1 136 ? -40.994 -47.836 26.318 1.00 55.97 132 ALA B CA 1
ATOM 5807 C C . ALA B 1 136 ? -39.877 -48.234 25.361 1.00 41.83 132 ALA B C 1
ATOM 5808 O O . ALA B 1 136 ? -39.592 -49.427 25.209 1.00 48.32 132 ALA B O 1
ATOM 5815 N N . GLU B 1 137 ? -39.241 -47.259 24.705 1.00 47.68 133 GLU B N 1
ATOM 5816 C CA . GLU B 1 137 ? -38.163 -47.574 23.772 1.00 54.36 133 GLU B CA 1
ATOM 5817 C C . GLU B 1 137 ? -37.015 -48.306 24.454 1.00 46.35 133 GLU B C 1
ATOM 5818 O O . GLU B 1 137 ? -36.289 -49.060 23.797 1.00 46.23 133 GLU B O 1
ATOM 5830 N N . VAL B 1 138 ? -36.833 -48.099 25.758 1.00 50.56 134 VAL B N 1
ATOM 5831 C CA . VAL B 1 138 ? -35.708 -48.659 26.496 1.00 45.03 134 VAL B CA 1
ATOM 5832 C C . VAL B 1 138 ? -36.141 -49.677 27.535 1.00 51.25 134 VAL B C 1
ATOM 5833 O O . VAL B 1 138 ? -35.286 -50.202 28.263 1.00 61.13 134 VAL B O 1
ATOM 5846 N N . ALA B 1 139 ? -37.431 -49.983 27.627 1.00 50.04 135 ALA B N 1
ATOM 5847 C CA . ALA B 1 139 ? -37.946 -50.857 28.668 1.00 58.23 135 ALA B CA 1
ATOM 5848 C C . ALA B 1 139 ? -37.945 -52.313 28.207 1.00 56.16 135 ALA B C 1
ATOM 5849 O O . ALA B 1 139 ? -37.802 -52.620 27.021 1.00 58.30 135 ALA B O 1
ATOM 5856 N N . THR B 1 140 ? -38.112 -53.219 29.172 1.00 55.52 136 THR B N 1
ATOM 5857 C CA . THR B 1 140 ? -38.139 -54.648 28.902 1.00 67.41 136 THR B CA 1
ATOM 5858 C C . THR B 1 140 ? -39.169 -55.324 29.797 1.00 72.98 136 THR B C 1
ATOM 5859 O O . THR B 1 140 ? -39.417 -54.888 30.925 1.00 60.32 136 THR B O 1
ATOM 5870 N N . GLY B 1 141 ? -39.774 -56.387 29.273 1.00 82.87 137 GLY B N 1
ATOM 5871 C CA . GLY B 1 141 ? -40.592 -57.263 30.096 1.00 74.32 137 GLY B CA 1
ATOM 5872 C C . GLY B 1 141 ? -41.802 -56.569 30.687 1.00 71.68 137 GLY B C 1
ATOM 5873 O O . GLY B 1 141 ? -42.454 -55.738 30.046 1.00 65.97 137 GLY B O 1
ATOM 5877 N N . ASP B 1 142 ? -42.111 -56.924 31.939 1.00 71.74 138 ASP B N 1
ATOM 5878 C CA . ASP B 1 142 ? -43.319 -56.422 32.588 1.00 75.56 138 ASP B CA 1
ATOM 5879 C C . ASP B 1 142 ? -43.342 -54.900 32.635 1.00 70.33 138 ASP B C 1
ATOM 5880 O O . ASP B 1 142 ? -44.389 -54.282 32.408 1.00 66.00 138 ASP B O 1
ATOM 5889 N N . ASP B 1 143 ? -42.205 -54.279 32.951 1.00 66.50 139 ASP B N 1
ATOM 5890 C CA . ASP B 1 143 ? -42.159 -52.822 32.989 1.00 65.89 139 ASP B CA 1
ATOM 5891 C C . ASP B 1 143 ? -42.549 -52.234 31.639 1.00 65.19 139 ASP B C 1
ATOM 5892 O O . ASP B 1 143 ? -43.252 -51.219 31.574 1.00 61.98 139 ASP B O 1
ATOM 5901 N N . LYS B 1 144 ? -42.114 -52.869 30.548 1.00 62.65 140 LYS B N 1
ATOM 5902 C CA . LYS B 1 144 ? -42.481 -52.386 29.221 1.00 59.51 140 LYS B CA 1
ATOM 5903 C C . LYS B 1 144 ? -43.988 -52.459 29.010 1.00 59.06 140 LYS B C 1
ATOM 5904 O O . LYS B 1 144 ? -44.584 -51.555 28.413 1.00 55.72 140 LYS B O 1
ATOM 5923 N N . LYS B 1 145 ? -44.623 -53.526 29.500 1.00 58.59 141 LYS B N 1
ATOM 5924 C CA . LYS B 1 145 ? -46.067 -53.670 29.342 1.00 57.88 141 LYS B CA 1
ATOM 5925 C C . LYS B 1 145 ? -46.809 -52.539 30.041 1.00 55.98 141 LYS B C 1
ATOM 5926 O O . LYS B 1 145 ? -47.672 -51.883 29.447 1.00 62.64 141 LYS B O 1
ATOM 5945 N N . ARG B 1 146 ? -46.495 -52.308 31.317 1.00 57.50 142 ARG B N 1
ATOM 5946 C CA . ARG B 1 146 ? -47.151 -51.239 32.060 1.00 56.48 142 ARG B CA 1
ATOM 5947 C C . ARG B 1 146 ? -46.947 -49.892 31.377 1.00 56.17 142 ARG B C 1
ATOM 5948 O O . ARG B 1 146 ? -47.893 -49.112 31.225 1.00 55.87 142 ARG B O 1
ATOM 5969 N N . ILE B 1 147 ? -45.712 -49.605 30.954 1.00 53.90 143 ILE B N 1
ATOM 5970 C CA . ILE B 1 147 ? -45.416 -48.320 30.325 1.00 50.16 143 ILE B CA 1
ATOM 5971 C C . ILE B 1 147 ? -46.184 -48.173 29.020 1.00 48.41 143 ILE B C 1
ATOM 5972 O O . ILE B 1 147 ? -46.651 -47.080 28.678 1.00 46.58 143 ILE B O 1
ATOM 5988 N N . ILE B 1 148 ? -46.313 -49.261 28.260 1.00 49.28 144 ILE B N 1
ATOM 5989 C CA . ILE B 1 148 ? -47.069 -49.201 27.013 1.00 50.92 144 ILE B CA 1
ATOM 5990 C C . ILE B 1 148 ? -48.533 -48.894 27.298 1.00 52.65 144 ILE B C 1
ATOM 5991 O O . ILE B 1 148 ? -49.172 -48.123 26.572 1.00 47.06 144 ILE B O 1
ATOM 6007 N N . ASP B 1 149 ? -49.088 -49.495 28.354 1.00 49.49 145 ASP B N 1
ATOM 6008 C CA . ASP B 1 149 ? -50.467 -49.198 28.730 1.00 57.41 145 ASP B CA 1
ATOM 6009 C C . ASP B 1 149 ? -50.626 -47.735 29.117 1.00 52.48 145 ASP B C 1
ATOM 6010 O O . ASP B 1 149 ? -51.605 -47.085 28.732 1.00 45.95 145 ASP B O 1
ATOM 6019 N N . SER B 1 150 ? -49.673 -47.197 29.883 1.00 47.02 146 SER B N 1
ATOM 6020 C CA . SER B 1 150 ? -49.765 -45.800 30.288 1.00 45.88 146 SER B CA 1
ATOM 6021 C C . SER B 1 150 ? -49.666 -44.877 29.082 1.00 50.63 146 SER B C 1
ATOM 6022 O O . SER B 1 150 ? -50.327 -43.834 29.034 1.00 44.50 146 SER B O 1
ATOM 6030 N N . ALA B 1 151 ? -48.845 -45.246 28.096 1.00 47.93 147 ALA B N 1
ATOM 6031 C CA . ALA B 1 151 ? -48.732 -44.439 26.886 1.00 47.30 147 ALA B CA 1
ATOM 6032 C C . ALA B 1 151 ? -50.039 -44.441 26.103 1.00 48.27 147 ALA B C 1
ATOM 6033 O O . ALA B 1 151 ? -50.558 -43.380 25.739 1.00 42.58 147 ALA B O 1
ATOM 6040 N N . ARG B 1 152 ? -50.584 -45.629 25.829 1.00 44.31 148 ARG B N 1
ATOM 6041 C CA . ARG B 1 152 ? -51.835 -45.704 25.082 1.00 48.72 148 ARG B CA 1
ATOM 6042 C C . ARG B 1 152 ? -52.944 -44.940 25.796 1.00 42.29 148 ARG B C 1
ATOM 6043 O O . ARG B 1 152 ? -53.735 -44.240 25.153 1.00 46.48 148 ARG B O 1
ATOM 6064 N N . SER B 1 153 ? -53.009 -45.047 27.126 1.00 45.06 149 SER B N 1
ATOM 6065 C CA . SER B 1 153 ? -54.050 -44.345 27.870 1.00 48.41 149 SER B CA 1
ATOM 6066 C C . SER B 1 153 ? -53.937 -42.838 27.678 1.00 46.31 149 SER B C 1
ATOM 6067 O O . SER B 1 153 ? -54.934 -42.157 27.418 1.00 45.27 149 SER B O 1
ATOM 6075 N N . ALA B 1 154 ? -52.723 -42.299 27.806 1.00 41.65 150 ALA B N 1
ATOM 6076 C CA . ALA B 1 154 ? -52.532 -40.861 27.649 1.00 40.63 150 ALA B CA 1
ATOM 6077 C C . ALA B 1 154 ? -52.852 -40.419 26.228 1.00 42.60 150 ALA B C 1
ATOM 6078 O O . ALA B 1 154 ? -53.594 -39.454 26.017 1.00 41.20 150 ALA B O 1
ATOM 6085 N N . TYR B 1 155 ? -52.288 -41.111 25.234 1.00 41.96 151 TYR B N 1
ATOM 6086 C CA . TYR B 1 155 ? -52.596 -40.788 23.845 1.00 42.61 151 TYR B CA 1
ATOM 6087 C C . TYR B 1 155 ? -54.096 -40.858 23.585 1.00 42.31 151 TYR B C 1
ATOM 6088 O O . TYR B 1 155 ? -54.659 -39.988 22.912 1.00 41.95 151 TYR B O 1
ATOM 6106 N N . GLN B 1 156 ? -54.760 -41.889 24.112 1.00 40.40 152 GLN B N 1
ATOM 6107 C CA . GLN B 1 156 ? -56.178 -42.071 23.822 1.00 46.70 152 GLN B CA 1
ATOM 6108 C C . GLN B 1 156 ? -57.013 -40.942 24.412 1.00 43.92 152 GLN B C 1
ATOM 6109 O O . GLN B 1 156 ? -57.928 -40.434 23.754 1.00 48.04 152 GLN B O 1
ATOM 6123 N N A GLU B 1 157 ? -56.716 -40.526 25.645 0.54 42.77 153 GLU B N 1
ATOM 6124 N N B GLU B 1 157 ? -56.726 -40.552 25.657 0.46 42.77 153 GLU B N 1
ATOM 6125 C CA A GLU B 1 157 ? -57.459 -39.412 26.223 0.54 45.91 153 GLU B CA 1
ATOM 6126 C CA B GLU B 1 157 ? -57.416 -39.413 26.251 0.46 45.21 153 GLU B CA 1
ATOM 6127 C C A GLU B 1 157 ? -57.227 -38.129 25.436 0.54 45.05 153 GLU B C 1
ATOM 6128 C C B GLU B 1 157 ? -57.236 -38.165 25.397 0.46 44.66 153 GLU B C 1
ATOM 6129 O O A GLU B 1 157 ? -58.140 -37.306 25.309 0.54 44.19 153 GLU B O 1
ATOM 6130 O O B GLU B 1 157 ? -58.189 -37.407 25.178 0.46 44.16 153 GLU B O 1
ATOM 6153 N N . ALA B 1 158 ? -56.018 -37.939 24.900 1.00 45.93 154 ALA B N 1
ATOM 6154 C CA . ALA B 1 158 ? -55.767 -36.774 24.060 1.00 46.60 154 ALA B CA 1
ATOM 6155 C C . ALA B 1 158 ? -56.515 -36.885 22.738 1.00 41.22 154 ALA B C 1
ATOM 6156 O O . ALA B 1 158 ? -57.043 -35.888 22.231 1.00 50.62 154 ALA B O 1
ATOM 6164 N N . MET B 1 159 ? -56.571 -38.089 22.166 1.00 43.83 155 MET B N 1
ATOM 6165 C CA . MET B 1 159 ? -57.328 -38.291 20.935 1.00 50.54 155 MET B CA 1
ATOM 6166 C C . MET B 1 159 ? -58.801 -37.963 21.142 1.00 48.40 155 MET B C 1
ATOM 6167 O O . MET B 1 159 ? -59.421 -37.280 20.317 1.00 43.52 155 MET B O 1
ATOM 6181 N N . ASP B 1 160 ? -59.381 -38.444 22.245 1.00 44.55 156 ASP B N 1
ATOM 6182 C CA . ASP B 1 160 ? -60.796 -38.202 22.504 1.00 49.34 156 ASP B CA 1
ATOM 6183 C C . ASP B 1 160 ? -61.093 -36.711 22.605 1.00 53.82 156 ASP B C 1
ATOM 6184 O O . ASP B 1 160 ? -62.141 -36.246 22.143 1.00 55.63 156 ASP B O 1
ATOM 6193 N N . ILE B 1 161 ? -60.186 -35.946 23.213 1.00 44.21 157 ILE B N 1
ATOM 6194 C CA . ILE B 1 161 ? -60.398 -34.507 23.323 1.00 51.09 157 ILE B CA 1
ATOM 6195 C C . ILE B 1 161 ? -60.234 -33.842 21.963 1.00 51.59 157 ILE B C 1
ATOM 6196 O O . ILE B 1 161 ? -61.033 -32.981 21.577 1.00 54.28 157 ILE B O 1
ATOM 6212 N N . SER B 1 162 ? -59.199 -34.231 21.214 1.00 50.04 158 SER B N 1
ATOM 6213 C CA . SER B 1 162 ? -58.922 -33.579 19.939 1.00 53.91 158 SER B CA 1
ATOM 6214 C C . SER B 1 162 ? -60.012 -33.874 18.918 1.00 49.86 158 SER B C 1
ATOM 6215 O O . SER B 1 162 ? -60.369 -33.006 18.113 1.00 53.73 158 SER B O 1
ATOM 6223 N N . LYS B 1 163 ? -60.549 -35.094 18.929 1.00 52.12 159 LYS B N 1
ATOM 6224 C CA . LYS B 1 163 ? -61.609 -35.446 17.993 1.00 56.25 159 LYS B CA 1
ATOM 6225 C C . LYS B 1 163 ? -62.942 -34.811 18.365 1.00 64.54 159 LYS B C 1
ATOM 6226 O O . LYS B 1 163 ? -63.810 -34.672 17.497 1.00 62.39 159 LYS B O 1
ATOM 6245 N N . LYS B 1 164 ? -63.123 -34.421 19.625 1.00 59.21 160 LYS B N 1
ATOM 6246 C CA . LYS B 1 164 ? -64.371 -33.808 20.059 1.00 55.22 160 LYS B CA 1
ATOM 6247 C C . LYS B 1 164 ? -64.356 -32.292 19.944 1.00 53.56 160 LYS B C 1
ATOM 6248 O O . LYS B 1 164 ? -65.398 -31.694 19.652 1.00 54.07 160 LYS B O 1
ATOM 6267 N N . GLU B 1 165 ? -63.205 -31.654 20.160 1.00 50.54 161 GLU B N 1
ATOM 6268 C CA . GLU B 1 165 ? -63.152 -30.208 20.316 1.00 58.86 161 GLU B CA 1
ATOM 6269 C C . GLU B 1 165 ? -62.208 -29.510 19.348 1.00 55.11 161 GLU B C 1
ATOM 6270 O O . GLU B 1 165 ? -62.058 -28.286 19.436 1.00 57.92 161 GLU B O 1
ATOM 6282 N N . MET B 1 166 ? -61.578 -30.234 18.428 1.00 57.49 162 MET B N 1
ATOM 6283 C CA . MET B 1 166 ? -60.639 -29.640 17.489 1.00 54.68 162 MET B CA 1
ATOM 6284 C C . MET B 1 166 ? -60.933 -30.119 16.077 1.00 59.89 162 MET B C 1
ATOM 6285 O O . MET B 1 166 ? -61.357 -31.263 15.879 1.00 51.35 162 MET B O 1
ATOM 6299 N N . PRO B 1 167 ? -60.717 -29.268 15.076 1.00 58.58 163 PRO B N 1
ATOM 6300 C CA . PRO B 1 167 ? -60.995 -29.663 13.691 1.00 59.92 163 PRO B CA 1
ATOM 6301 C C . PRO B 1 167 ? -59.918 -30.591 13.161 1.00 62.77 163 PRO B C 1
ATOM 6302 O O . PRO B 1 167 ? -58.815 -30.662 13.722 1.00 56.54 163 PRO B O 1
ATOM 6313 N N . PRO B 1 168 ? -60.193 -31.309 12.068 1.00 59.70 164 PRO B N 1
ATOM 6314 C CA . PRO B 1 168 ? -59.212 -32.285 11.563 1.00 59.20 164 PRO B CA 1
ATOM 6315 C C . PRO B 1 168 ? -57.883 -31.676 11.138 1.00 59.19 164 PRO B C 1
ATOM 6316 O O . PRO B 1 168 ? -56.921 -32.430 10.946 1.00 56.01 164 PRO B O 1
ATOM 6327 N N . THR B 1 169 ? -57.792 -30.354 10.987 1.00 65.04 165 THR B N 1
ATOM 6328 C CA . THR B 1 169 ? -56.577 -29.704 10.511 1.00 62.03 165 THR B CA 1
ATOM 6329 C C . THR B 1 169 ? -55.808 -28.993 11.618 1.00 53.66 165 THR B C 1
ATOM 6330 O O . THR B 1 169 ? -54.848 -28.273 11.325 1.00 61.46 165 THR B O 1
ATOM 6341 N N . ASN B 1 170 ? -56.199 -29.172 12.871 1.00 56.81 166 ASN B N 1
ATOM 6342 C CA . ASN B 1 170 ? -55.477 -28.534 13.966 1.00 53.54 166 ASN B CA 1
ATOM 6343 C C . ASN B 1 170 ? -54.080 -29.137 14.072 1.00 51.14 166 ASN B C 1
ATOM 6344 O O . ASN B 1 170 ? -53.947 -30.362 14.176 1.00 50.24 166 ASN B O 1
ATOM 6355 N N . PRO B 1 171 ? -53.017 -28.325 14.047 1.00 58.36 167 PRO B N 1
ATOM 6356 C CA . PRO B 1 171 ? -51.665 -28.907 14.089 1.00 53.80 167 PRO B CA 1
ATOM 6357 C C . PRO B 1 171 ? -51.395 -29.744 15.326 1.00 48.88 167 PRO B C 1
ATOM 6358 O O . PRO B 1 171 ? -50.632 -30.715 15.245 1.00 47.28 167 PRO B O 1
ATOM 6369 N N . ILE B 1 172 ? -51.984 -29.398 16.472 1.00 51.01 168 ILE B N 1
ATOM 6370 C CA . ILE B 1 172 ? -51.762 -30.195 17.674 1.00 53.22 168 ILE B CA 1
ATOM 6371 C C . ILE B 1 172 ? -52.458 -31.544 17.551 1.00 51.52 168 ILE B C 1
ATOM 6372 O O . ILE B 1 172 ? -51.901 -32.582 17.929 1.00 51.64 168 ILE B O 1
ATOM 6388 N N . ARG B 1 173 ? -53.685 -31.556 17.027 1.00 51.15 169 ARG B N 1
ATOM 6389 C CA . ARG B 1 173 ? -54.355 -32.826 16.769 1.00 53.08 169 ARG B CA 1
ATOM 6390 C C . ARG B 1 173 ? -53.568 -33.659 15.766 1.00 50.05 169 ARG B C 1
ATOM 6391 O O . ARG B 1 173 ? -53.392 -34.869 15.954 1.00 46.63 169 ARG B O 1
ATOM 6412 N N . LEU B 1 174 ? -53.077 -33.027 14.698 1.00 48.50 170 LEU B N 1
ATOM 6413 C CA . LEU B 1 174 ? -52.304 -33.756 13.699 1.00 52.23 170 LEU B CA 1
ATOM 6414 C C . LEU B 1 174 ? -51.027 -34.324 14.305 1.00 45.79 170 LEU B C 1
ATOM 6415 O O . LEU B 1 174 ? -50.692 -35.495 14.093 1.00 50.38 170 LEU B O 1
ATOM 6431 N N . GLY B 1 175 ? -50.295 -33.503 15.063 1.00 49.56 171 GLY B N 1
ATOM 6432 C CA . GLY B 1 175 ? -49.090 -33.993 15.708 1.00 46.82 171 GLY B CA 1
ATOM 6433 C C . GLY B 1 175 ? -49.364 -35.128 16.671 1.00 45.71 171 GLY B C 1
ATOM 6434 O O . GLY B 1 175 ? -48.547 -36.042 16.811 1.00 41.01 171 GLY B O 1
ATOM 6438 N N . LEU B 1 176 ? -50.519 -35.092 17.339 1.00 42.03 172 LEU B N 1
ATOM 6439 C CA . LEU B 1 176 ? -50.880 -36.153 18.273 1.00 44.06 172 LEU B CA 1
ATOM 6440 C C . LEU B 1 176 ? -51.122 -37.468 17.545 1.00 46.18 172 LEU B C 1
ATOM 6441 O O . LEU B 1 176 ? -50.594 -38.514 17.938 1.00 43.99 172 LEU B O 1
ATOM 6457 N N . ALA B 1 177 ? -51.939 -37.439 16.490 1.00 45.29 173 ALA B N 1
ATOM 6458 C CA . ALA B 1 177 ? -52.186 -38.656 15.725 1.00 44.83 173 ALA B CA 1
ATOM 6459 C C . ALA B 1 177 ? -50.895 -39.180 15.109 1.00 45.80 173 ALA B C 1
ATOM 6460 O O . ALA B 1 177 ? -50.663 -40.393 15.070 1.00 48.81 173 ALA B O 1
ATOM 6467 N N . LEU B 1 178 ? -50.038 -38.278 14.630 1.00 42.94 174 LEU B N 1
ATOM 6468 C CA . LEU B 1 178 ? -48.747 -38.701 14.100 1.00 49.62 174 LEU B CA 1
ATOM 6469 C C . LEU B 1 178 ? -47.965 -39.486 15.144 1.00 48.83 174 LEU B C 1
ATOM 6470 O O . LEU B 1 178 ? -47.534 -40.618 14.895 1.00 45.58 174 LEU B O 1
ATOM 6486 N N . ASN B 1 179 ? -47.778 -38.900 16.329 1.00 44.60 175 ASN B N 1
ATOM 6487 C CA . ASN B 1 179 ? -47.014 -39.577 17.370 1.00 41.00 175 ASN B CA 1
ATOM 6488 C C . ASN B 1 179 ? -47.719 -40.835 17.855 1.00 41.36 175 ASN B C 1
ATOM 6489 O O . ASN B 1 179 ? -47.056 -41.819 18.200 1.00 45.44 175 ASN B O 1
ATOM 6500 N N . PHE B 1 180 ? -49.053 -40.831 17.882 1.00 43.40 176 PHE B N 1
ATOM 6501 C CA . PHE B 1 180 ? -49.779 -42.025 18.301 1.00 41.87 176 PHE B CA 1
ATOM 6502 C C . PHE B 1 180 ? -49.605 -43.146 17.283 1.00 43.22 176 PHE B C 1
ATOM 6503 O O . PHE B 1 180 ? -49.458 -44.315 17.658 1.00 42.64 176 PHE B O 1
ATOM 6520 N N . SER B 1 181 ? -49.608 -42.809 15.991 1.00 49.50 177 SER B N 1
ATOM 6521 C CA . SER B 1 181 ? -49.356 -43.819 14.969 1.00 44.60 177 SER B CA 1
ATOM 6522 C C . SER B 1 181 ? -47.939 -44.368 15.086 1.00 50.98 177 SER B C 1
ATOM 6523 O O . SER B 1 181 ? -47.723 -45.579 14.959 1.00 51.24 177 SER B O 1
ATOM 6531 N N . VAL B 1 182 ? -46.958 -43.493 15.330 1.00 44.65 178 VAL B N 1
ATOM 6532 C CA . VAL B 1 182 ? -45.605 -43.968 15.604 1.00 48.40 178 VAL B CA 1
ATOM 6533 C C . VAL B 1 182 ? -45.621 -44.948 16.769 1.00 47.56 178 VAL B C 1
ATOM 6534 O O . VAL B 1 182 ? -44.989 -46.011 16.717 1.00 48.16 178 VAL B O 1
ATOM 6547 N N . PHE B 1 183 ? -46.348 -44.610 17.836 1.00 48.54 179 PHE B N 1
ATOM 6548 C CA . PHE B 1 183 ? -46.484 -45.525 18.966 1.00 44.73 179 PHE B CA 1
ATOM 6549 C C . PHE B 1 183 ? -47.034 -46.871 18.513 1.00 45.25 179 PHE B C 1
ATOM 6550 O O . PHE B 1 183 ? -46.518 -47.928 18.896 1.00 46.54 179 PHE B O 1
ATOM 6567 N N . HIS B 1 184 ? -48.090 -46.853 17.697 1.00 48.85 180 HIS B N 1
ATOM 6568 C CA . HIS B 1 184 ? -48.664 -48.100 17.203 1.00 48.70 180 HIS B CA 1
ATOM 6569 C C . HIS B 1 184 ? -47.626 -48.916 16.443 1.00 49.13 180 HIS B C 1
ATOM 6570 O O . HIS B 1 184 ? -47.492 -50.127 16.654 1.00 51.46 180 HIS B O 1
ATOM 6584 N N . TYR B 1 185 ? -46.875 -48.265 15.555 1.00 55.22 181 TYR B N 1
ATOM 6585 C CA . TYR B 1 185 ? -45.953 -48.995 14.692 1.00 57.62 181 TYR B CA 1
ATOM 6586 C C . TYR B 1 185 ? -44.746 -49.504 15.472 1.00 55.27 181 TYR B C 1
ATOM 6587 O O . TYR B 1 185 ? -44.424 -50.698 15.426 1.00 56.50 181 TYR B O 1
ATOM 6605 N N . GLU B 1 186 ? -44.067 -48.618 16.198 1.00 52.52 182 GLU B N 1
ATOM 6606 C CA . GLU B 1 186 ? -42.775 -48.967 16.774 1.00 59.78 182 GLU B CA 1
ATOM 6607 C C . GLU B 1 186 ? -42.905 -49.672 18.118 1.00 59.84 182 GLU B C 1
ATOM 6608 O O . GLU B 1 186 ? -42.171 -50.629 18.389 1.00 62.25 182 GLU B O 1
ATOM 6620 N N . ILE B 1 187 ? -43.823 -49.219 18.966 1.00 50.03 183 ILE B N 1
ATOM 6621 C CA . ILE B 1 187 ? -43.882 -49.684 20.349 1.00 49.94 183 ILE B CA 1
ATOM 6622 C C . ILE B 1 187 ? -44.859 -50.840 20.512 1.00 51.05 183 ILE B C 1
ATOM 6623 O O . ILE B 1 187 ? -44.538 -51.852 21.140 1.00 53.52 183 ILE B O 1
ATOM 6639 N N . ALA B 1 188 ? -46.070 -50.703 19.977 1.00 55.17 184 ALA B N 1
ATOM 6640 C CA . ALA B 1 188 ? -47.118 -51.698 20.161 1.00 53.89 184 ALA B CA 1
ATOM 6641 C C . ALA B 1 188 ? -47.097 -52.798 19.108 1.00 58.12 184 ALA B C 1
ATOM 6642 O O . ALA B 1 188 ? -47.901 -53.732 19.199 1.00 67.06 184 ALA B O 1
ATOM 6649 N N . ASN B 1 189 ? -46.205 -52.719 18.122 1.00 75.19 185 ASN B N 1
ATOM 6650 C CA . ASN B 1 189 ? -46.141 -53.699 17.039 1.00 72.56 185 ASN B CA 1
ATOM 6651 C C . ASN B 1 189 ? -47.523 -53.918 16.425 1.00 68.48 185 ASN B C 1
ATOM 6652 O O . ASN B 1 189 ? -47.996 -55.045 16.263 1.00 76.66 185 ASN B O 1
ATOM 6663 N N . SER B 1 190 ? -48.174 -52.811 16.075 1.00 67.57 186 SER B N 1
ATOM 6664 C CA . SER B 1 190 ? -49.491 -52.822 15.441 1.00 65.97 186 SER B CA 1
ATOM 6665 C C . SER B 1 190 ? -49.423 -51.973 14.179 1.00 64.48 186 SER B C 1
ATOM 6666 O O . SER B 1 190 ? -49.936 -50.848 14.141 1.00 63.43 186 SER B O 1
ATOM 6674 N N . PRO B 1 191 ? -48.783 -52.481 13.123 1.00 61.95 187 PRO B N 1
ATOM 6675 C CA . PRO B 1 191 ? -48.665 -51.679 11.895 1.00 62.13 187 PRO B CA 1
ATOM 6676 C C . PRO B 1 191 ? -50.004 -51.355 11.259 1.00 61.73 187 PRO B C 1
ATOM 6677 O O . PRO B 1 191 ? -50.154 -50.272 10.680 1.00 60.62 187 PRO B O 1
ATOM 6688 N N . GLU B 1 192 ? -50.983 -52.260 11.344 1.00 64.29 188 GLU B N 1
ATOM 6689 C CA . GLU B 1 192 ? -52.293 -51.980 10.764 1.00 60.49 188 GLU B CA 1
ATOM 6690 C C . GLU B 1 192 ? -52.938 -50.769 11.426 1.00 60.49 188 GLU B C 1
ATOM 6691 O O . GLU B 1 192 ? -53.499 -49.904 10.742 1.00 61.81 188 GLU B O 1
ATOM 6703 N N . GLU B 1 193 ? -52.873 -50.690 12.758 1.00 61.48 189 GLU B N 1
ATOM 6704 C CA . GLU B 1 193 ? -53.423 -49.528 13.447 1.00 63.85 189 GLU B CA 1
ATOM 6705 C C . GLU B 1 193 ? -52.643 -48.268 13.097 1.00 51.45 189 GLU B C 1
ATOM 6706 O O . GLU B 1 193 ? -53.235 -47.209 12.859 1.00 58.16 189 GLU B O 1
ATOM 6718 N N . ALA B 1 194 ? -51.313 -48.366 13.058 1.00 58.52 190 ALA B N 1
ATOM 6719 C CA . ALA B 1 194 ? -50.488 -47.211 12.717 1.00 56.34 190 ALA B CA 1
ATOM 6720 C C . ALA B 1 194 ? -50.842 -46.675 11.337 1.00 51.83 190 ALA B C 1
ATOM 6721 O O . ALA B 1 194 ? -51.032 -45.467 11.155 1.00 56.12 190 ALA B O 1
ATOM 6728 N N . ILE B 1 195 ? -50.930 -47.564 10.346 1.00 54.44 191 ILE B N 1
ATOM 6729 C CA . ILE B 1 195 ? -51.276 -47.134 8.994 1.00 56.78 191 ILE B CA 1
ATOM 6730 C C . ILE B 1 195 ? -52.693 -46.575 8.962 1.00 60.95 191 ILE B C 1
ATOM 6731 O O . ILE B 1 195 ? -52.952 -45.534 8.346 1.00 61.56 191 ILE B O 1
ATOM 6747 N N . SER B 1 196 ? -53.631 -47.253 9.626 1.00 55.68 192 SER B N 1
ATOM 6748 C CA . SER B 1 196 ? -55.019 -46.803 9.608 1.00 55.71 192 SER B CA 1
ATOM 6749 C C . SER B 1 196 ? -55.154 -45.411 10.215 1.00 53.31 192 SER B C 1
ATOM 6750 O O . SER B 1 196 ? -55.799 -44.528 9.639 1.00 58.70 192 SER B O 1
ATOM 6758 N N . LEU B 1 197 ? -54.546 -45.196 11.383 1.00 51.00 193 LEU B N 1
ATOM 6759 C CA . LEU B 1 197 ? -54.643 -43.892 12.033 1.00 56.19 193 LEU B CA 1
ATOM 6760 C C . LEU B 1 197 ? -53.967 -42.808 11.201 1.00 54.43 193 LEU B C 1
ATOM 6761 O O . LEU B 1 197 ? -54.516 -41.713 11.031 1.00 59.00 193 LEU B O 1
ATOM 6777 N N . ALA B 1 198 ? -52.773 -43.091 10.677 1.00 50.80 194 ALA B N 1
ATOM 6778 C CA . ALA B 1 198 ? -52.084 -42.103 9.854 1.00 55.77 194 ALA B CA 1
ATOM 6779 C C . ALA B 1 198 ? -52.858 -41.820 8.572 1.00 58.02 194 ALA B C 1
ATOM 6780 O O . ALA B 1 198 ? -52.965 -40.664 8.146 1.00 61.67 194 ALA B O 1
ATOM 6787 N N . LYS B 1 199 ? -53.408 -42.862 7.943 1.00 57.23 195 LYS B N 1
ATOM 6788 C CA . LYS B 1 199 ? -54.179 -42.660 6.720 1.00 63.90 195 LYS B CA 1
ATOM 6789 C C . LYS B 1 199 ? -55.461 -41.885 6.996 1.00 65.60 195 LYS B C 1
ATOM 6790 O O . LYS B 1 199 ? -55.837 -40.999 6.220 1.00 63.98 195 LYS B O 1
ATOM 6794 N N . THR B 1 200 ? -56.147 -42.204 8.096 1.00 55.30 196 THR B N 1
ATOM 6795 C CA . THR B 1 200 ? -57.370 -41.483 8.434 1.00 57.17 196 THR B CA 1
ATOM 6796 C C . THR B 1 200 ? -57.075 -40.022 8.750 1.00 61.76 196 THR B C 1
ATOM 6797 O O . THR B 1 200 ? -57.824 -39.128 8.339 1.00 63.93 196 THR B O 1
ATOM 6808 N N . THR B 1 201 ? -55.989 -39.761 9.480 1.00 55.86 197 THR B N 1
ATOM 6809 C CA . THR B 1 201 ? -55.667 -38.391 9.865 1.00 60.27 197 THR B CA 1
ATOM 6810 C C . THR B 1 201 ? -55.357 -37.531 8.647 1.00 61.81 197 THR B C 1
ATOM 6811 O O . THR B 1 201 ? -55.818 -36.388 8.552 1.00 61.20 197 THR B O 1
ATOM 6822 N N . PHE B 1 202 ? -54.571 -38.062 7.707 1.00 64.21 198 PHE B N 1
ATOM 6823 C CA . PHE B 1 202 ? -54.221 -37.301 6.512 1.00 58.78 198 PHE B CA 1
ATOM 6824 C C . PHE B 1 202 ? -55.455 -37.006 5.669 1.00 62.82 198 PHE B C 1
ATOM 6825 O O . PHE B 1 202 ? -55.691 -35.860 5.270 1.00 63.69 198 PHE B O 1
ATOM 6842 N N . ASP B 1 203 ? -56.259 -38.036 5.391 1.00 63.75 199 ASP B N 1
ATOM 6843 C CA . ASP B 1 203 ? -57.413 -37.864 4.513 1.00 64.12 199 ASP B CA 1
ATOM 6844 C C . ASP B 1 203 ? -58.436 -36.912 5.123 1.00 63.41 199 ASP B C 1
ATOM 6845 O O . ASP B 1 203 ? -58.948 -36.015 4.444 1.00 67.60 199 ASP B O 1
ATOM 6854 N N . GLU B 1 204 ? -58.752 -37.095 6.407 1.00 64.46 200 GLU B N 1
ATOM 6855 C CA . GLU B 1 204 ? -59.774 -36.260 7.031 1.00 68.86 200 GLU B CA 1
ATOM 6856 C C . GLU B 1 204 ? -59.342 -34.800 7.099 1.00 61.65 200 GLU B C 1
ATOM 6857 O O . GLU B 1 204 ? -60.191 -33.902 7.093 1.00 72.77 200 GLU B O 1
ATOM 6869 N N . ALA B 1 205 ? -58.035 -34.547 7.162 1.00 70.91 201 ALA B N 1
ATOM 6870 C CA . ALA B 1 205 ? -57.527 -33.179 7.120 1.00 59.76 201 ALA B CA 1
ATOM 6871 C C . ALA B 1 205 ? -57.382 -32.676 5.689 1.00 68.45 201 ALA B C 1
ATOM 6872 O O . ALA B 1 205 ? -57.654 -31.502 5.413 1.00 66.37 201 ALA B O 1
ATOM 6879 N N . MET B 1 206 ? -56.955 -33.548 4.771 1.00 66.78 202 MET B N 1
ATOM 6880 C CA . MET B 1 206 ? -56.885 -33.176 3.361 1.00 76.74 202 MET B CA 1
ATOM 6881 C C . MET B 1 206 ? -58.197 -32.565 2.889 1.00 72.04 202 MET B C 1
ATOM 6882 O O . MET B 1 206 ? -58.202 -31.627 2.084 1.00 76.80 202 MET B O 1
ATOM 6896 N N . ALA B 1 207 ? -59.323 -33.077 3.388 1.00 71.86 203 ALA B N 1
ATOM 6897 C CA . ALA B 1 207 ? -60.622 -32.590 2.947 1.00 76.17 203 ALA B CA 1
ATOM 6898 C C . ALA B 1 207 ? -60.904 -31.168 3.414 1.00 79.09 203 ALA B C 1
ATOM 6899 O O . ALA B 1 207 ? -61.739 -30.487 2.809 1.00 80.59 203 ALA B O 1
ATOM 6906 N N . ASP B 1 208 ? -60.225 -30.700 4.461 1.00 78.47 204 ASP B N 1
ATOM 6907 C CA . ASP B 1 208 ? -60.479 -29.386 5.036 1.00 85.14 204 ASP B CA 1
ATOM 6908 C C . ASP B 1 208 ? -59.398 -28.372 4.691 1.00 82.04 204 ASP B C 1
ATOM 6909 O O . ASP B 1 208 ? -59.446 -27.240 5.186 1.00 82.36 204 ASP B O 1
ATOM 6918 N N . LEU B 1 209 ? -58.429 -28.739 3.849 1.00 75.97 205 LEU B N 1
ATOM 6919 C CA . LEU B 1 209 ? -57.321 -27.833 3.565 1.00 79.01 205 LEU B CA 1
ATOM 6920 C C . LEU B 1 209 ? -57.805 -26.546 2.910 1.00 90.86 205 LEU B C 1
ATOM 6921 O O . LEU B 1 209 ? -57.257 -25.467 3.168 1.00 89.26 205 LEU B O 1
ATOM 6937 N N . HIS B 1 210 ? -58.832 -26.633 2.061 1.00 93.82 206 HIS B N 1
ATOM 6938 C CA . HIS B 1 210 ? -59.295 -25.457 1.332 1.00 98.71 206 HIS B CA 1
ATOM 6939 C C . HIS B 1 210 ? -59.918 -24.407 2.243 1.00 101.06 206 HIS B C 1
ATOM 6940 O O . HIS B 1 210 ? -60.092 -23.262 1.809 1.00 101.92 206 HIS B O 1
ATOM 6954 N N . THR B 1 211 ? -60.253 -24.759 3.482 1.00 99.05 207 THR B N 1
ATOM 6955 C CA . THR B 1 211 ? -60.837 -23.821 4.431 1.00 100.53 207 THR B CA 1
ATOM 6956 C C . THR B 1 211 ? -59.792 -23.084 5.258 1.00 102.59 207 THR B C 1
ATOM 6957 O O . THR B 1 211 ? -60.159 -22.281 6.122 1.00 104.08 207 THR B O 1
ATOM 6968 N N . LEU B 1 212 ? -58.509 -23.329 5.019 1.00 98.58 208 LEU B N 1
ATOM 6969 C CA . LEU B 1 212 ? -57.447 -22.774 5.840 1.00 96.33 208 LEU B CA 1
ATOM 6970 C C . LEU B 1 212 ? -56.832 -21.547 5.182 1.00 91.69 208 LEU B C 1
ATOM 6971 O O . LEU B 1 212 ? -56.730 -21.459 3.955 1.00 83.54 208 LEU B O 1
ATOM 6987 N N . SER B 1 213 ? -56.411 -20.604 6.019 1.00 95.32 209 SER B N 1
ATOM 6988 C CA . SER B 1 213 ? -55.679 -19.441 5.547 1.00 102.72 209 SER B CA 1
ATOM 6989 C C . SER B 1 213 ? -54.332 -19.876 4.970 1.00 96.41 209 SER B C 1
ATOM 6990 O O . SER B 1 213 ? -53.997 -21.063 4.918 1.00 94.13 209 SER B O 1
ATOM 6998 N N . GLU B 1 214 ? -53.542 -18.892 4.534 1.00 102.23 210 GLU B N 1
ATOM 6999 C CA . GLU B 1 214 ? -52.225 -19.200 3.986 1.00 99.56 210 GLU B CA 1
ATOM 7000 C C . GLU B 1 214 ? -51.284 -19.738 5.058 1.00 98.91 210 GLU B C 1
ATOM 7001 O O . GLU B 1 214 ? -50.442 -20.596 4.768 1.00 98.08 210 GLU B O 1
ATOM 7008 N N . ASP B 1 215 ? -51.416 -19.260 6.297 1.00 97.17 211 ASP B N 1
ATOM 7009 C CA . ASP B 1 215 ? -50.542 -19.721 7.370 1.00 91.66 211 ASP B CA 1
ATOM 7010 C C . ASP B 1 215 ? -50.978 -21.084 7.894 1.00 92.37 211 ASP B C 1
ATOM 7011 O O . ASP B 1 215 ? -50.170 -22.016 7.969 1.00 90.38 211 ASP B O 1
ATOM 7020 N N . SER B 1 216 ? -52.254 -21.217 8.264 1.00 80.19 212 SER B N 1
ATOM 7021 C CA . SER B 1 216 ? -52.745 -22.494 8.771 1.00 80.47 212 SER B CA 1
ATOM 7022 C C . SER B 1 216 ? -52.503 -23.620 7.776 1.00 80.57 212 SER B C 1
ATOM 7023 O O . SER B 1 216 ? -52.294 -24.770 8.179 1.00 78.09 212 SER B O 1
AT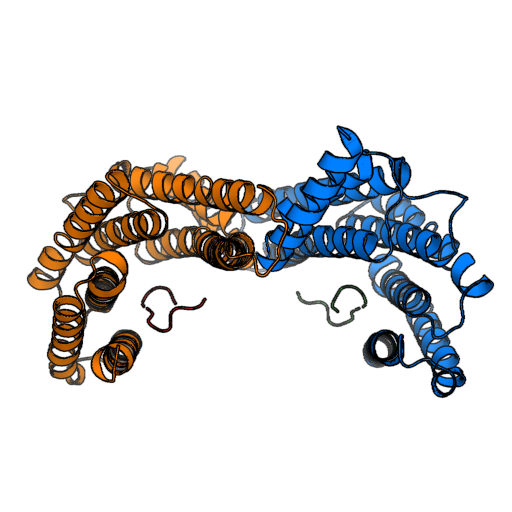OM 7031 N N . TYR B 1 217 ? -52.529 -23.314 6.476 1.00 86.41 213 TYR B N 1
ATOM 7032 C CA . TYR B 1 217 ? -52.229 -24.330 5.473 1.00 82.88 213 TYR B CA 1
ATOM 7033 C C . TYR B 1 217 ? -50.805 -24.846 5.628 1.00 83.99 213 TYR B C 1
ATOM 7034 O O . TYR B 1 217 ? -50.560 -26.056 5.545 1.00 78.79 213 TYR B O 1
ATOM 7052 N N . LYS B 1 218 ? -49.850 -23.943 5.856 1.00 84.47 214 LYS B N 1
ATOM 7053 C CA . LYS B 1 218 ? -48.461 -24.359 6.013 1.00 85.01 214 LYS B CA 1
ATOM 7054 C C . LYS B 1 218 ? -48.260 -25.143 7.304 1.00 80.06 214 LYS B C 1
ATOM 7055 O O . LYS B 1 218 ? -47.543 -26.151 7.318 1.00 82.53 214 LYS B O 1
ATOM 7074 N N . ASP B 1 219 ? -48.879 -24.694 8.399 1.00 72.37 215 ASP B N 1
ATOM 7075 C CA . ASP B 1 219 ? -48.725 -25.389 9.672 1.00 66.00 215 ASP B CA 1
ATOM 7076 C C . ASP B 1 219 ? -49.295 -26.800 9.602 1.00 66.81 215 ASP B C 1
ATOM 7077 O O . ASP B 1 219 ? -48.682 -27.753 10.098 1.00 65.47 215 ASP B O 1
ATOM 7086 N N . SER B 1 220 ? -50.469 -26.954 8.991 1.00 69.89 216 SER B N 1
ATOM 7087 C CA . SER B 1 220 ? -51.100 -28.266 8.932 1.00 76.28 216 SER B CA 1
ATOM 7088 C C . SER B 1 220 ? -50.420 -29.168 7.909 1.00 67.72 216 SER B C 1
ATOM 7089 O O . SER B 1 220 ? -50.235 -30.364 8.161 1.00 65.35 216 SER B O 1
ATOM 7097 N N . THR B 1 221 ? -50.032 -28.617 6.756 1.00 70.61 217 THR B N 1
ATOM 7098 C CA . THR B 1 221 ? -49.370 -29.430 5.742 1.00 63.95 217 THR B CA 1
ATOM 7099 C C . THR B 1 221 ? -47.995 -29.895 6.203 1.00 68.00 217 THR B C 1
ATOM 7100 O O . THR B 1 221 ? -47.569 -31.002 5.854 1.00 70.00 217 THR B O 1
ATOM 7111 N N . LEU B 1 222 ? -47.290 -29.070 6.981 1.00 67.50 218 LEU B N 1
ATOM 7112 C CA . LEU B 1 222 ? -45.978 -29.465 7.482 1.00 65.47 218 LEU B CA 1
ATOM 7113 C C . LEU B 1 222 ? -46.048 -30.800 8.212 1.00 63.54 218 LEU B C 1
ATOM 7114 O O . LEU B 1 222 ? -45.147 -31.637 8.083 1.00 67.64 218 LEU B O 1
ATOM 7130 N N . ILE B 1 223 ? -47.113 -31.018 8.984 1.00 58.25 219 ILE B N 1
ATOM 7131 C CA . ILE B 1 223 ? -47.244 -32.269 9.721 1.00 56.12 219 ILE B CA 1
ATOM 7132 C C . ILE B 1 223 ? -47.850 -33.358 8.843 1.00 60.41 219 ILE B C 1
ATOM 7133 O O . ILE B 1 223 ? -47.542 -34.542 9.018 1.00 59.30 219 ILE B O 1
ATOM 7149 N N . MET B 1 224 ? -48.714 -32.989 7.893 1.00 64.77 220 MET B N 1
ATOM 7150 C CA . MET B 1 224 ? -49.260 -33.982 6.974 1.00 64.89 220 MET B CA 1
ATOM 7151 C C . MET B 1 224 ? -48.166 -34.631 6.140 1.00 66.79 220 MET B C 1
ATOM 7152 O O . MET B 1 224 ? -48.285 -35.802 5.762 1.00 61.66 220 MET B O 1
ATOM 7166 N N . GLN B 1 225 ? -47.100 -33.889 5.835 1.00 63.42 221 GLN B N 1
ATOM 7167 C CA . GLN B 1 225 ? -46.006 -34.470 5.066 1.00 62.50 221 GLN B CA 1
ATOM 7168 C C . GLN B 1 225 ? -45.277 -35.531 5.879 1.00 66.35 221 GLN B C 1
ATOM 7169 O O . GLN B 1 225 ? -44.821 -36.540 5.328 1.00 62.44 221 GLN B O 1
ATOM 7183 N N . LEU B 1 226 ? -45.158 -35.323 7.193 1.00 61.82 222 LEU B N 1
ATOM 7184 C CA . LEU B 1 226 ? -44.594 -36.357 8.054 1.00 60.11 222 LEU B CA 1
ATOM 7185 C C . LEU B 1 226 ? -45.479 -37.597 8.064 1.00 64.57 222 LEU B C 1
ATOM 7186 O O . LEU B 1 226 ? -44.980 -38.728 8.106 1.00 59.65 222 LEU B O 1
ATOM 7202 N N . LEU B 1 227 ? -46.799 -37.402 8.031 1.00 63.57 223 LEU B N 1
ATOM 7203 C CA . LEU B 1 227 ? -47.719 -38.534 7.991 1.00 59.78 223 LEU B CA 1
ATOM 7204 C C . LEU B 1 227 ? -47.578 -39.306 6.686 1.00 62.15 223 LEU B C 1
ATOM 7205 O O . LEU B 1 227 ? -47.500 -40.541 6.688 1.00 59.82 223 LEU B O 1
ATOM 7221 N N . ARG B 1 228 ? -47.541 -38.595 5.557 1.00 58.58 224 ARG B N 1
ATOM 7222 C CA . ARG B 1 228 ? -47.410 -39.267 4.269 1.00 64.08 224 ARG B CA 1
ATOM 7223 C C . ARG B 1 228 ? -46.088 -40.016 4.173 1.00 67.74 224 ARG B C 1
ATOM 7224 O O . ARG B 1 228 ? -46.044 -41.153 3.686 1.00 64.87 224 ARG B O 1
ATOM 7245 N N . ASP B 1 229 ? -44.998 -39.400 4.639 1.00 67.00 225 ASP B N 1
ATOM 7246 C CA . ASP B 1 229 ? -43.696 -40.055 4.571 1.00 63.40 225 ASP B CA 1
ATOM 7247 C C . ASP B 1 229 ? -43.687 -41.350 5.372 1.00 61.99 225 ASP B C 1
ATOM 7248 O O . ASP B 1 229 ? -43.159 -42.369 4.913 1.00 65.88 225 ASP B O 1
ATOM 7257 N N . ASN B 1 230 ? -44.264 -41.334 6.574 1.00 65.39 226 ASN B N 1
ATOM 7258 C CA . ASN B 1 230 ? -44.354 -42.562 7.354 1.00 59.80 226 ASN B CA 1
ATOM 7259 C C . ASN B 1 230 ? -45.209 -43.600 6.639 1.00 62.68 226 ASN B C 1
ATOM 7260 O O . ASN B 1 230 ? -44.873 -44.790 6.625 1.00 64.33 226 ASN B O 1
ATOM 7271 N N . LEU B 1 231 ? -46.315 -43.166 6.030 1.00 66.83 227 LEU B N 1
ATOM 7272 C CA . LEU B 1 231 ? -47.181 -44.098 5.315 1.00 68.32 227 LEU B CA 1
ATOM 7273 C C . LEU B 1 231 ? -46.449 -44.733 4.141 1.00 71.50 227 LEU B C 1
ATOM 7274 O O . LEU B 1 231 ? -46.496 -45.954 3.953 1.00 78.93 227 LEU B O 1
ATOM 7290 N N . THR B 1 232 ? -45.770 -43.915 3.332 1.00 72.39 228 THR B N 1
ATOM 7291 C CA . THR B 1 232 ? -45.002 -44.451 2.214 1.00 71.13 228 THR B CA 1
ATOM 7292 C C . THR B 1 232 ? -44.063 -45.557 2.676 1.00 72.66 228 THR B C 1
ATOM 7293 O O . THR B 1 232 ? -43.960 -46.608 2.032 1.00 82.82 228 THR B O 1
ATOM 7304 N N . LEU B 1 233 ? -43.374 -45.341 3.798 1.00 74.18 229 LEU B N 1
ATOM 7305 C CA . LEU B 1 233 ? -42.419 -46.330 4.287 1.00 74.02 229 LEU B CA 1
ATOM 7306 C C . LEU B 1 233 ? -43.126 -47.533 4.898 1.00 68.89 229 LEU B C 1
ATOM 7307 O O . LEU B 1 233 ? -42.672 -48.672 4.740 1.00 76.59 229 LEU B O 1
ATOM 7323 N N . TRP B 1 234 ? -44.235 -47.303 5.604 1.00 77.22 230 TRP B N 1
ATOM 7324 C CA . TRP B 1 234 ? -44.954 -48.402 6.238 1.00 65.50 230 TRP B CA 1
ATOM 7325 C C . TRP B 1 234 ? -45.745 -49.217 5.219 1.00 70.70 230 TRP B C 1
ATOM 7326 O O . TRP B 1 234 ? -45.817 -50.446 5.325 1.00 72.31 230 TRP B O 1
ATOM 7347 N N . THR B 1 235 ? -46.349 -48.549 4.233 1.00 74.84 231 THR B N 1
ATOM 7348 C CA . THR B 1 235 ? -47.171 -49.249 3.250 1.00 74.85 231 THR B CA 1
ATOM 7349 C C . THR B 1 235 ? -46.319 -49.930 2.184 1.00 97.72 231 THR B C 1
ATOM 7350 O O . THR B 1 235 ? -46.581 -51.082 1.817 1.00 95.24 231 THR B O 1
ATOM 7361 N N . ALA B 1 236 ? -45.305 -49.230 1.671 1.00 91.87 232 ALA B N 1
ATOM 7362 C CA . ALA B 1 236 ? -44.519 -49.757 0.560 1.00 92.09 232 ALA B CA 1
ATOM 7363 C C . ALA B 1 236 ? -43.985 -51.151 0.866 1.00 111.90 232 ALA B C 1
ATOM 7364 O O . ALA B 1 236 ? -44.051 -52.054 0.024 1.00 127.59 232 ALA B O 1
ATOM 7371 N N . ASP B 1 237 ? -43.450 -51.346 2.066 1.00 128.50 233 ASP B N 1
ATOM 7372 C CA . ASP B 1 237 ? -42.944 -52.650 2.483 1.00 140.54 233 ASP B CA 1
ATOM 7373 C C . ASP B 1 237 ? -42.662 -52.593 3.981 1.00 136.64 233 ASP B C 1
ATOM 7374 O O . ASP B 1 237 ? -42.845 -51.557 4.629 1.00 120.51 233 ASP B O 1
ATOM 7383 N N . ASN B 1 238 ? -42.218 -53.725 4.524 1.00 138.20 234 ASN B N 1
ATOM 7384 C CA . ASN B 1 238 ? -41.928 -53.861 5.950 1.00 126.41 234 ASN B CA 1
ATOM 7385 C C . ASN B 1 238 ? -41.195 -52.647 6.516 1.00 117.75 234 ASN B C 1
ATOM 7386 O O . ASN B 1 238 ? -40.591 -52.718 7.588 1.00 112.31 234 ASN B O 1
ATOM 7390 C CA . ASN C 2 1 ? -20.090 -17.989 17.391 1.00 105.95 1 ASN C CA 1
ATOM 7391 C C . ASN C 2 1 ? -19.640 -16.939 16.394 1.00 111.32 1 ASN C C 1
ATOM 7392 O O . ASN C 2 1 ? -19.388 -17.276 15.218 1.00 108.95 1 ASN C O 1
ATOM 7397 N N . TYR C 2 2 ? -19.531 -15.693 16.845 1.00 110.49 2 TYR C N 1
ATOM 7398 C CA . TYR C 2 2 ? -19.348 -14.559 15.947 1.00 105.33 2 TYR C CA 1
ATOM 7399 C C . TYR C 2 2 ? -17.911 -14.399 15.453 1.00 97.29 2 TYR C C 1
ATOM 7400 O O . TYR C 2 2 ? -17.607 -13.456 14.721 1.00 90.34 2 TYR C O 1
ATOM 7418 N N . ARG C 2 3 ? -17.028 -15.314 15.844 1.00 100.82 3 ARG C N 1
ATOM 7419 C CA . ARG C 2 3 ? -15.625 -15.235 15.460 1.00 95.97 3 ARG C CA 1
ATOM 7420 C C . ARG C 2 3 ? -15.409 -15.899 14.106 1.00 84.95 3 ARG C C 1
ATOM 7421 O O . ARG C 2 3 ? -15.976 -16.958 13.822 1.00 92.42 3 ARG C O 1
ATOM 7442 N N . ARG C 2 4 ? -14.575 -15.272 13.275 1.00 63.88 4 ARG C N 1
ATOM 7443 C CA . ARG C 2 4 ? -14.342 -15.744 11.916 1.00 73.84 4 ARG C CA 1
ATOM 7444 C C . ARG C 2 4 ? -12.966 -16.352 11.702 1.00 65.82 4 ARG C C 1
ATOM 7445 O O . ARG C 2 4 ? -12.816 -17.194 10.813 1.00 65.29 4 ARG C O 1
ATOM 7458 N N . TYR C 2 5 ? -11.962 -15.956 12.481 1.00 69.20 5 TYR C N 1
ATOM 7459 C CA . TYR C 2 5 ? -10.674 -16.631 12.425 1.00 63.62 5 TYR C CA 1
ATOM 7460 C C . TYR C 2 5 ? -10.713 -17.887 13.288 1.00 63.85 5 TYR C C 1
ATOM 7461 O O . TYR C 2 5 ? -11.473 -17.980 14.256 1.00 64.73 5 TYR C O 1
ATOM 7479 N N . LYS C 2 6 ? -9.888 -18.864 12.920 1.00 45.90 6 LYS C N 1
ATOM 7480 C CA . LYS C 2 6 ? -10.023 -20.212 13.458 1.00 51.04 6 LYS C CA 1
ATOM 7481 C C . LYS C 2 6 ? -8.785 -20.732 14.180 1.00 52.17 6 LYS C C 1
ATOM 7482 O O . LYS C 2 6 ? -7.657 -20.411 13.814 1.00 43.95 6 LYS C O 1
ATOM 7514 N N . VAL C 2 8 ? -6.976 -24.518 15.684 1.00 39.01 8 VAL C N 1
ATOM 7515 C CA . VAL C 2 8 ? -6.818 -25.843 15.089 1.00 46.66 8 VAL C CA 1
ATOM 7516 C C . VAL C 2 8 ? -7.934 -26.789 15.521 1.00 50.38 8 VAL C C 1
ATOM 7517 O O . VAL C 2 8 ? -8.311 -27.696 14.777 1.00 49.77 8 VAL C O 1
ATOM 7530 N N . GLY C 2 9 ? -8.460 -26.576 16.727 1.00 45.22 9 GLY C N 1
ATOM 7531 C CA . GLY C 2 9 ? -9.456 -27.481 17.272 1.00 54.59 9 GLY C CA 1
ATOM 7532 C C . GLY C 2 9 ? -10.718 -27.588 16.443 1.00 66.24 9 GLY C C 1
ATOM 7533 O O . GLY C 2 9 ? -11.456 -28.571 16.577 1.00 69.58 9 GLY C O 1
ATOM 7537 N N . ILE C 2 10 ? -10.987 -26.602 15.584 1.00 63.72 10 ILE C N 1
ATOM 7538 C CA . ILE C 2 10 ? -12.192 -26.633 14.764 1.00 65.16 10 ILE C CA 1
ATOM 7539 C C . ILE C 2 10 ? -12.204 -27.844 13.841 1.00 73.79 10 ILE C C 1
ATOM 7540 O O . ILE C 2 10 ? -13.263 -28.223 13.331 1.00 72.14 10 ILE C O 1
ATOM 7556 N N . LEU C 2 11 ? -11.050 -28.464 13.614 1.00 72.37 11 LEU C N 1
ATOM 7557 C CA . LEU C 2 11 ? -10.967 -29.655 12.776 1.00 74.92 11 LEU C CA 1
ATOM 7558 C C . LEU C 2 11 ? -11.459 -30.885 13.535 1.00 84.32 11 LEU C C 1
ATOM 7559 O O . LEU C 2 11 ? -11.838 -30.803 14.704 1.00 88.92 11 LEU C O 1
ATOM 7576 C CA . ASN D 2 1 ? -30.815 -42.621 14.076 1.00 115.21 1 ASN D CA 1
ATOM 7577 C C . ASN D 2 1 ? -31.426 -43.568 13.062 1.00 120.77 1 ASN D C 1
ATOM 7578 O O . ASN D 2 1 ? -32.022 -43.124 12.059 1.00 126.63 1 ASN D O 1
ATOM 7583 N N . TYR D 2 2 ? -31.289 -44.861 13.335 1.00 114.33 2 TYR D N 1
ATOM 7584 C CA . TYR D 2 2 ? -31.561 -45.925 12.376 1.00 110.09 2 TYR D CA 1
ATOM 7585 C C . TYR D 2 2 ? -32.964 -45.884 11.767 1.00 95.19 2 TYR D C 1
ATOM 7586 O O . TYR D 2 2 ? -33.140 -46.184 10.585 1.00 92.76 2 TYR D O 1
ATOM 7603 N N . ARG D 2 3 ? -33.958 -45.511 12.567 1.00 92.45 3 ARG D N 1
ATOM 7604 C CA . ARG D 2 3 ? -35.339 -45.550 12.104 1.00 82.44 3 ARG D CA 1
ATOM 7605 C C . ARG D 2 3 ? -35.611 -44.435 11.100 1.00 82.59 3 ARG D C 1
ATOM 7606 O O . ARG D 2 3 ? -35.082 -43.323 11.214 1.00 85.90 3 ARG D O 1
ATOM 7627 N N . ARG D 2 4 ? -36.461 -44.735 10.117 1.00 76.90 4 ARG D N 1
ATOM 7628 C CA . ARG D 2 4 ? -36.756 -43.803 9.038 1.00 69.60 4 ARG D CA 1
ATOM 7629 C C . ARG D 2 4 ? -38.058 -43.037 9.231 1.00 69.53 4 ARG D C 1
ATOM 7630 O O . ARG D 2 4 ? -38.241 -41.995 8.591 1.00 72.97 4 ARG D O 1
ATOM 7651 N N A TYR D 2 5 ? -38.962 -43.521 10.082 0.72 67.23 5 TYR D N 1
ATOM 7652 N N B TYR D 2 5 ? -38.960 -43.519 10.086 0.28 67.17 5 TYR D N 1
ATOM 7653 C CA A TYR D 2 5 ? -40.224 -42.836 10.320 0.72 65.14 5 TYR D CA 1
ATOM 7654 C CA B TYR D 2 5 ? -40.225 -42.840 10.327 0.28 65.07 5 TYR D CA 1
ATOM 7655 C C A TYR D 2 5 ? -40.058 -41.790 11.417 0.72 65.33 5 TYR D C 1
ATOM 7656 C C B TYR D 2 5 ? -40.060 -41.792 11.422 0.28 65.21 5 TYR D C 1
ATOM 7657 O O A TYR D 2 5 ? -39.249 -41.944 12.336 0.72 67.13 5 TYR D O 1
ATOM 7658 O O B TYR D 2 5 ? -39.257 -41.947 12.345 0.28 67.08 5 TYR D O 1
ATOM 7693 N N . LYS D 2 6 ? -40.831 -40.713 11.300 1.00 63.44 6 LYS D N 1
ATOM 7694 C CA . LYS D 2 6 ? -40.646 -39.537 12.142 1.00 54.75 6 LYS D CA 1
ATOM 7695 C C . LYS D 2 6 ? -41.795 -39.228 13.089 1.00 57.43 6 LYS D C 1
ATOM 7696 O O . LYS D 2 6 ? -42.954 -39.522 12.801 1.00 46.95 6 LYS D O 1
ATOM 7729 N N . VAL D 2 8 ? -43.427 -35.827 15.483 1.00 48.88 8 VAL D N 1
ATOM 7730 C CA . VAL D 2 8 ? -43.667 -34.420 15.172 1.00 62.59 8 VAL D CA 1
ATOM 7731 C C . VAL D 2 8 ? -42.494 -33.539 15.595 1.00 56.86 8 VAL D C 1
ATOM 7732 O O . VAL D 2 8 ? -42.224 -32.514 14.968 1.00 64.51 8 VAL D O 1
ATOM 7745 N N . GLY D 2 9 ? -41.801 -33.940 16.662 1.00 55.82 9 GLY D N 1
ATOM 7746 C CA . GLY D 2 9 ? -40.715 -33.120 17.175 1.00 72.24 9 GLY D CA 1
ATOM 7747 C C . GLY D 2 9 ? -39.658 -32.815 16.130 1.00 89.17 9 GLY D C 1
ATOM 7748 O O . GLY D 2 9 ? -39.168 -31.687 16.039 1.00 96.22 9 GLY D O 1
ATOM 7752 N N . ILE D 2 10 ? -39.291 -33.813 15.332 1.00 104.60 10 ILE D N 1
ATOM 7753 C CA . ILE D 2 10 ? -38.287 -33.632 14.292 1.00 100.22 10 ILE D CA 1
ATOM 7754 C C . ILE D 2 10 ? -38.492 -34.667 13.192 1.00 100.25 10 ILE D C 1
ATOM 7755 O O . ILE D 2 10 ? -37.804 -35.687 13.145 1.00 100.87 10 ILE D O 1
#

InterPro domains:
  IPR000308 14-3-3 protein [PIRSF000868] (2-239)
  IPR000308 14-3-3 protein [PR00305] (35-64)
  IPR000308 14-3-3 protein [PR00305] (84-108)
  IPR000308 14-3-3 protein [PR00305] (115-137)
  IPR000308 14-3-3 protein [PR00305] (150-176)
  IPR000308 14-3-3 protein [PR00305] (177-203)
  IPR000308 14-3-3 protein [PR00305] (204-233)
  IPR000308 14-3-3 protein [PTHR18860] (4-234)
  IPR023409 14-3-3 protein, conserved site [PS00796] (41-51)
  IPR023409 14-3-3 protein, conserved site [PS00797] (213-232)
  IPR023410 14-3-3 domain [PF00244] (9-231)
  IPR023410 14-3-3 domain [SM00101] (3-244)
  IPR036815 14-3-3 domain superfamily [G3DSA:1.20.190.20] (1-242)
  IPR036815 14-3-3 domain superfamily [SSF48445] (1-232)
  IPR037435 14-3-3 protein sigma [cd10019] (1-242)